Protein AF-A0A3D4MG27-F1 (afdb_monomer_lite)

Sequence (729 aa):
MKANNEGNMKQQSVHKQRGYTLIEMAIVISVLGMIMAAFVSAYALYNKNQVEITTLSNANRVISALGHFLVQNGRYPCPARMDVARDDAAYGMETNCADTSLAVGNCANGLCIEAGERQVNTNPNPGTAVNITPRVRRGAVPFRILGLPENAAEDGNKVRMYYAVTENLTSTATYRKDAGGISVINADNVSLVSPDSSAHFVVFSVGNDRRGAVTRYGQTNRPCGDPDVQADALNCSTTSTAPHNLARYRMADHSRSDNTRHYDDYMRYYASVETPLWRVTGATSTDIVDLIDVGAGGRVGVGVSSPGAPVHVVGDVRASENLLARQICNPTGGDCFMVDSIGGGDTNPPTAALQCNNPAHPSYDPARPYVIGYAYGQAVCGTGNEDIRCPAGRILRGVAADGTLTCDAVTGCAPITVNMCQVSGVWQQAFIPSGITGQVYQTDVFGASFRRTYRCTNGNWTLQSSTGSCNCAAVNNQIVNVACNSVFGGPAAGWSGTATRPFSRTCPDGAETYGPIDSSGCACVNLAGAPETRTCQQSPFNYPAGYACPAGQSPKRYRDWTCTGPQAGVYTAYSAVPGSDCCSCTAGVRSTQWVSCGSGYTGTKEQERFTSCPGYTAWADTGNNSCACNTSLIETGTQACPDGQVGVIQRRRDWNCAATPPAWGDWYTTSDNCGPVSYQWVPKTTGHGPYGIALSNTAGTTCSSAGSQAACSYPATGGYTHYDSCRCE

Radius of gyration: 49.5 Å; chains: 1; bounding box: 120×86×162 Å

pLDDT: mean 76.32, std 13.9, range [36.66, 96.81]

Structure (mmCIF, N/CA/C/O backbone):
data_AF-A0A3D4MG27-F1
#
_entry.id   AF-A0A3D4MG27-F1
#
loop_
_atom_site.group_PDB
_atom_site.id
_atom_site.type_symbol
_atom_site.label_atom_id
_atom_site.label_alt_id
_atom_site.label_comp_id
_atom_site.label_asym_id
_atom_site.label_entity_id
_atom_site.label_seq_id
_atom_site.pdbx_PDB_ins_code
_atom_site.Cartn_x
_atom_site.Cartn_y
_atom_site.Cartn_z
_atom_site.occupancy
_atom_site.B_iso_or_equiv
_atom_site.auth_seq_id
_atom_site.auth_comp_id
_atom_site.auth_asym_id
_atom_site.auth_atom_id
_atom_site.pdbx_PDB_model_num
ATOM 1 N N . MET A 1 1 ? 17.521 -15.687 101.872 1.00 36.66 1 MET A N 1
ATOM 2 C CA . MET A 1 1 ? 17.229 -14.626 100.882 1.00 36.66 1 MET A CA 1
ATOM 3 C C . MET A 1 1 ? 15.716 -14.513 100.725 1.00 36.66 1 MET A C 1
ATOM 5 O O . MET A 1 1 ? 15.116 -15.517 100.382 1.00 36.66 1 MET A O 1
ATOM 9 N N . LYS A 1 2 ? 15.177 -13.302 100.978 1.00 37.69 2 LYS A N 1
ATOM 10 C CA . LYS A 1 2 ? 13.788 -12.785 100.814 1.00 37.69 2 LYS A CA 1
ATOM 11 C C . LYS A 1 2 ? 12.695 -13.459 101.680 1.00 37.69 2 LYS A C 1
ATOM 13 O O . LYS A 1 2 ? 12.461 -14.640 101.500 1.00 37.69 2 LYS A O 1
ATOM 18 N N . ALA A 1 3 ? 12.065 -12.865 102.704 1.00 40.25 3 ALA A N 1
ATOM 19 C CA . ALA A 1 3 ? 11.534 -11.522 103.040 1.00 40.25 3 ALA A CA 1
ATOM 20 C C . ALA A 1 3 ? 9.990 -11.441 102.926 1.00 40.25 3 ALA A C 1
ATOM 22 O O . ALA A 1 3 ? 9.427 -11.733 101.878 1.00 40.25 3 ALA A O 1
ATOM 23 N N . ASN A 1 4 ? 9.389 -11.036 104.053 1.00 47.94 4 ASN A N 1
ATOM 24 C CA . ASN A 1 4 ? 8.017 -10.634 104.417 1.00 47.94 4 ASN A CA 1
ATOM 25 C C . ASN A 1 4 ? 7.064 -10.147 103.302 1.00 47.94 4 ASN A C 1
ATOM 27 O O . ASN A 1 4 ? 7.488 -9.392 102.432 1.00 47.94 4 ASN A O 1
ATOM 31 N N . ASN A 1 5 ? 5.752 -10.412 103.435 1.00 39.72 5 ASN A N 1
ATOM 32 C CA . ASN A 1 5 ? 4.789 -9.411 103.946 1.00 39.72 5 ASN A CA 1
ATOM 33 C C . ASN A 1 5 ? 3.332 -9.914 103.964 1.00 39.72 5 ASN A C 1
ATOM 35 O O . ASN A 1 5 ? 2.791 -10.352 102.951 1.00 39.72 5 ASN A O 1
ATOM 39 N N . GLU A 1 6 ? 2.687 -9.736 105.117 1.00 54.59 6 GLU A N 1
ATOM 40 C CA . GLU A 1 6 ? 1.242 -9.551 105.250 1.00 54.59 6 GLU A CA 1
ATOM 41 C C . GLU A 1 6 ? 0.822 -8.233 104.569 1.00 54.59 6 GLU A C 1
ATOM 43 O O . GLU A 1 6 ? 1.591 -7.268 104.563 1.00 54.59 6 GLU A O 1
ATOM 48 N N . GLY A 1 7 ? -0.400 -8.143 104.028 1.00 43.16 7 GLY A N 1
ATOM 49 C CA . GLY A 1 7 ? -0.935 -6.839 103.628 1.00 43.16 7 GLY A CA 1
ATOM 50 C C . GLY A 1 7 ? -2.137 -6.821 102.685 1.00 43.16 7 GLY A C 1
ATOM 51 O O . GLY A 1 7 ? -1.989 -6.920 101.473 1.00 43.16 7 GLY A O 1
ATOM 52 N N . ASN A 1 8 ? -3.281 -6.474 103.276 1.00 42.81 8 ASN A N 1
ATOM 53 C CA . ASN A 1 8 ? -4.366 -5.652 102.729 1.00 42.81 8 ASN A CA 1
ATOM 54 C C . ASN A 1 8 ? -5.396 -6.243 101.752 1.00 42.81 8 ASN A C 1
ATOM 56 O O . ASN A 1 8 ? -5.213 -6.319 100.538 1.00 42.81 8 ASN A O 1
ATOM 60 N N . MET A 1 9 ? -6.594 -6.423 102.325 1.00 49.28 9 MET A N 1
ATOM 61 C CA . MET A 1 9 ? -7.882 -6.153 101.689 1.00 49.28 9 MET A CA 1
ATOM 62 C C . MET A 1 9 ? -7.810 -4.910 100.788 1.00 49.28 9 MET A C 1
ATOM 64 O O . MET A 1 9 ? -7.637 -3.788 101.264 1.00 49.28 9 MET A O 1
ATOM 68 N N . LYS A 1 10 ? -8.048 -5.092 99.490 1.00 44.22 10 LYS A N 1
ATOM 69 C CA . LYS A 1 10 ? -8.639 -4.045 98.657 1.00 44.22 10 LYS A CA 1
ATOM 70 C C . LYS A 1 10 ? -10.060 -4.471 98.328 1.00 44.22 10 LYS A C 1
ATOM 72 O O . LYS A 1 10 ? -10.273 -5.362 97.513 1.00 44.22 10 LYS A O 1
ATOM 77 N N . GLN A 1 11 ? -11.022 -3.822 98.981 1.00 53.72 11 GLN A N 1
ATOM 78 C CA . GLN A 1 11 ? -12.391 -3.738 98.490 1.00 53.72 11 GLN A CA 1
ATOM 79 C C . GLN A 1 11 ? -12.337 -3.276 97.029 1.00 53.72 11 GLN A C 1
ATOM 81 O O . GLN A 1 11 ? -11.923 -2.152 96.744 1.00 53.72 11 GLN A O 1
ATOM 86 N N . GLN A 1 12 ? -12.734 -4.139 96.098 1.00 53.09 12 GLN A N 1
ATOM 87 C CA . GLN A 1 12 ? -13.091 -3.689 94.761 1.00 53.09 12 GLN A CA 1
ATOM 88 C C . GLN A 1 12 ? -14.387 -2.891 94.900 1.00 53.09 12 GLN A C 1
ATOM 90 O O . GLN A 1 12 ? -15.445 -3.446 95.194 1.00 53.09 12 GLN A O 1
ATOM 95 N N . SER A 1 13 ? -14.299 -1.571 94.741 1.00 55.84 13 SER A N 1
ATOM 96 C CA . SER A 1 13 ? -15.485 -0.744 94.584 1.00 55.84 13 SER A CA 1
ATOM 97 C C . SER A 1 13 ? -16.191 -1.184 93.304 1.00 55.84 13 SER A C 1
ATOM 99 O O . SER A 1 13 ? -15.659 -1.063 92.200 1.00 55.84 13 SER A O 1
ATOM 101 N N . VAL A 1 14 ? -17.401 -1.727 93.449 1.00 55.22 14 VAL A N 1
ATOM 102 C CA . VAL A 1 14 ? -18.310 -1.933 92.322 1.00 55.22 14 VAL A CA 1
ATOM 103 C C . VAL A 1 14 ? -18.526 -0.559 91.698 1.00 55.22 14 VAL A C 1
ATOM 105 O O . VAL A 1 14 ? -19.164 0.313 92.293 1.00 55.22 14 VAL A O 1
ATOM 108 N N . HIS A 1 15 ? -17.941 -0.333 90.521 1.00 59.12 15 HIS A N 1
ATOM 109 C CA . HIS A 1 15 ? -18.276 0.824 89.707 1.00 59.12 15 HIS A CA 1
ATOM 110 C C . HIS A 1 15 ? -19.787 0.792 89.502 1.00 59.12 15 HIS A C 1
ATOM 112 O O . HIS A 1 15 ? -20.316 -0.151 88.914 1.00 59.12 15 HIS A O 1
ATOM 118 N N . LYS A 1 16 ? -20.491 1.807 90.018 1.00 50.69 16 LYS A N 1
ATOM 119 C CA . LYS A 1 16 ? -21.888 2.047 89.664 1.00 50.69 16 LYS A CA 1
ATOM 120 C C . LYS A 1 16 ? -21.916 2.230 88.152 1.00 50.69 16 LYS A C 1
ATOM 122 O O . LYS A 1 16 ? -21.571 3.305 87.665 1.00 50.69 16 LYS A O 1
ATOM 127 N N . GLN A 1 17 ? -22.287 1.181 87.422 1.00 60.97 17 GLN A N 1
ATOM 128 C CA . GLN A 1 17 ? -22.638 1.291 86.017 1.00 60.97 17 GLN A CA 1
ATOM 129 C C . GLN A 1 17 ? -23.846 2.223 85.966 1.00 60.97 17 GLN A C 1
ATOM 131 O O . GLN A 1 17 ? -24.971 1.835 86.275 1.00 60.97 17 GLN A O 1
ATOM 136 N N . ARG A 1 18 ? -23.594 3.504 85.688 1.00 62.81 18 ARG A N 1
ATOM 137 C CA . ARG A 1 18 ? -24.649 4.442 85.330 1.00 62.81 18 ARG A CA 1
ATOM 138 C C . ARG A 1 18 ? -25.158 3.958 83.980 1.00 62.81 18 ARG A C 1
ATOM 140 O O . ARG A 1 18 ? -24.491 4.153 82.971 1.00 62.81 18 ARG A O 1
ATOM 147 N N . GLY A 1 19 ? -26.272 3.232 83.996 1.00 63.88 19 GLY A N 1
ATOM 148 C CA . GLY A 1 19 ? -26.984 2.884 82.776 1.00 63.88 19 GLY A CA 1
ATOM 149 C C . GLY A 1 19 ? -27.343 4.171 82.044 1.00 63.88 19 GLY A C 1
ATOM 150 O O . GLY A 1 19 ? -27.805 5.126 82.673 1.00 63.88 19 GLY A O 1
ATOM 151 N N . TYR A 1 20 ? -27.082 4.204 80.739 1.00 71.94 20 TYR A N 1
ATOM 152 C CA . TYR A 1 20 ? -27.519 5.295 79.878 1.00 71.94 20 TYR A CA 1
ATOM 153 C C . TYR A 1 20 ? -29.022 5.497 80.046 1.00 71.94 20 TYR A C 1
ATOM 155 O O . TYR A 1 20 ? -29.789 4.531 80.127 1.00 71.94 20 TYR A O 1
ATOM 163 N N . THR A 1 21 ? -29.448 6.752 80.152 1.00 83.62 21 THR A N 1
ATOM 164 C CA . THR A 1 21 ? -30.872 7.037 80.327 1.00 83.62 21 THR A CA 1
ATOM 165 C C . THR A 1 21 ? -31.630 6.657 79.054 1.00 83.62 21 THR A C 1
ATOM 167 O O . THR A 1 21 ? -31.115 6.774 77.941 1.00 83.62 21 THR A O 1
ATOM 170 N N . LEU A 1 22 ? -32.874 6.197 79.195 1.00 80.88 22 LEU A N 1
ATOM 171 C CA . LEU A 1 22 ? -33.695 5.770 78.053 1.00 80.88 22 LEU A CA 1
ATOM 172 C C . LEU A 1 22 ? -33.897 6.922 77.045 1.00 80.88 22 LEU A C 1
ATOM 174 O O . LEU A 1 22 ? -33.940 6.698 75.838 1.00 80.88 22 LEU A O 1
ATOM 178 N N . ILE A 1 23 ? -33.919 8.165 77.542 1.00 87.75 23 ILE A N 1
ATOM 179 C CA . ILE A 1 23 ? -33.976 9.382 76.726 1.00 87.75 23 ILE A CA 1
ATOM 180 C C . ILE A 1 23 ? -32.672 9.646 75.956 1.00 87.75 23 ILE A C 1
ATOM 182 O O . ILE A 1 23 ? -32.717 10.064 74.806 1.00 87.75 23 ILE A O 1
ATOM 186 N N . GLU A 1 24 ? -31.513 9.344 76.538 1.00 86.88 24 GLU A N 1
ATOM 187 C CA . GLU A 1 24 ? -30.205 9.512 75.899 1.00 86.88 24 GLU A CA 1
ATOM 188 C C . GLU A 1 24 ? -30.017 8.517 74.748 1.00 86.88 24 GLU A C 1
ATOM 190 O O . GLU A 1 24 ? -29.627 8.913 73.652 1.00 86.88 24 GLU A O 1
ATOM 195 N N . MET A 1 25 ? -30.424 7.257 74.934 1.00 90.19 25 MET A N 1
ATOM 196 C CA . MET A 1 25 ? -30.442 6.279 73.839 1.00 90.19 25 MET A CA 1
ATOM 197 C C . MET A 1 25 ? -31.463 6.649 72.751 1.00 90.19 25 MET A C 1
ATOM 199 O O . MET A 1 25 ? -31.173 6.483 71.567 1.00 90.19 25 MET A O 1
ATOM 203 N N . ALA A 1 26 ? -32.624 7.211 73.112 1.00 89.19 26 ALA A N 1
ATOM 204 C CA . ALA A 1 26 ? -33.615 7.676 72.138 1.00 89.19 26 ALA A CA 1
ATOM 205 C C . ALA A 1 26 ? -33.100 8.855 71.290 1.00 89.19 26 ALA A C 1
ATOM 207 O O . ALA A 1 26 ? -33.289 8.868 70.071 1.00 89.19 26 ALA A O 1
ATOM 208 N N . ILE A 1 27 ? -32.399 9.815 71.904 1.00 91.44 27 ILE A N 1
ATOM 209 C CA . ILE A 1 27 ? -31.770 10.936 71.190 1.00 91.44 27 ILE A CA 1
ATOM 210 C C . ILE A 1 27 ? -30.661 10.419 70.265 1.00 91.44 27 ILE A C 1
ATOM 212 O O . ILE A 1 27 ? -30.630 10.793 69.094 1.00 91.44 27 ILE A O 1
ATOM 216 N N . VAL A 1 28 ? -29.798 9.512 70.737 1.00 94.19 28 VAL A N 1
ATOM 217 C CA . VAL A 1 28 ? -28.706 8.936 69.930 1.00 94.19 28 VAL A CA 1
ATOM 218 C C . VAL A 1 28 ? -29.239 8.185 68.708 1.00 94.19 28 VAL A C 1
ATOM 220 O O . VAL A 1 28 ? -28.738 8.392 67.604 1.00 94.19 28 VAL A O 1
ATOM 223 N N . ILE A 1 29 ? -30.282 7.366 68.866 1.00 92.50 29 ILE A N 1
ATOM 224 C CA . ILE A 1 29 ? -30.891 6.628 67.748 1.00 92.50 29 ILE A CA 1
ATOM 225 C C . ILE A 1 29 ? -31.569 7.587 66.760 1.00 92.50 29 ILE A C 1
ATOM 227 O O . ILE A 1 29 ? -31.462 7.388 65.551 1.00 92.50 29 ILE A O 1
ATOM 231 N N . SER A 1 30 ? -32.204 8.657 67.246 1.00 92.75 30 SER A N 1
ATOM 232 C CA . SER A 1 30 ? -32.826 9.674 66.384 1.00 92.75 30 SER A CA 1
ATOM 233 C C . SER A 1 30 ? -31.782 10.434 65.557 1.00 92.75 30 SER A C 1
ATOM 235 O O . SER A 1 30 ? -31.946 10.608 64.349 1.00 92.75 30 SER A O 1
ATOM 237 N N . VAL A 1 31 ? -30.670 10.834 66.184 1.00 94.31 31 VAL A N 1
ATOM 238 C CA . VAL A 1 31 ? -29.544 11.499 65.509 1.00 94.31 31 VAL A CA 1
ATOM 239 C C . VAL A 1 31 ? -28.874 10.559 64.502 1.00 94.31 31 VAL A C 1
ATOM 241 O O . VAL A 1 31 ? -28.646 10.955 63.360 1.00 94.31 31 VAL A O 1
ATOM 244 N N . LEU A 1 32 ? -28.625 9.299 64.873 1.00 93.94 32 LEU A N 1
ATOM 245 C CA . LEU A 1 32 ? -28.087 8.283 63.961 1.00 93.94 32 LEU A CA 1
ATOM 246 C C . LEU A 1 32 ? -29.022 8.010 62.780 1.00 93.94 32 LEU A C 1
ATOM 248 O O . LEU A 1 32 ? -28.544 7.882 61.656 1.00 93.94 32 LEU A O 1
ATOM 252 N N . GLY A 1 33 ? -30.338 7.962 63.005 1.00 94.25 33 GLY A N 1
ATOM 253 C CA . GLY A 1 33 ? -31.332 7.784 61.947 1.00 94.25 33 GLY A CA 1
ATOM 254 C C . GLY A 1 33 ? -31.289 8.912 60.914 1.00 94.25 33 GLY A C 1
ATOM 255 O O . GLY A 1 33 ? -31.287 8.648 59.711 1.00 94.25 33 GLY A O 1
ATOM 256 N N . MET A 1 34 ? -31.160 10.162 61.371 1.00 92.38 34 MET A N 1
ATOM 257 C CA . MET A 1 34 ? -31.010 11.316 60.478 1.00 92.38 34 MET A CA 1
ATOM 258 C C . MET A 1 34 ? -29.693 11.276 59.687 1.00 92.38 34 MET A C 1
ATOM 260 O O . MET A 1 34 ? -29.695 11.526 58.481 1.00 92.38 34 MET A O 1
ATOM 264 N N . ILE A 1 35 ? -28.577 10.908 60.328 1.00 94.12 35 ILE A N 1
ATOM 265 C CA . ILE A 1 35 ? -27.270 10.792 59.657 1.00 94.12 35 ILE A CA 1
ATOM 266 C C . ILE A 1 35 ? -27.280 9.655 58.622 1.00 94.12 35 ILE A C 1
ATOM 268 O O . ILE A 1 35 ? -26.821 9.844 57.495 1.00 94.12 35 ILE A O 1
ATOM 272 N N . MET A 1 36 ? -27.841 8.492 58.969 1.00 92.62 36 MET A N 1
ATOM 273 C CA . MET A 1 36 ? -27.977 7.343 58.065 1.00 92.62 36 MET A CA 1
ATOM 274 C C . MET A 1 36 ? -28.796 7.699 56.819 1.00 92.62 36 MET A C 1
ATOM 276 O O . MET A 1 36 ? -28.397 7.344 55.712 1.00 92.62 36 MET A O 1
ATOM 280 N N . ALA A 1 37 ? -29.900 8.440 56.963 1.00 89.25 37 ALA A N 1
ATOM 281 C CA . ALA A 1 37 ? -30.730 8.849 55.826 1.00 89.25 37 ALA A CA 1
ATOM 282 C C . ALA A 1 37 ? -29.964 9.736 54.821 1.00 89.25 37 ALA A C 1
ATOM 284 O O . ALA A 1 37 ? -30.045 9.525 53.605 1.00 89.25 37 ALA A O 1
ATOM 285 N N . ALA A 1 38 ? -29.161 10.684 55.318 1.00 87.00 38 ALA A N 1
ATOM 286 C CA . ALA A 1 38 ? -28.283 11.498 54.477 1.00 87.00 38 ALA A CA 1
ATOM 287 C C . ALA A 1 38 ? -27.175 10.653 53.818 1.00 87.00 38 ALA A C 1
ATOM 289 O O . ALA A 1 38 ? -26.891 10.813 52.628 1.00 87.00 38 ALA A O 1
ATOM 290 N N . PHE A 1 39 ? -26.594 9.704 54.562 1.00 90.50 39 PHE A N 1
ATOM 291 C CA . PHE A 1 39 ? -25.540 8.822 54.062 1.00 90.50 39 PHE A CA 1
ATOM 292 C C . PHE A 1 39 ? -26.027 7.881 52.954 1.00 90.50 39 PHE A C 1
ATOM 294 O O . PHE A 1 39 ? -25.328 7.711 51.960 1.00 90.50 39 PHE A O 1
ATOM 301 N N . VAL A 1 40 ? -27.236 7.318 53.061 1.00 90.50 40 VAL A N 1
ATOM 302 C CA . VAL A 1 40 ? -27.818 6.449 52.018 1.00 90.50 40 VAL A CA 1
ATOM 303 C C . VAL A 1 40 ? -27.965 7.202 50.694 1.00 90.50 40 VAL A C 1
ATOM 305 O O . VAL A 1 40 ? -27.616 6.672 49.639 1.00 90.50 40 VAL A O 1
ATOM 308 N N . SER A 1 41 ? -28.415 8.457 50.744 1.00 85.19 41 SER A N 1
ATOM 309 C CA . SER A 1 41 ? -28.561 9.300 49.550 1.00 85.19 41 SER A CA 1
ATOM 310 C C . SER A 1 41 ? -27.204 9.622 48.909 1.00 85.19 41 SER A C 1
ATOM 312 O O . SER A 1 41 ? -27.046 9.513 47.691 1.00 85.19 41 SER A O 1
ATOM 314 N N . ALA A 1 42 ? -26.195 9.948 49.725 1.00 84.12 42 ALA A N 1
ATOM 315 C CA . ALA A 1 42 ? -24.827 10.179 49.262 1.00 84.12 42 ALA A CA 1
ATOM 316 C C . ALA A 1 42 ? -24.178 8.904 48.691 1.00 84.12 42 ALA A C 1
ATOM 318 O O . ALA A 1 42 ? -23.512 8.953 47.657 1.00 84.12 42 ALA A O 1
ATOM 319 N N . TYR A 1 43 ? -24.414 7.751 49.319 1.00 86.12 43 TYR A N 1
ATOM 320 C CA . TYR A 1 43 ? -23.915 6.455 48.865 1.00 86.12 43 TYR A CA 1
ATOM 321 C C . TYR A 1 43 ? -24.551 6.027 47.536 1.00 86.12 43 TYR A C 1
ATOM 323 O O . TYR A 1 43 ? -23.855 5.547 46.640 1.00 86.12 43 TYR A O 1
ATOM 331 N N . ALA A 1 44 ? -25.853 6.266 47.354 1.00 83.94 44 ALA A N 1
ATOM 332 C CA . ALA A 1 44 ? -26.529 6.025 46.081 1.00 83.94 44 ALA A CA 1
ATOM 333 C C . ALA A 1 44 ? -25.938 6.883 44.946 1.00 83.94 44 ALA A C 1
ATOM 335 O O . ALA A 1 44 ? -25.740 6.382 43.838 1.00 83.94 44 ALA A O 1
ATOM 336 N N . LEU A 1 45 ? -25.609 8.152 45.218 1.00 82.81 45 LEU A N 1
ATOM 337 C CA . LEU A 1 45 ? -24.923 9.025 44.260 1.00 82.81 45 LEU A CA 1
ATOM 338 C C . LEU A 1 45 ? -23.491 8.544 43.970 1.00 82.81 45 LEU A C 1
ATOM 340 O O . LEU A 1 45 ? -23.082 8.521 42.810 1.00 82.81 45 LEU A O 1
ATOM 344 N N . TYR A 1 46 ? -22.753 8.113 44.998 1.00 85.12 46 TYR A N 1
ATOM 345 C CA . TYR A 1 46 ? -21.409 7.553 44.848 1.00 85.12 46 TYR A CA 1
ATOM 346 C C . TYR A 1 46 ? -21.408 6.317 43.941 1.00 85.12 46 TYR A C 1
ATOM 348 O O . TYR A 1 46 ? -20.647 6.276 42.978 1.00 85.12 46 TYR A O 1
ATOM 356 N N . ASN A 1 47 ? -22.299 5.351 44.185 1.00 85.12 47 ASN A N 1
ATOM 357 C CA . ASN A 1 47 ? -22.404 4.147 43.359 1.00 85.12 47 ASN A CA 1
ATOM 358 C C . ASN A 1 47 ? -22.738 4.476 41.899 1.00 85.12 47 ASN A C 1
ATOM 360 O O . ASN A 1 47 ? -22.129 3.908 40.996 1.00 85.12 47 ASN A O 1
ATOM 364 N N . LYS A 1 48 ? -23.651 5.427 41.656 1.00 81.88 48 LYS A N 1
ATOM 365 C CA . LYS A 1 48 ? -23.973 5.883 40.294 1.00 81.88 48 LYS A CA 1
ATOM 366 C C . LYS A 1 48 ? -22.752 6.481 39.588 1.00 81.88 48 LYS A C 1
ATOM 368 O O . LYS A 1 48 ? -22.466 6.101 38.458 1.00 81.88 48 LYS A O 1
ATOM 373 N N . ASN A 1 49 ? -21.990 7.334 40.272 1.00 85.19 49 ASN A N 1
ATOM 374 C CA . ASN A 1 49 ? -20.759 7.899 39.713 1.00 85.19 49 ASN A CA 1
ATOM 375 C C . ASN A 1 49 ? -19.690 6.817 39.453 1.00 85.19 49 ASN A C 1
ATOM 377 O O . ASN A 1 49 ? -18.963 6.899 38.467 1.00 85.19 49 ASN A O 1
ATOM 381 N N . GLN A 1 50 ? -19.590 5.780 40.295 1.00 86.50 50 GLN A N 1
ATOM 382 C CA . GLN A 1 50 ? -18.657 4.664 40.067 1.00 86.50 50 GLN A CA 1
ATOM 383 C C . GLN A 1 50 ? -19.018 3.838 38.823 1.00 86.50 50 GLN A C 1
ATOM 385 O O . GLN A 1 50 ? -18.126 3.443 38.067 1.00 86.50 50 GLN A O 1
ATOM 390 N N . VAL A 1 51 ? -20.311 3.597 38.587 1.00 87.12 51 VAL A N 1
ATOM 391 C CA . VAL A 1 51 ? -20.809 2.912 37.382 1.00 87.12 51 VAL A CA 1
ATOM 392 C C . VAL A 1 51 ? -20.449 3.703 36.124 1.00 87.12 51 VAL A C 1
ATOM 394 O O . VAL A 1 51 ? -19.912 3.134 35.174 1.00 87.12 51 VAL A O 1
ATOM 397 N N . GLU A 1 52 ? -20.667 5.016 36.137 1.00 85.06 52 GLU A N 1
ATOM 398 C CA . GLU A 1 52 ? -20.334 5.919 35.030 1.00 85.06 52 GLU A CA 1
ATOM 399 C C . GLU A 1 52 ? -18.825 5.936 34.728 1.00 85.06 52 GLU A C 1
ATOM 401 O O . GLU A 1 52 ? -18.410 5.684 33.594 1.00 85.06 52 GLU A O 1
ATOM 406 N N . ILE A 1 53 ? -17.983 6.135 35.750 1.00 86.00 53 ILE A N 1
ATOM 407 C CA . ILE A 1 53 ? -16.517 6.140 35.599 1.00 86.00 53 ILE A CA 1
ATOM 408 C C . ILE A 1 53 ? -16.016 4.802 35.040 1.00 86.00 53 ILE A C 1
ATOM 410 O O . ILE A 1 53 ? -15.166 4.780 34.147 1.00 86.00 53 ILE A O 1
ATOM 414 N N . THR A 1 54 ? -16.552 3.683 35.536 1.00 87.19 54 THR A N 1
ATOM 415 C CA . THR A 1 54 ? -16.182 2.340 35.063 1.00 87.19 54 THR A CA 1
ATOM 416 C C . THR A 1 54 ? -16.573 2.144 33.600 1.00 87.19 54 THR A C 1
ATOM 418 O O . THR A 1 54 ? -15.758 1.670 32.810 1.00 87.19 54 THR A O 1
ATOM 421 N N . THR A 1 55 ? -17.785 2.558 33.225 1.00 89.12 55 THR A N 1
ATOM 422 C CA . THR A 1 55 ? -18.298 2.459 31.850 1.00 89.12 55 THR A CA 1
ATOM 423 C C . THR A 1 55 ? -17.425 3.247 30.879 1.00 89.12 55 THR A C 1
ATOM 425 O O . THR A 1 55 ? -16.963 2.699 29.881 1.00 89.12 55 THR A O 1
ATOM 428 N N . LEU A 1 56 ? -17.105 4.502 31.207 1.00 86.50 56 LEU A N 1
ATOM 429 C CA . LEU A 1 56 ? -16.235 5.342 30.380 1.00 86.50 56 LEU A CA 1
ATOM 430 C C . LEU A 1 56 ? -14.808 4.785 30.282 1.00 86.50 56 LEU A C 1
ATOM 432 O O . LEU A 1 56 ? -14.210 4.798 29.204 1.00 86.50 56 LEU A O 1
ATOM 436 N N . SER A 1 57 ? -14.256 4.279 31.389 1.00 87.75 57 SER A N 1
ATOM 437 C CA . SER A 1 57 ? -12.921 3.673 31.406 1.00 87.75 57 SER A CA 1
ATOM 438 C C . SER A 1 57 ? -12.850 2.436 30.506 1.00 87.75 57 SER A C 1
ATOM 440 O O . SER A 1 57 ? -11.931 2.315 29.693 1.00 87.75 57 SER A O 1
ATOM 442 N N . ASN A 1 58 ? -13.843 1.549 30.600 1.00 88.69 58 ASN A N 1
ATOM 443 C CA . ASN A 1 58 ? -13.922 0.340 29.788 1.00 88.69 58 ASN A CA 1
ATOM 444 C C . ASN A 1 58 ? -14.172 0.656 28.309 1.00 88.69 58 ASN A C 1
ATOM 446 O O . ASN A 1 58 ? -13.457 0.132 27.457 1.00 88.69 58 ASN A O 1
ATOM 450 N N . ALA A 1 59 ? -15.082 1.581 27.991 1.00 87.44 59 ALA A N 1
ATOM 451 C CA . ALA A 1 59 ? -15.312 2.023 26.616 1.00 87.44 59 ALA A CA 1
ATOM 452 C C . ALA A 1 59 ? -14.025 2.568 25.966 1.00 87.44 59 ALA A C 1
ATOM 454 O O . ALA A 1 59 ? -13.685 2.189 24.846 1.00 87.44 59 ALA A O 1
ATOM 455 N N . ASN A 1 60 ? -13.244 3.383 26.687 1.00 85.62 60 ASN A N 1
ATOM 456 C CA . ASN A 1 60 ? -11.959 3.888 26.191 1.00 85.62 60 ASN A CA 1
ATOM 457 C C . ASN A 1 60 ? -10.929 2.769 25.953 1.00 85.62 60 ASN A C 1
ATOM 459 O O . ASN A 1 60 ? -10.200 2.809 24.960 1.00 85.62 60 ASN A O 1
ATOM 463 N N . ARG A 1 61 ? -10.882 1.749 26.822 1.00 85.31 61 ARG A N 1
ATOM 464 C CA . ARG A 1 61 ? -10.022 0.567 26.624 1.00 85.31 61 ARG A CA 1
ATOM 465 C C . ARG A 1 61 ? -10.416 -0.214 25.374 1.00 85.31 61 ARG A C 1
ATOM 467 O O . ARG A 1 61 ? -9.537 -0.607 24.613 1.00 85.31 61 ARG A O 1
ATOM 474 N N . VAL A 1 62 ? -11.716 -0.391 25.136 1.00 90.81 62 VAL A N 1
ATOM 475 C CA . VAL A 1 62 ? -12.228 -1.056 23.930 1.00 90.81 62 VAL A CA 1
ATOM 476 C C . VAL A 1 62 ? -11.839 -0.288 22.670 1.00 90.81 62 VAL A C 1
ATOM 478 O O . VAL A 1 62 ? -11.314 -0.889 21.741 1.00 90.81 62 VAL A O 1
ATOM 481 N N . ILE A 1 63 ? -12.020 1.033 22.640 1.00 88.00 63 ILE A N 1
ATOM 482 C CA . ILE A 1 63 ? -11.651 1.864 21.479 1.00 88.00 63 ILE A CA 1
ATOM 483 C C . ILE A 1 63 ? -10.153 1.792 21.197 1.00 88.00 63 ILE A C 1
ATOM 485 O O . ILE A 1 63 ? -9.750 1.640 20.046 1.00 88.00 63 ILE A O 1
ATOM 489 N N . SER A 1 64 ? -9.324 1.878 22.240 1.00 83.00 64 SER A N 1
ATOM 490 C CA . SER A 1 64 ? -7.874 1.747 22.098 1.00 83.00 64 SER A CA 1
ATOM 491 C C . SER A 1 64 ? -7.495 0.374 21.536 1.00 83.00 64 SER A C 1
ATOM 493 O O . SER A 1 64 ? -6.697 0.306 20.603 1.00 83.00 64 SER A O 1
ATOM 495 N N . ALA A 1 65 ? -8.115 -0.706 22.019 1.00 84.25 65 ALA A N 1
ATOM 496 C CA . ALA A 1 65 ? -7.889 -2.050 21.493 1.00 84.25 65 ALA A CA 1
ATOM 497 C C . ALA A 1 65 ? -8.367 -2.207 20.040 1.00 84.25 65 ALA A C 1
ATOM 499 O O . ALA A 1 65 ? -7.664 -2.812 19.238 1.00 84.25 65 ALA A O 1
ATOM 500 N N . LEU A 1 66 ? -9.511 -1.620 19.671 1.00 88.62 66 LEU A N 1
ATOM 501 C CA . LEU A 1 66 ? -9.993 -1.577 18.285 1.00 88.62 66 LEU A CA 1
ATOM 502 C C . LEU A 1 66 ? -9.014 -0.829 17.371 1.00 88.62 66 LEU A C 1
ATOM 504 O O . LEU A 1 66 ? -8.763 -1.270 16.251 1.00 88.62 66 LEU A O 1
ATOM 508 N N . GLY A 1 67 ? -8.432 0.273 17.854 1.00 81.50 67 GLY A N 1
ATOM 509 C CA . GLY A 1 67 ? -7.377 1.006 17.155 1.00 81.50 67 GLY A CA 1
ATOM 510 C C . GLY A 1 67 ? -6.116 0.164 16.961 1.00 81.50 67 GLY A C 1
ATOM 511 O O . GLY A 1 67 ? -5.613 0.067 15.845 1.00 81.50 67 GLY A O 1
ATOM 512 N N . HIS A 1 68 ? -5.638 -0.510 18.011 1.00 73.44 68 HIS A N 1
ATOM 513 C CA . HIS A 1 68 ? -4.497 -1.425 17.911 1.00 73.44 68 HIS A CA 1
ATOM 514 C C . HIS A 1 68 ? -4.769 -2.604 16.971 1.00 73.44 68 HIS A C 1
ATOM 516 O O . HIS A 1 68 ? -3.904 -2.957 16.173 1.00 73.44 68 HIS A O 1
ATOM 522 N N . PHE A 1 69 ? -5.971 -3.179 17.016 1.00 81.62 69 PHE A N 1
ATOM 523 C CA . PHE A 1 69 ? -6.364 -4.269 16.131 1.00 81.62 69 PHE A CA 1
ATOM 524 C C . PHE A 1 69 ? -6.387 -3.828 14.667 1.00 81.62 69 PHE A C 1
ATOM 526 O O . PHE A 1 69 ? -5.867 -4.548 13.815 1.00 81.62 69 PHE A O 1
ATOM 533 N N . LEU A 1 70 ? -6.931 -2.636 14.385 1.00 82.38 70 LEU A N 1
ATOM 534 C CA . LEU A 1 70 ? -6.900 -2.044 13.051 1.00 82.38 70 LEU A CA 1
ATOM 535 C C . LEU A 1 70 ? -5.466 -1.904 12.543 1.00 82.38 70 LEU A C 1
ATOM 537 O O . LEU A 1 70 ? -5.186 -2.290 11.413 1.00 82.38 70 LEU A O 1
ATOM 541 N N . VAL A 1 71 ? -4.568 -1.380 13.380 1.00 71.12 71 VAL A N 1
ATOM 542 C CA . VAL A 1 71 ? -3.154 -1.229 13.024 1.00 71.12 71 VAL A CA 1
ATOM 543 C C . VAL A 1 71 ? -2.513 -2.587 12.755 1.00 71.12 71 VAL A C 1
ATOM 545 O O . VAL A 1 71 ? -1.773 -2.705 11.798 1.00 71.12 71 VAL A O 1
ATOM 548 N N . GLN A 1 72 ? -2.802 -3.625 13.537 1.00 70.81 72 GLN A N 1
ATOM 549 C CA . GLN A 1 72 ? -2.172 -4.940 13.361 1.00 70.81 72 GLN A CA 1
ATOM 550 C C . GLN A 1 72 ? -2.730 -5.747 12.181 1.00 70.81 72 GLN A C 1
ATOM 552 O O . GLN A 1 72 ? -1.998 -6.522 11.573 1.00 70.81 72 GLN A O 1
ATOM 557 N N . ASN A 1 73 ? -4.019 -5.597 11.866 1.00 76.31 73 ASN A N 1
ATOM 558 C CA . ASN A 1 73 ? -4.720 -6.474 10.923 1.00 76.31 73 ASN A CA 1
ATOM 559 C C . ASN A 1 73 ? -5.186 -5.755 9.648 1.00 76.31 73 ASN A C 1
ATOM 561 O O . ASN A 1 73 ? -5.712 -6.407 8.749 1.00 76.31 73 ASN A O 1
ATOM 565 N N . GLY A 1 74 ? -5.055 -4.426 9.569 1.00 74.50 74 GLY A N 1
ATOM 566 C CA . GLY A 1 74 ? -5.544 -3.618 8.445 1.00 74.50 74 GLY A CA 1
ATOM 567 C C . GLY A 1 74 ? -7.072 -3.600 8.297 1.00 74.50 74 GLY A C 1
ATOM 568 O O . GLY A 1 74 ? -7.584 -3.236 7.242 1.00 74.50 74 GLY A O 1
ATOM 569 N N . ARG A 1 75 ? -7.807 -4.034 9.328 1.00 86.88 75 ARG A N 1
ATOM 570 C CA . ARG A 1 75 ? -9.276 -4.096 9.388 1.00 86.88 75 ARG A CA 1
ATOM 571 C C . ARG A 1 75 ? -9.766 -3.992 10.830 1.00 86.88 75 ARG A C 1
ATOM 573 O O . ARG A 1 75 ? -9.021 -4.314 11.750 1.00 86.88 75 ARG A O 1
ATOM 580 N N . TYR A 1 76 ? -11.027 -3.631 11.039 1.00 93.00 76 TYR A N 1
ATOM 581 C CA . TYR A 1 76 ? -11.687 -3.796 12.338 1.00 93.00 76 TYR A CA 1
ATOM 582 C C . TYR A 1 76 ? -12.147 -5.249 12.559 1.00 93.00 76 TYR A C 1
ATOM 584 O O . TYR A 1 76 ? -12.377 -5.978 11.586 1.00 93.00 76 TYR A O 1
ATOM 592 N N . PRO A 1 77 ? -12.267 -5.706 13.819 1.00 95.69 77 PRO A N 1
ATOM 593 C CA . PRO A 1 77 ? -12.796 -7.031 14.100 1.00 95.69 77 PRO A CA 1
ATOM 594 C C . PRO A 1 77 ? -14.308 -7.058 13.880 1.00 95.69 77 PRO A C 1
ATOM 596 O O . PRO A 1 77 ? -14.993 -6.040 13.979 1.00 95.69 77 PRO A O 1
ATOM 599 N N . CYS A 1 78 ? -14.843 -8.243 13.629 1.00 96.06 78 CYS A N 1
ATOM 600 C CA . CYS A 1 78 ? -16.287 -8.426 13.574 1.00 96.06 78 CYS A CA 1
ATOM 601 C C . CYS A 1 78 ? -16.894 -8.494 14.981 1.00 96.06 78 CYS A C 1
ATOM 603 O O . CYS A 1 78 ? -16.287 -9.099 15.868 1.00 96.06 78 CYS A O 1
ATOM 605 N N . PRO A 1 79 ? -18.100 -7.942 15.216 1.00 96.75 79 PRO A N 1
ATOM 606 C CA . PRO A 1 79 ? -18.750 -8.036 16.517 1.00 96.75 79 PRO A CA 1
ATOM 607 C C . PRO A 1 79 ? -18.936 -9.485 16.958 1.00 96.75 79 PRO A C 1
ATOM 609 O O . PRO A 1 79 ? -19.208 -10.366 16.140 1.00 96.75 79 PRO A O 1
ATOM 612 N N . ALA A 1 80 ? -18.804 -9.727 18.256 1.00 95.62 80 ALA A N 1
ATOM 613 C CA . ALA A 1 80 ? -19.139 -11.005 18.862 1.00 95.62 80 ALA A CA 1
ATOM 614 C C . ALA A 1 80 ? -20.658 -11.137 19.029 1.00 95.62 80 ALA A C 1
ATOM 616 O O . ALA A 1 80 ? -21.401 -10.155 19.013 1.00 95.62 80 ALA A O 1
ATOM 617 N N . ARG A 1 81 ? -21.141 -12.362 19.216 1.00 93.75 81 ARG A N 1
ATOM 618 C CA . ARG A 1 81 ? -22.563 -12.609 19.481 1.00 93.75 81 ARG A CA 1
ATOM 619 C C . ARG A 1 81 ? -22.953 -12.183 20.900 1.00 93.75 81 ARG A C 1
ATOM 621 O O . ARG A 1 81 ? -22.258 -12.512 21.863 1.00 93.75 81 ARG A O 1
ATOM 628 N N . MET A 1 82 ? -24.089 -11.498 21.044 1.00 90.88 82 MET A N 1
ATOM 629 C CA . MET A 1 82 ? -24.611 -11.061 22.348 1.00 90.88 82 MET A CA 1
ATOM 630 C C . MET A 1 82 ? -25.295 -12.168 23.154 1.00 90.88 82 MET A C 1
ATOM 632 O O . MET A 1 82 ? -25.318 -12.075 24.374 1.00 90.88 82 MET A O 1
ATOM 636 N N . ASP A 1 83 ? -25.817 -13.211 22.518 1.00 90.12 83 ASP A N 1
ATOM 637 C CA . ASP A 1 83 ? -26.667 -14.245 23.132 1.00 90.12 83 ASP A CA 1
ATOM 638 C C . ASP A 1 83 ? -25.892 -15.460 23.674 1.00 90.12 83 ASP A C 1
ATOM 640 O O . ASP A 1 83 ? -26.449 -16.300 24.375 1.00 90.12 83 ASP A O 1
ATOM 644 N N . VAL A 1 84 ? -24.600 -15.559 23.360 1.00 90.94 84 VAL A N 1
ATOM 645 C CA . VAL A 1 84 ? -23.779 -16.734 23.679 1.00 90.94 84 VAL A CA 1
ATOM 646 C C . VAL A 1 84 ? -23.420 -16.774 25.166 1.00 90.94 84 VAL A C 1
ATOM 648 O O . VAL A 1 84 ? -22.965 -15.765 25.714 1.00 90.94 84 VAL A O 1
ATOM 651 N N . ALA A 1 85 ? -23.598 -17.930 25.810 1.00 87.00 85 ALA A N 1
ATOM 652 C CA . ALA A 1 85 ? -23.246 -18.167 27.211 1.00 87.00 85 ALA A CA 1
ATOM 653 C C . ALA A 1 85 ? -21.723 -18.277 27.421 1.00 87.00 85 ALA A C 1
ATOM 655 O O . ALA A 1 85 ? -20.960 -18.477 26.483 1.00 87.00 85 ALA A O 1
ATOM 656 N N . ARG A 1 86 ? -21.260 -18.118 28.666 1.00 84.69 86 ARG A N 1
ATOM 657 C CA . ARG A 1 86 ? -19.827 -17.983 29.001 1.00 84.69 86 ARG A CA 1
ATOM 658 C C . ARG A 1 86 ? -18.988 -19.241 28.732 1.00 84.69 86 ARG A C 1
ATOM 660 O O . ARG A 1 86 ? -17.773 -19.138 28.573 1.00 84.69 86 ARG A O 1
ATOM 667 N N . ASP A 1 87 ? -19.624 -20.403 28.744 1.00 84.88 87 ASP A N 1
ATOM 668 C CA . ASP A 1 87 ? -19.046 -21.733 28.546 1.00 84.88 87 ASP A CA 1
ATOM 669 C C . ASP A 1 87 ? -18.941 -22.151 27.071 1.00 84.88 87 ASP A C 1
ATOM 671 O O . ASP A 1 87 ? -18.253 -23.120 26.754 1.00 84.88 87 ASP A O 1
ATOM 675 N N . ASP A 1 88 ? -19.562 -21.402 26.164 1.00 88.00 88 ASP A N 1
ATOM 676 C CA . ASP A 1 88 ? -19.528 -21.668 24.730 1.00 88.00 88 ASP A CA 1
ATOM 677 C C . ASP A 1 88 ? -18.238 -21.125 24.080 1.00 88.00 88 ASP A C 1
ATOM 679 O O . ASP A 1 88 ? -17.721 -20.056 24.427 1.00 88.00 88 ASP A O 1
ATOM 683 N N . ALA A 1 89 ? -17.710 -21.856 23.097 1.00 85.75 89 ALA A N 1
ATOM 684 C CA . ALA A 1 89 ? -16.485 -21.499 22.382 1.00 85.75 89 ALA A CA 1
ATOM 685 C C . ALA A 1 89 ? -16.593 -20.176 21.596 1.00 85.75 89 ALA A C 1
ATOM 687 O O . ALA A 1 89 ? -15.586 -19.491 21.408 1.00 85.75 89 ALA A O 1
ATOM 688 N N . ALA A 1 90 ? -17.795 -19.791 21.163 1.00 85.31 90 ALA A N 1
ATOM 689 C CA . ALA A 1 90 ? -18.052 -18.537 20.463 1.00 85.31 90 ALA A CA 1
ATOM 690 C C . ALA A 1 90 ? -18.122 -17.320 21.407 1.00 85.31 90 ALA A C 1
ATOM 692 O O . ALA A 1 90 ? -18.209 -16.181 20.938 1.00 85.31 90 ALA A O 1
ATOM 693 N N . TYR A 1 91 ? -18.071 -17.519 22.731 1.00 89.38 91 TYR A N 1
ATOM 694 C CA . TYR A 1 91 ? -18.184 -16.431 23.697 1.00 89.38 91 TYR A CA 1
ATOM 695 C C . TYR A 1 91 ? -17.032 -15.431 23.574 1.00 89.38 91 TYR A C 1
ATOM 697 O O . TYR A 1 91 ? -15.880 -15.761 23.857 1.00 89.38 91 TYR A O 1
ATOM 705 N N . GLY A 1 92 ? -17.339 -14.189 23.193 1.00 87.69 92 GLY A N 1
ATOM 706 C CA . GLY A 1 92 ? -16.347 -13.116 23.076 1.00 87.69 92 GLY A CA 1
ATOM 707 C C . GLY A 1 92 ? -15.410 -13.222 21.870 1.00 87.69 92 GLY A C 1
ATOM 708 O O . GLY A 1 92 ? -14.436 -12.469 21.807 1.00 87.69 92 GLY A O 1
ATOM 709 N N . MET A 1 93 ? -15.674 -14.142 20.938 1.00 91.69 93 MET A N 1
ATOM 710 C CA . MET A 1 93 ? -14.942 -14.286 19.675 1.00 91.69 93 MET A CA 1
ATOM 711 C C . MET A 1 93 ? -15.574 -13.432 18.573 1.00 91.69 93 MET A C 1
ATOM 713 O O . MET A 1 93 ? -16.791 -13.245 18.559 1.00 91.69 93 MET A O 1
ATOM 717 N N . GLU A 1 94 ? -14.764 -12.937 17.633 1.00 93.88 94 GLU A N 1
ATOM 718 C CA . GLU A 1 94 ? -15.299 -12.253 16.450 1.00 93.88 94 GLU A CA 1
ATOM 719 C C . GLU A 1 94 ? -16.141 -13.199 15.580 1.00 93.88 94 GLU A C 1
ATOM 721 O O . GLU A 1 94 ? -15.863 -14.396 15.483 1.00 93.88 94 GLU A O 1
ATOM 726 N N . THR A 1 95 ? -17.191 -12.662 14.960 1.00 94.00 95 THR A N 1
ATOM 727 C CA . THR A 1 95 ? -18.037 -13.405 14.010 1.00 94.00 95 THR A CA 1
ATOM 728 C C . THR A 1 95 ? -17.523 -13.259 12.576 1.00 94.00 95 THR A C 1
ATOM 730 O O . THR A 1 95 ? -16.505 -12.621 12.330 1.00 94.00 95 THR A O 1
ATOM 733 N N . ASN A 1 96 ? -18.213 -13.854 11.601 1.00 91.44 96 ASN A N 1
ATOM 734 C CA . ASN A 1 96 ? -17.877 -13.684 10.191 1.00 91.44 96 ASN A CA 1
ATOM 735 C C . ASN A 1 96 ? -18.750 -12.591 9.547 1.00 91.44 96 ASN A C 1
ATOM 737 O O . ASN A 1 96 ? -19.899 -12.851 9.195 1.00 91.44 96 ASN A O 1
ATOM 741 N N . CYS A 1 97 ? -18.216 -11.382 9.347 1.00 91.50 97 CYS A N 1
ATOM 742 C CA . CYS A 1 97 ? -18.956 -10.304 8.672 1.00 91.50 97 CYS A CA 1
ATOM 743 C C . CYS A 1 97 ? -19.102 -10.502 7.158 1.00 91.50 97 CYS A C 1
ATOM 745 O O . CYS A 1 97 ? -19.860 -9.765 6.535 1.00 91.50 97 CYS A O 1
ATOM 747 N N . ALA A 1 98 ? -18.422 -11.484 6.555 1.00 86.75 98 ALA A N 1
ATOM 748 C CA . ALA A 1 98 ? -18.686 -11.860 5.167 1.00 86.75 98 ALA A CA 1
ATOM 749 C C . ALA A 1 98 ? -20.005 -12.646 5.022 1.00 86.75 98 ALA A C 1
ATOM 751 O O . ALA A 1 98 ? -20.505 -12.807 3.910 1.00 86.75 98 ALA A O 1
ATOM 752 N N . ASP A 1 99 ? -20.587 -13.123 6.131 1.00 87.69 99 ASP A N 1
ATOM 753 C CA . ASP A 1 99 ? -21.888 -13.783 6.123 1.00 87.69 99 ASP A CA 1
ATOM 754 C C . ASP A 1 99 ? -23.022 -12.768 5.894 1.00 87.69 99 ASP A C 1
ATOM 756 O O . ASP A 1 99 ? -23.361 -11.933 6.744 1.00 87.69 99 ASP A O 1
ATOM 760 N N . THR A 1 100 ? -23.626 -12.857 4.713 1.00 87.19 100 THR A N 1
ATOM 761 C CA . THR A 1 100 ? -24.728 -12.002 4.260 1.00 87.19 100 THR A CA 1
ATOM 762 C C . THR A 1 100 ? -26.112 -12.626 4.461 1.00 87.19 100 THR A C 1
ATOM 764 O O . THR A 1 100 ? -27.104 -12.009 4.083 1.00 87.19 100 THR A O 1
ATOM 767 N N . SER A 1 101 ? -26.209 -13.801 5.099 1.00 89.50 101 SER A N 1
ATOM 768 C CA . SER A 1 101 ? -27.473 -14.535 5.283 1.00 89.50 101 SER A CA 1
ATOM 769 C C . SER A 1 101 ? -28.519 -13.781 6.113 1.00 89.50 101 SER A C 1
ATOM 771 O O . SER A 1 101 ? -29.716 -13.890 5.848 1.00 89.50 101 SER A O 1
ATOM 773 N N . LEU A 1 102 ? -28.085 -12.987 7.097 1.00 90.75 102 LEU A N 1
ATOM 774 C CA . LEU A 1 102 ? -28.969 -12.143 7.898 1.00 90.75 102 LEU A CA 1
ATOM 775 C C . LEU A 1 102 ? -29.263 -10.828 7.158 1.00 90.75 102 LEU A C 1
ATOM 777 O O . LEU A 1 102 ? -28.388 -9.971 7.002 1.00 90.75 102 LEU A O 1
ATOM 781 N N . ALA A 1 103 ? -30.499 -10.667 6.689 1.00 90.81 103 ALA A N 1
ATOM 782 C CA . ALA A 1 103 ? -30.923 -9.473 5.963 1.00 90.81 103 ALA A CA 1
ATOM 783 C C . ALA A 1 103 ? -30.954 -8.224 6.863 1.00 90.81 103 ALA A C 1
ATOM 785 O O . ALA A 1 103 ? -31.201 -8.317 8.066 1.00 90.81 103 ALA A O 1
ATOM 786 N N . VAL A 1 104 ? -30.750 -7.050 6.258 1.00 91.56 104 VAL A N 1
ATOM 787 C CA . VAL A 1 104 ? -30.865 -5.742 6.927 1.00 91.56 104 VAL A CA 1
ATOM 788 C C . VAL A 1 104 ? -32.212 -5.610 7.646 1.00 91.56 104 VAL A C 1
ATOM 790 O O . VAL A 1 104 ? -33.246 -6.023 7.122 1.00 91.56 104 VAL A O 1
ATOM 793 N N . GLY A 1 105 ? -32.186 -5.023 8.840 1.00 91.31 105 GLY A N 1
ATOM 794 C CA . GLY A 1 105 ? -33.343 -4.826 9.703 1.00 91.31 105 GLY A CA 1
ATOM 795 C C . GLY A 1 105 ? -33.716 -6.044 10.549 1.00 91.31 105 GLY A C 1
ATOM 796 O O . GLY A 1 105 ? -34.746 -6.027 11.217 1.00 91.31 105 GLY A O 1
ATOM 797 N N . ASN A 1 106 ? -32.904 -7.106 10.536 1.00 92.50 106 ASN A N 1
ATOM 798 C CA . ASN A 1 106 ? -33.153 -8.309 11.326 1.00 92.50 106 ASN A CA 1
ATOM 799 C C . ASN A 1 106 ? -32.072 -8.526 12.384 1.00 92.50 106 ASN A C 1
ATOM 801 O O . ASN A 1 106 ? -30.885 -8.275 12.156 1.00 92.50 106 ASN A O 1
ATOM 805 N N . CYS A 1 107 ? -32.506 -9.070 13.520 1.00 90.94 107 CYS A N 1
ATOM 806 C CA . CYS A 1 107 ? -31.639 -9.548 14.585 1.00 90.94 107 CYS A CA 1
ATOM 807 C C . CYS A 1 107 ? -31.770 -11.066 14.721 1.00 90.94 107 CYS A C 1
ATOM 809 O O . CYS A 1 107 ? -32.870 -11.585 14.907 1.00 90.94 107 CYS A O 1
ATOM 811 N N . ALA A 1 108 ? -30.651 -11.780 14.663 1.00 91.12 108 ALA A N 1
ATOM 812 C CA . ALA A 1 108 ? -30.592 -13.214 14.911 1.00 91.12 108 ALA A CA 1
ATOM 813 C C . ALA A 1 108 ? -29.254 -13.572 15.560 1.00 91.12 108 ALA A C 1
ATOM 815 O O . ALA A 1 108 ? -28.234 -12.945 15.279 1.00 91.12 108 ALA A O 1
ATOM 816 N N . ASN A 1 109 ? -29.246 -14.599 16.414 1.00 87.94 109 ASN A N 1
ATOM 817 C CA . ASN A 1 109 ? -28.023 -15.106 17.046 1.00 87.94 109 ASN A CA 1
ATOM 818 C C . ASN A 1 109 ? -27.227 -14.024 17.809 1.00 87.94 109 ASN A C 1
ATOM 820 O O . ASN A 1 109 ? -25.998 -13.983 17.747 1.00 87.94 109 ASN A O 1
ATOM 824 N N . GLY A 1 110 ? -27.926 -13.092 18.468 1.00 87.56 110 GLY A N 1
ATOM 825 C CA . GLY A 1 110 ? -27.296 -11.993 19.202 1.00 87.56 110 GLY A CA 1
ATOM 826 C C . GLY A 1 110 ? -26.541 -10.987 18.323 1.00 87.56 110 GLY A C 1
ATOM 827 O O . GLY A 1 110 ? -25.662 -10.292 18.833 1.00 87.56 110 GLY A O 1
ATOM 828 N N . LEU A 1 111 ? -26.851 -10.935 17.025 1.00 93.56 111 LEU A N 1
ATOM 829 C CA . LEU A 1 111 ? -26.341 -9.969 16.054 1.00 93.56 111 LEU A CA 1
ATOM 830 C C . LEU A 1 111 ? -27.517 -9.264 15.380 1.00 93.56 111 LEU A C 1
ATOM 832 O O . LEU A 1 111 ? -28.513 -9.908 15.061 1.00 93.56 111 LEU A O 1
ATOM 836 N N . CYS A 1 112 ? -27.378 -7.970 15.118 1.00 93.69 112 CYS A N 1
ATOM 837 C CA . CYS A 1 112 ? -28.342 -7.174 14.361 1.00 93.69 112 CYS A CA 1
ATOM 838 C C . CYS A 1 112 ? -27.657 -6.562 13.139 1.00 93.69 112 CYS A C 1
ATOM 840 O O . CYS A 1 112 ? -26.510 -6.118 13.237 1.00 93.69 112 CYS A O 1
ATOM 842 N N . ILE A 1 113 ? -28.345 -6.557 11.995 1.00 95.31 113 ILE A N 1
ATOM 843 C CA . ILE A 1 113 ? -27.839 -5.972 10.745 1.00 95.31 113 ILE A CA 1
ATOM 844 C C . ILE A 1 113 ? -28.666 -4.752 10.382 1.00 95.31 113 ILE A C 1
ATOM 846 O O . ILE A 1 113 ? -29.889 -4.819 10.330 1.00 95.31 113 ILE A O 1
ATOM 850 N N . GLU A 1 114 ? -27.988 -3.664 10.057 1.00 94.88 114 GLU A N 1
ATOM 851 C CA . GLU A 1 114 ? -28.573 -2.369 9.725 1.00 94.88 114 GLU A CA 1
ATOM 852 C C . GLU A 1 114 ? -28.001 -1.857 8.402 1.00 94.88 114 GLU A C 1
ATOM 854 O O . GLU A 1 114 ? -26.916 -2.266 7.976 1.00 94.88 114 GLU A O 1
ATOM 859 N N . ALA A 1 115 ? -28.729 -0.970 7.728 1.00 94.50 115 ALA A N 1
ATOM 860 C CA . ALA A 1 115 ? -28.234 -0.283 6.541 1.00 94.50 115 ALA A CA 1
ATOM 861 C C . ALA A 1 115 ? -27.570 1.038 6.927 1.00 94.50 115 ALA A C 1
ATOM 863 O O . ALA A 1 115 ? -28.114 1.810 7.711 1.00 94.50 115 ALA A O 1
ATOM 864 N N . GLY A 1 116 ? -26.419 1.337 6.331 1.00 93.19 116 GLY A N 1
ATOM 865 C CA . GLY A 1 116 ? -25.851 2.676 6.396 1.00 93.19 116 GLY A CA 1
ATOM 866 C C . GLY A 1 116 ? -26.741 3.702 5.691 1.00 93.19 116 GLY A C 1
ATOM 867 O O . GLY A 1 116 ? -27.478 3.379 4.762 1.00 93.19 116 GLY A O 1
ATOM 868 N N . GLU A 1 117 ? -26.660 4.959 6.115 1.00 89.69 117 GLU A N 1
ATOM 869 C CA . GLU A 1 117 ? -27.497 6.040 5.567 1.00 89.69 117 GLU A CA 1
ATOM 870 C C . GLU A 1 117 ? -26.880 6.746 4.355 1.00 89.69 117 GLU A C 1
ATOM 872 O O . GLU A 1 117 ? -27.526 7.567 3.705 1.00 89.69 117 GLU A O 1
ATOM 877 N N . ARG A 1 118 ? -25.628 6.419 4.021 1.00 88.38 118 ARG A N 1
ATOM 878 C CA . ARG A 1 118 ? -24.911 7.003 2.886 1.00 88.38 118 ARG A CA 1
ATOM 879 C C . ARG A 1 118 ? -24.361 5.938 1.951 1.00 88.38 118 ARG A C 1
ATOM 881 O O . ARG A 1 118 ? -24.060 4.823 2.368 1.00 88.38 118 ARG A O 1
ATOM 888 N N . GLN A 1 119 ? -24.172 6.318 0.691 1.00 89.31 119 GLN A N 1
ATOM 889 C CA . GLN A 1 119 ? -23.378 5.529 -0.245 1.00 89.31 119 GLN A CA 1
ATOM 890 C C . GLN A 1 119 ? -21.891 5.709 0.065 1.00 89.31 119 GLN A C 1
ATOM 892 O O . GLN A 1 119 ? -21.429 6.836 0.249 1.00 89.31 119 GLN A O 1
ATOM 897 N N . VAL A 1 120 ? -21.140 4.612 0.088 1.00 85.44 120 VAL A N 1
ATOM 898 C CA . VAL A 1 120 ? -19.685 4.629 0.266 1.00 85.44 120 VAL A CA 1
ATOM 899 C C . VAL A 1 120 ? -18.999 3.926 -0.892 1.00 85.44 120 V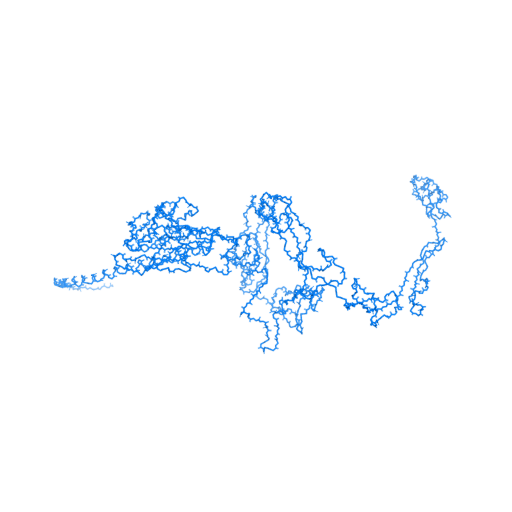AL A C 1
ATOM 901 O O . VAL A 1 120 ? -19.462 2.883 -1.355 1.00 85.44 120 VAL A O 1
ATOM 904 N N . ASN A 1 121 ? -17.880 4.487 -1.347 1.00 79.38 121 ASN A N 1
ATOM 905 C CA . ASN A 1 121 ? -17.030 3.822 -2.323 1.00 79.38 121 ASN A CA 1
ATOM 906 C C . ASN A 1 121 ? -16.237 2.715 -1.624 1.00 79.38 121 ASN A C 1
ATOM 908 O O . ASN A 1 121 ? -15.545 2.965 -0.641 1.00 79.38 121 ASN A O 1
ATOM 912 N N . THR A 1 122 ? -16.318 1.501 -2.152 1.00 71.75 122 THR A N 1
ATOM 913 C CA . THR A 1 122 ? -15.645 0.314 -1.605 1.00 71.75 122 THR A CA 1
ATOM 914 C C . THR A 1 122 ? -14.531 -0.214 -2.495 1.00 71.75 122 THR A C 1
ATOM 916 O O . THR A 1 122 ? -13.883 -1.189 -2.131 1.00 71.75 122 THR A O 1
ATOM 919 N N . ASN A 1 123 ? -14.263 0.427 -3.638 1.00 65.94 123 ASN A N 1
ATOM 920 C CA . ASN A 1 123 ? -13.165 0.029 -4.511 1.00 65.94 123 ASN A CA 1
ATOM 921 C C . ASN A 1 123 ? -11.825 0.428 -3.872 1.00 65.94 123 ASN A C 1
ATOM 923 O O . ASN A 1 123 ? -11.559 1.627 -3.766 1.00 65.94 123 ASN A O 1
ATOM 927 N N . PRO A 1 124 ? -10.964 -0.514 -3.453 1.00 52.66 124 PRO A N 1
ATOM 928 C CA . PRO A 1 124 ? -9.676 -0.172 -2.863 1.00 52.66 124 PRO A CA 1
ATOM 929 C C . PRO A 1 124 ? -8.712 0.446 -3.889 1.00 52.66 124 PRO A C 1
ATOM 931 O O . PRO A 1 124 ? -7.783 1.129 -3.493 1.00 52.66 124 PRO A O 1
ATOM 934 N N . ASN A 1 125 ? -8.904 0.287 -5.198 1.00 51.84 125 ASN A N 1
ATOM 935 C CA . ASN A 1 125 ? -7.959 0.745 -6.225 1.00 51.84 125 ASN A CA 1
ATOM 936 C C . ASN A 1 125 ? -8.431 2.042 -6.914 1.00 51.84 125 ASN A C 1
ATOM 938 O O . ASN A 1 125 ? -9.622 2.353 -6.858 1.00 51.84 125 ASN A O 1
ATOM 942 N N . PRO A 1 126 ? -7.554 2.794 -7.619 1.00 46.09 126 PRO A N 1
ATOM 943 C CA . PRO A 1 126 ? -7.938 3.978 -8.408 1.00 46.09 126 PRO A CA 1
ATOM 944 C C . PRO A 1 126 ? -8.785 3.648 -9.663 1.00 46.09 126 PRO A C 1
ATOM 946 O O . PRO A 1 126 ? -8.779 4.394 -10.638 1.00 46.09 126 PRO A O 1
ATOM 949 N N . GLY A 1 127 ? -9.506 2.523 -9.658 1.00 51.75 127 GLY A N 1
ATOM 950 C CA . GLY A 1 127 ? -10.491 2.174 -10.678 1.00 51.75 127 GLY A CA 1
ATOM 951 C C . GLY A 1 127 ? -11.842 2.857 -10.440 1.00 51.75 127 GLY A C 1
ATOM 952 O O . GLY A 1 127 ? -12.010 3.660 -9.523 1.00 51.75 127 GLY A O 1
ATOM 953 N N . THR A 1 128 ? -12.837 2.513 -11.259 1.00 60.34 128 THR A N 1
ATOM 954 C CA . THR A 1 128 ? -14.199 3.066 -11.169 1.00 60.34 128 THR A CA 1
ATOM 955 C C . THR A 1 128 ? -14.788 2.883 -9.767 1.00 60.34 128 THR A C 1
ATOM 957 O O . THR A 1 128 ? -14.742 1.784 -9.213 1.00 60.34 128 THR A O 1
ATOM 960 N N . ALA A 1 129 ? -15.340 3.950 -9.185 1.00 68.94 129 ALA A N 1
ATOM 961 C CA . ALA A 1 129 ? -15.943 3.910 -7.855 1.00 68.94 129 ALA A CA 1
ATOM 962 C C . ALA A 1 129 ? -17.073 2.868 -7.779 1.00 68.94 129 ALA A C 1
ATOM 964 O O . ALA A 1 129 ? -17.977 2.867 -8.615 1.00 68.94 129 ALA A O 1
ATOM 965 N N . VAL A 1 130 ? -17.035 2.011 -6.755 1.00 76.56 130 VAL A N 1
ATOM 966 C CA . VAL A 1 130 ? -18.107 1.053 -6.448 1.00 76.56 130 VAL A CA 1
ATOM 967 C C . VAL A 1 130 ? -18.849 1.582 -5.232 1.00 76.56 130 VAL A C 1
ATOM 969 O O . VAL A 1 130 ? -18.452 1.331 -4.093 1.00 76.56 130 VAL A O 1
ATOM 972 N N . ASN A 1 131 ? -19.888 2.372 -5.490 1.00 85.69 131 ASN A N 1
ATOM 973 C CA . ASN A 1 131 ? -20.723 2.957 -4.450 1.00 85.69 131 ASN A CA 1
ATOM 974 C C . ASN A 1 131 ? -21.780 1.947 -4.003 1.00 85.69 131 ASN A C 1
ATOM 976 O O . ASN A 1 131 ? -22.552 1.461 -4.830 1.00 85.69 131 ASN A O 1
ATOM 980 N N . ILE A 1 132 ? -21.799 1.636 -2.709 1.00 88.88 132 ILE A N 1
ATOM 981 C CA . ILE A 1 132 ? -22.811 0.771 -2.098 1.00 88.88 132 ILE A CA 1
ATOM 982 C C . ILE A 1 132 ? -23.395 1.430 -0.851 1.00 88.88 132 ILE A C 1
ATOM 984 O O . ILE A 1 132 ? -22.720 2.221 -0.190 1.00 88.88 132 ILE A O 1
ATOM 988 N N . 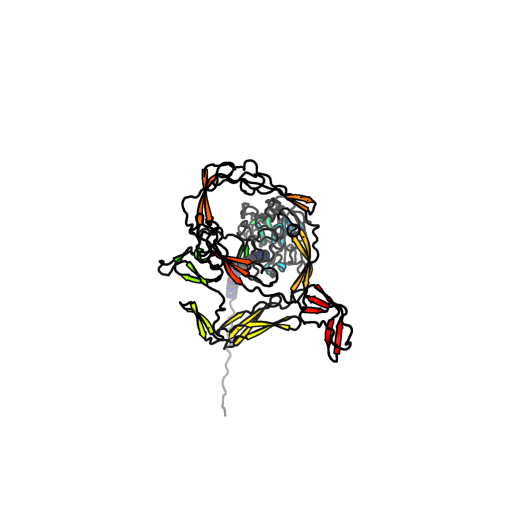THR A 1 133 ? -24.615 1.041 -0.477 1.00 91.50 133 THR A N 1
ATOM 989 C CA . THR A 1 133 ? -25.102 1.230 0.894 1.00 91.50 133 THR A CA 1
ATOM 990 C C . THR A 1 133 ? -24.395 0.204 1.777 1.00 91.50 133 THR A C 1
ATOM 992 O O . THR A 1 133 ? -24.643 -0.995 1.608 1.00 91.50 133 THR A O 1
ATOM 995 N N . PRO A 1 134 ? -23.497 0.609 2.687 1.00 92.00 134 PRO A N 1
ATOM 996 C CA . PRO A 1 134 ? -22.768 -0.358 3.482 1.00 92.00 134 PRO A CA 1
ATOM 997 C C . PRO A 1 134 ? -23.704 -1.005 4.505 1.00 92.00 134 PRO A C 1
ATOM 999 O O . PRO A 1 134 ? -24.626 -0.372 5.021 1.00 92.00 134 PRO A O 1
ATOM 1002 N N . ARG A 1 135 ? -23.454 -2.273 4.821 1.00 94.25 135 ARG A N 1
ATOM 1003 C CA . ARG A 1 135 ? -24.118 -2.963 5.931 1.00 94.25 135 ARG A CA 1
ATOM 1004 C C . ARG A 1 135 ? -23.377 -2.637 7.223 1.00 94.25 135 ARG A C 1
ATOM 1006 O O . ARG A 1 135 ? -22.148 -2.565 7.238 1.00 94.25 135 ARG A O 1
ATOM 1013 N N . VAL A 1 136 ? -24.116 -2.457 8.305 1.00 95.44 136 VAL A N 1
ATOM 1014 C CA . VAL A 1 136 ? -23.577 -2.263 9.650 1.00 95.44 136 VAL A CA 1
ATOM 1015 C C . VAL A 1 136 ? -24.017 -3.439 10.498 1.00 95.44 136 VAL A C 1
ATOM 1017 O O . VAL A 1 136 ? -25.186 -3.817 10.498 1.00 95.44 136 VAL A O 1
ATOM 1020 N N . ARG A 1 137 ? -23.069 -4.033 11.215 1.00 95.81 137 ARG A N 1
ATOM 1021 C CA . ARG A 1 137 ? -23.326 -5.152 12.115 1.00 95.81 137 ARG A CA 1
ATOM 1022 C C . ARG A 1 137 ? -23.169 -4.681 13.545 1.00 95.81 137 ARG A C 1
ATOM 1024 O O . ARG A 1 137 ? -22.106 -4.167 13.887 1.00 95.81 137 ARG A O 1
ATOM 1031 N N . ARG A 1 138 ? -24.190 -4.902 14.373 1.00 95.38 138 ARG A N 1
ATOM 1032 C CA . ARG A 1 138 ? -24.167 -4.657 15.819 1.00 95.38 138 ARG A CA 1
ATOM 1033 C C . ARG A 1 138 ? -24.168 -5.971 16.594 1.00 95.38 138 ARG A C 1
ATOM 1035 O O . ARG A 1 138 ? -24.942 -6.879 16.298 1.00 95.38 138 ARG A O 1
ATOM 1042 N N . GLY A 1 139 ? -23.313 -6.050 17.607 1.00 95.12 139 GLY A N 1
ATOM 1043 C CA . GLY A 1 139 ? -23.206 -7.181 18.524 1.00 95.12 139 GLY A CA 1
ATOM 1044 C C . GLY A 1 139 ? -22.442 -6.806 19.792 1.00 95.12 139 GLY A C 1
ATOM 1045 O O . GLY A 1 139 ? -22.412 -5.641 20.182 1.00 95.12 139 GLY A O 1
ATOM 1046 N N . ALA A 1 140 ? -21.820 -7.795 20.425 1.00 94.88 140 ALA A N 1
ATOM 1047 C CA . ALA A 1 140 ? -20.947 -7.623 21.579 1.00 94.88 140 ALA A CA 1
ATOM 1048 C C . ALA A 1 140 ? -19.534 -7.205 21.148 1.00 94.88 140 ALA A C 1
ATOM 1050 O O . ALA A 1 140 ? -19.073 -7.532 20.051 1.00 94.88 140 ALA A O 1
ATOM 1051 N N . VAL A 1 141 ? -18.795 -6.565 22.052 1.00 96.19 141 VAL A N 1
ATOM 1052 C CA . VAL A 1 141 ? -17.351 -6.356 21.879 1.00 96.19 141 VAL A CA 1
ATOM 1053 C C . VAL A 1 141 ? -16.618 -7.715 21.825 1.00 96.19 141 VAL A C 1
ATOM 1055 O O . VAL A 1 141 ? -16.733 -8.503 22.771 1.00 96.19 141 VAL A O 1
ATOM 1058 N N . PRO A 1 142 ? -15.828 -8.009 20.770 1.00 95.94 142 PRO A N 1
ATOM 1059 C CA . PRO A 1 142 ? -15.110 -9.278 20.623 1.00 95.94 142 PRO A CA 1
ATOM 1060 C C . PRO A 1 142 ? -13.820 -9.292 21.463 1.00 95.94 142 PRO A C 1
ATOM 1062 O O . PRO A 1 142 ? -12.703 -9.190 20.957 1.00 95.94 142 PRO A O 1
ATOM 1065 N N . PHE A 1 143 ? -13.963 -9.384 22.785 1.00 93.50 143 PHE A N 1
ATOM 1066 C CA . PHE A 1 143 ? -12.852 -9.188 23.721 1.00 93.50 143 PHE A CA 1
ATOM 1067 C C . PHE A 1 143 ? -11.706 -10.198 23.574 1.00 93.50 143 PHE A C 1
ATOM 1069 O O . PHE A 1 143 ? -10.566 -9.844 23.859 1.00 93.50 143 PHE A O 1
ATOM 1076 N N . ARG A 1 144 ? -11.960 -11.425 23.094 1.00 89.56 144 ARG A N 1
ATOM 1077 C CA . ARG A 1 144 ? -10.909 -12.447 22.951 1.00 89.56 144 ARG A CA 1
ATOM 1078 C C . ARG A 1 144 ? -9.913 -12.108 21.851 1.00 89.56 144 ARG A C 1
ATOM 1080 O O . ARG A 1 144 ? -8.712 -12.176 22.095 1.00 89.56 144 ARG A O 1
ATOM 1087 N N . ILE A 1 145 ? -10.400 -11.724 20.667 1.00 87.88 145 ILE A N 1
ATOM 1088 C CA . ILE A 1 145 ? -9.518 -11.351 19.550 1.00 87.88 145 ILE A CA 1
ATOM 1089 C C . ILE A 1 145 ? -8.827 -10.006 19.813 1.00 87.88 145 ILE A C 1
ATOM 1091 O O . ILE A 1 145 ? -7.703 -9.786 19.377 1.00 87.88 145 ILE A O 1
ATOM 1095 N N . LEU A 1 146 ? -9.473 -9.131 20.589 1.00 87.56 146 LEU A N 1
ATOM 1096 C CA . LEU A 1 146 ? -8.907 -7.857 21.030 1.00 87.56 146 LEU A CA 1
ATOM 1097 C C . LEU A 1 146 ? -7.886 -7.994 22.172 1.00 87.56 146 LEU A C 1
ATOM 1099 O O . LEU A 1 146 ? -7.305 -6.991 22.580 1.00 87.56 146 LEU A O 1
ATOM 1103 N N . GLY A 1 147 ? -7.682 -9.198 22.721 1.00 87.81 147 GLY A N 1
ATOM 1104 C CA . GLY A 1 147 ? -6.790 -9.412 23.865 1.00 87.81 147 GLY A CA 1
ATOM 1105 C C . GLY A 1 147 ? -7.244 -8.693 25.141 1.00 87.81 147 GLY A C 1
ATOM 1106 O O . GLY A 1 147 ? -6.428 -8.388 26.009 1.00 87.81 147 GLY A O 1
ATOM 1107 N N . LEU A 1 148 ? -8.540 -8.395 25.257 1.00 88.38 148 LEU A N 1
ATOM 1108 C CA . LEU A 1 148 ? -9.125 -7.710 26.401 1.00 88.38 148 LEU A CA 1
ATOM 1109 C C . LEU A 1 148 ? -9.636 -8.715 27.440 1.00 88.38 148 LEU A C 1
ATOM 1111 O O . LEU A 1 148 ? -10.194 -9.757 27.082 1.00 88.38 148 LEU A O 1
ATOM 1115 N N . PRO A 1 149 ? -9.517 -8.405 28.741 1.00 89.19 149 PRO A N 1
ATOM 1116 C CA . PRO A 1 149 ? -10.195 -9.190 29.758 1.00 89.19 149 PRO A CA 1
ATOM 1117 C C . PRO A 1 149 ? -11.717 -8.983 29.653 1.00 89.19 149 PRO A C 1
ATOM 1119 O O . PRO A 1 149 ? -12.187 -7.895 29.327 1.00 89.19 149 PRO A O 1
ATOM 1122 N N . GLU A 1 150 ? -12.495 -10.022 29.966 1.00 89.69 150 GLU A N 1
ATOM 1123 C CA . GLU A 1 150 ? -13.969 -10.027 29.873 1.00 89.69 150 GLU A CA 1
ATOM 1124 C C . GLU A 1 150 ? -14.612 -8.815 30.570 1.00 89.69 150 GLU A C 1
ATOM 1126 O O . GLU A 1 150 ? -15.487 -8.158 30.015 1.00 89.69 150 GLU A O 1
ATOM 1131 N N . ASN A 1 151 ? -14.118 -8.456 31.758 1.00 88.38 151 ASN A N 1
ATOM 1132 C CA . ASN A 1 151 ? -14.618 -7.323 32.540 1.00 88.38 151 ASN A CA 1
ATOM 1133 C C . ASN A 1 151 ? -14.408 -5.952 31.873 1.00 88.38 151 ASN A C 1
ATOM 1135 O O . ASN A 1 151 ? -15.029 -4.984 32.305 1.00 88.38 151 ASN A O 1
ATOM 1139 N N . ALA A 1 152 ? -13.525 -5.847 30.876 1.00 88.38 152 ALA A N 1
ATOM 1140 C CA . ALA A 1 152 ? -13.315 -4.632 30.095 1.00 88.38 152 ALA A CA 1
ATOM 1141 C C . ALA A 1 152 ? -14.288 -4.518 28.912 1.00 88.38 152 ALA A C 1
ATOM 1143 O O . ALA A 1 152 ? -14.403 -3.438 28.344 1.00 88.38 152 ALA A O 1
ATOM 1144 N N . ALA A 1 153 ? -14.988 -5.600 28.554 1.00 90.25 153 ALA A N 1
ATOM 1145 C CA . ALA A 1 153 ? -16.067 -5.613 27.563 1.00 90.25 153 ALA A CA 1
ATOM 1146 C C . ALA A 1 153 ? -17.471 -5.499 28.191 1.00 90.25 153 ALA A C 1
ATOM 1148 O O . ALA A 1 153 ? -18.476 -5.479 27.479 1.00 90.25 153 ALA A O 1
ATOM 1149 N N . GLU A 1 154 ? -17.534 -5.396 29.518 1.00 91.69 154 GLU A N 1
ATOM 1150 C CA . GLU A 1 154 ? -18.736 -5.086 30.288 1.00 91.69 154 GLU A CA 1
ATOM 1151 C C . GLU A 1 154 ? -18.744 -3.603 30.689 1.00 91.69 154 GLU A C 1
ATOM 1153 O O . GLU A 1 154 ? -17.692 -2.985 30.874 1.00 91.69 154 GLU A O 1
ATOM 1158 N N . ASP A 1 155 ? -19.929 -3.031 30.868 1.00 90.44 155 ASP A N 1
ATOM 1159 C CA . ASP A 1 155 ? -20.090 -1.698 31.441 1.00 90.44 155 ASP A CA 1
ATOM 1160 C C . ASP A 1 155 ? -20.079 -1.717 32.987 1.00 90.44 155 ASP A C 1
ATOM 1162 O O . ASP A 1 155 ? -19.909 -2.755 33.642 1.00 90.44 155 ASP A O 1
ATOM 1166 N N . GLY A 1 156 ? -20.261 -0.550 33.612 1.00 87.69 156 GLY A N 1
ATOM 1167 C CA . GLY A 1 156 ? -20.348 -0.433 35.069 1.00 87.69 156 GLY A CA 1
ATOM 1168 C C . GLY A 1 156 ? -21.545 -1.177 35.680 1.00 87.69 156 GLY A C 1
ATOM 1169 O O . GLY A 1 156 ? -21.486 -1.565 36.848 1.00 87.69 156 GLY A O 1
ATOM 1170 N N . ASN A 1 157 ? -22.590 -1.441 34.889 1.00 88.00 157 ASN A N 1
ATOM 1171 C CA . ASN A 1 157 ? -23.789 -2.185 35.274 1.00 88.00 157 ASN A CA 1
ATOM 1172 C C . ASN A 1 157 ? -23.661 -3.704 35.090 1.00 88.00 157 ASN A C 1
ATOM 1174 O O . ASN A 1 157 ? -24.620 -4.427 35.381 1.00 88.00 157 ASN A O 1
ATOM 1178 N N . LYS A 1 158 ? -22.482 -4.195 34.682 1.00 89.31 158 LYS A N 1
ATOM 1179 C CA . LYS A 1 158 ? -22.189 -5.619 34.438 1.00 89.31 158 LYS A CA 1
ATOM 1180 C C . LYS A 1 158 ? -23.017 -6.219 33.302 1.00 89.31 158 LYS A C 1
ATOM 1182 O O . LYS A 1 158 ? -23.328 -7.415 33.311 1.00 89.31 158 LYS A O 1
ATOM 1187 N N . VAL A 1 159 ? -23.372 -5.392 32.323 1.00 91.38 159 VAL A N 1
ATOM 1188 C CA . VAL A 1 159 ? -23.965 -5.831 31.059 1.00 91.38 159 VAL A CA 1
ATOM 1189 C C . VAL A 1 159 ? -22.946 -5.669 29.934 1.00 91.38 159 VAL A C 1
ATOM 1191 O O . VAL A 1 159 ? -21.974 -4.923 30.056 1.00 91.38 159 VAL A O 1
ATOM 1194 N N . ARG A 1 160 ? -23.113 -6.435 28.855 1.00 92.50 160 ARG A N 1
ATOM 1195 C CA . ARG A 1 160 ? -22.195 -6.405 27.711 1.00 92.50 160 ARG A CA 1
ATOM 1196 C C . ARG A 1 160 ? -22.308 -5.060 26.999 1.00 92.50 160 ARG A C 1
ATOM 1198 O O . ARG A 1 160 ? -23.417 -4.587 26.760 1.00 92.50 160 ARG A O 1
ATOM 1205 N N . MET A 1 161 ? -21.172 -4.479 26.627 1.00 93.06 161 MET A N 1
ATOM 1206 C CA . MET A 1 161 ? -21.163 -3.300 25.764 1.00 93.06 161 MET A CA 1
ATOM 1207 C C . MET A 1 161 ? -21.472 -3.691 24.321 1.00 93.06 161 MET A C 1
ATOM 1209 O O . MET A 1 161 ? -20.991 -4.711 23.813 1.00 93.06 161 MET A O 1
ATOM 1213 N N . TYR A 1 162 ? -22.246 -2.840 23.660 1.00 94.19 162 TYR A N 1
ATOM 1214 C CA . TYR A 1 162 ? -22.545 -2.965 22.248 1.00 94.19 162 TYR A CA 1
ATOM 1215 C C . TYR A 1 162 ? -21.394 -2.437 21.405 1.00 94.19 162 TYR A C 1
ATOM 1217 O O . TYR A 1 162 ? -20.772 -1.426 21.728 1.00 94.19 162 TYR A O 1
ATOM 1225 N N . TYR A 1 163 ? -21.146 -3.118 20.296 1.00 96.44 163 TYR A N 1
ATOM 1226 C CA . TYR A 1 163 ? -20.205 -2.726 19.263 1.00 96.44 163 TYR A CA 1
ATOM 1227 C C . TYR A 1 163 ? -20.888 -2.854 17.905 1.00 96.44 163 TYR A C 1
ATOM 1229 O O . TYR A 1 163 ? -21.297 -3.948 17.508 1.00 96.44 163 TYR A O 1
ATOM 1237 N N . ALA A 1 164 ? -21.024 -1.725 17.217 1.00 96.25 164 ALA A N 1
ATOM 1238 C CA . ALA A 1 164 ? -21.530 -1.635 15.860 1.00 96.25 164 ALA A CA 1
ATOM 1239 C C . ALA A 1 164 ? -20.403 -1.209 14.922 1.00 96.25 164 ALA A C 1
ATOM 1241 O O . ALA A 1 164 ? -19.699 -0.244 15.214 1.00 96.25 164 ALA A O 1
ATOM 1242 N N . VAL A 1 165 ? -20.225 -1.903 13.801 1.00 96.81 165 VAL A N 1
ATOM 1243 C CA . VAL A 1 165 ? -19.173 -1.608 12.817 1.00 96.81 165 VAL A CA 1
ATOM 1244 C C . VAL A 1 165 ? -19.697 -1.740 11.398 1.00 96.81 165 VAL A C 1
ATOM 1246 O O . VAL A 1 165 ? -20.520 -2.604 11.094 1.00 96.81 165 VAL A O 1
ATOM 1249 N N . THR A 1 166 ? -19.196 -0.880 10.518 1.00 95.56 166 THR A N 1
ATOM 1250 C CA . THR A 1 166 ? -19.458 -0.964 9.080 1.00 95.56 166 THR A CA 1
ATOM 1251 C C . THR A 1 166 ? -18.739 -2.186 8.499 1.00 95.56 166 THR A C 1
ATOM 1253 O O . THR A 1 166 ? -17.512 -2.260 8.561 1.00 95.56 166 THR A O 1
ATOM 1256 N N . GLU A 1 167 ? -19.466 -3.145 7.921 1.00 94.12 167 GLU A N 1
ATOM 1257 C CA . GLU A 1 167 ? -18.921 -4.452 7.513 1.00 94.12 167 GLU A CA 1
ATOM 1258 C C . GLU A 1 167 ? -17.776 -4.333 6.500 1.00 94.12 167 GLU A C 1
ATOM 1260 O O . GLU A 1 167 ? -16.791 -5.062 6.587 1.00 94.12 167 GLU A O 1
ATOM 1265 N N . ASN A 1 168 ? -17.832 -3.359 5.591 1.00 89.44 168 ASN A N 1
ATOM 1266 C CA . ASN A 1 168 ? -16.762 -3.112 4.620 1.00 89.44 168 ASN A CA 1
ATOM 1267 C C . ASN A 1 168 ? -15.414 -2.761 5.270 1.00 89.44 168 ASN A C 1
ATOM 1269 O O . ASN A 1 168 ? -14.369 -2.985 4.663 1.00 89.44 168 ASN A O 1
ATOM 1273 N N . LEU A 1 169 ? -15.420 -2.265 6.510 1.00 90.31 169 LEU A N 1
ATOM 1274 C CA . LEU A 1 169 ? -14.213 -1.964 7.280 1.00 90.31 169 LEU A CA 1
ATOM 1275 C C . LEU A 1 169 ? -13.689 -3.172 8.074 1.00 90.31 169 LEU A C 1
ATOM 1277 O O . LEU A 1 169 ? -12.682 -3.063 8.771 1.00 90.31 169 LEU A O 1
ATOM 1281 N N . THR A 1 170 ? -14.355 -4.322 7.978 1.00 91.56 170 THR A N 1
ATOM 1282 C CA . THR A 1 170 ? -13.964 -5.571 8.653 1.00 91.56 170 THR A CA 1
ATOM 1283 C C . THR A 1 170 ? -13.260 -6.562 7.725 1.00 91.56 170 THR A C 1
ATOM 1285 O O . THR A 1 170 ? -12.947 -7.677 8.126 1.00 91.56 170 THR A O 1
ATOM 1288 N N . SER A 1 171 ? -12.965 -6.164 6.485 1.00 84.62 171 SER A N 1
ATOM 1289 C CA . SER A 1 171 ? -12.208 -6.959 5.518 1.00 84.62 171 SER A CA 1
ATOM 1290 C C . SER A 1 171 ? -11.094 -6.118 4.919 1.00 84.62 171 SER A C 1
ATOM 1292 O O . SER A 1 171 ? -11.335 -5.003 4.465 1.00 84.62 171 SER A O 1
ATOM 1294 N N . THR A 1 172 ? -9.882 -6.664 4.863 1.00 78.44 172 THR A N 1
ATOM 1295 C CA . THR A 1 172 ? -8.716 -5.985 4.277 1.00 78.44 172 THR A CA 1
ATOM 1296 C C . THR A 1 172 ? -8.898 -5.687 2.788 1.00 78.44 172 THR A C 1
ATOM 1298 O O . THR A 1 172 ? -8.348 -4.713 2.288 1.00 78.44 172 THR A O 1
ATOM 1301 N N . ALA A 1 173 ? -9.706 -6.485 2.080 1.00 75.00 173 ALA A N 1
ATOM 1302 C CA . ALA A 1 173 ? -9.973 -6.303 0.654 1.00 75.00 173 ALA A CA 1
ATOM 1303 C C . ALA A 1 173 ? -10.896 -5.109 0.355 1.00 75.00 173 ALA A C 1
ATOM 1305 O O . ALA A 1 173 ? -10.824 -4.538 -0.728 1.00 75.00 173 ALA A O 1
ATOM 1306 N N . THR A 1 174 ? -11.769 -4.737 1.295 1.00 77.56 174 THR A N 1
ATOM 1307 C CA . THR A 1 174 ? -12.746 -3.645 1.127 1.00 77.56 174 THR A CA 1
ATOM 1308 C C . THR A 1 174 ? -12.490 -2.465 2.059 1.00 77.56 174 THR A C 1
ATOM 1310 O O . THR A 1 174 ? -13.208 -1.467 1.984 1.00 77.56 174 THR A O 1
ATOM 1313 N N . TYR A 1 175 ? -11.497 -2.575 2.949 1.00 82.94 175 TYR A N 1
ATOM 1314 C CA . TYR A 1 175 ? -11.201 -1.561 3.949 1.00 82.94 175 TYR A CA 1
ATOM 1315 C C . TYR A 1 175 ? -10.815 -0.247 3.279 1.00 82.94 175 TYR A C 1
ATOM 1317 O O . TYR A 1 175 ? -9.845 -0.154 2.523 1.00 82.94 175 TYR A O 1
ATOM 1325 N N . ARG A 1 176 ? -11.566 0.798 3.612 1.00 77.81 176 ARG A N 1
ATOM 1326 C CA . ARG A 1 176 ? -11.326 2.161 3.164 1.00 77.81 176 ARG A CA 1
ATOM 1327 C C . ARG A 1 176 ? -11.657 3.116 4.290 1.00 77.81 176 ARG A C 1
ATOM 1329 O O . ARG A 1 176 ? -12.760 3.089 4.821 1.00 77.81 176 ARG A O 1
ATOM 1336 N N . LYS A 1 177 ? -10.716 3.987 4.649 1.00 79.19 177 LYS A N 1
ATOM 1337 C CA . LYS A 1 177 ? -10.909 4.916 5.769 1.00 79.19 177 LYS A CA 1
ATOM 1338 C C . LYS A 1 177 ? -12.090 5.864 5.526 1.00 79.19 177 LYS A C 1
ATOM 1340 O O . LYS A 1 177 ? -12.778 6.235 6.457 1.00 79.19 177 LYS A O 1
ATOM 1345 N N . ASP A 1 178 ? -12.399 6.188 4.278 1.00 79.19 178 ASP A N 1
ATOM 1346 C CA . ASP A 1 178 ? -13.557 6.999 3.908 1.00 79.19 178 ASP A CA 1
ATOM 1347 C C . ASP A 1 178 ? -14.864 6.201 3.757 1.00 79.19 178 ASP A C 1
ATOM 1349 O O . ASP A 1 178 ? -15.860 6.786 3.343 1.00 79.19 178 ASP A O 1
ATOM 1353 N N . ALA A 1 179 ? -14.907 4.906 4.099 1.00 85.31 179 ALA A N 1
ATOM 1354 C CA . ALA A 1 179 ? -16.064 4.029 3.885 1.00 85.31 179 ALA A CA 1
ATOM 1355 C C . ALA A 1 179 ? -16.885 3.706 5.151 1.00 85.31 179 ALA A C 1
ATOM 1357 O O . ALA A 1 179 ? -17.598 2.707 5.182 1.00 85.31 179 ALA A O 1
ATOM 1358 N N . GLY A 1 180 ? -16.824 4.545 6.194 1.00 90.06 180 GLY A N 1
ATOM 1359 C CA . GLY A 1 180 ? -17.737 4.434 7.344 1.00 90.06 180 GLY A CA 1
ATOM 1360 C C . GLY A 1 180 ? -19.194 4.694 6.949 1.00 90.06 180 GLY A C 1
ATOM 1361 O O . GLY A 1 180 ? -19.441 5.533 6.088 1.00 90.06 180 GLY A O 1
ATOM 1362 N N . GLY A 1 181 ? -20.149 3.974 7.533 1.00 91.69 181 GLY A N 1
ATOM 1363 C CA . GLY A 1 181 ? -21.565 4.027 7.149 1.00 91.69 181 GLY A CA 1
ATOM 1364 C C . GLY A 1 181 ? -22.540 4.348 8.278 1.00 91.69 181 GLY A C 1
ATOM 1365 O O . GLY A 1 181 ? -23.745 4.258 8.061 1.00 91.69 181 GLY A O 1
ATOM 1366 N N . ILE A 1 182 ? -22.045 4.661 9.477 1.00 94.75 182 ILE A N 1
ATOM 1367 C CA . ILE A 1 182 ? -22.872 4.801 10.679 1.00 94.75 182 ILE A CA 1
ATOM 1368 C C . ILE A 1 182 ? -23.212 6.272 10.933 1.00 94.75 182 ILE A C 1
ATOM 1370 O O . ILE A 1 182 ? -22.327 7.133 10.922 1.00 94.75 182 ILE A O 1
ATOM 1374 N N . SER A 1 183 ? -24.490 6.542 11.200 1.00 93.94 183 SER A N 1
ATOM 1375 C CA . SER A 1 183 ? -25.007 7.853 11.591 1.00 93.94 183 SER A CA 1
ATOM 1376 C C . SER A 1 183 ? -24.979 8.006 13.107 1.00 93.94 183 SER A C 1
ATOM 1378 O O . SER A 1 183 ? -25.495 7.160 13.839 1.00 93.94 183 SER A O 1
ATOM 1380 N N . VAL A 1 184 ? -24.357 9.087 13.578 1.00 92.38 184 VAL A N 1
ATOM 1381 C CA . VAL A 1 184 ? -24.357 9.474 14.991 1.00 92.38 184 VAL A CA 1
ATOM 1382 C C . VAL A 1 184 ? -24.985 10.853 15.080 1.00 92.38 184 VAL A C 1
ATOM 1384 O O . VAL A 1 184 ? -24.447 11.800 14.511 1.00 92.38 184 VAL A O 1
ATOM 1387 N N . ILE A 1 185 ? -26.117 10.963 15.768 1.00 90.44 185 ILE A N 1
ATOM 1388 C CA . ILE A 1 185 ? -26.920 12.187 15.849 1.00 90.44 185 ILE A CA 1
ATOM 1389 C C . ILE A 1 185 ? -27.077 12.667 17.288 1.00 90.44 185 ILE A C 1
ATOM 1391 O O . ILE A 1 185 ? -26.997 11.875 18.223 1.00 90.44 185 ILE A O 1
ATOM 1395 N N . ASN A 1 186 ? -27.338 13.958 17.469 1.00 87.00 186 ASN A N 1
ATOM 1396 C CA . ASN A 1 186 ? -27.696 14.516 18.767 1.00 87.00 186 ASN A CA 1
ATOM 1397 C C . ASN A 1 186 ? -29.207 14.398 19.074 1.00 87.00 186 ASN A C 1
ATOM 1399 O O . ASN A 1 186 ? -29.979 13.831 18.293 1.00 87.00 186 ASN A O 1
ATOM 1403 N N . ALA A 1 187 ? -29.645 14.955 20.209 1.00 82.62 187 ALA A N 1
ATOM 1404 C CA . ALA A 1 187 ? -31.058 14.997 20.605 1.00 82.62 187 ALA A CA 1
ATOM 1405 C C . ALA A 1 187 ? -31.971 15.723 19.591 1.00 82.62 187 ALA A C 1
ATOM 1407 O O . ALA A 1 187 ? -33.146 15.377 19.474 1.00 82.62 187 ALA A O 1
ATOM 1408 N N . ASP A 1 188 ? -31.424 16.675 18.830 1.00 84.00 188 ASP A N 1
ATOM 1409 C CA . ASP A 1 188 ? -32.128 17.453 17.804 1.00 84.00 188 ASP A CA 1
ATOM 1410 C C . ASP A 1 188 ? -32.056 16.803 16.406 1.00 84.00 188 ASP A C 1
ATOM 1412 O O . ASP A 1 188 ? -32.470 17.401 15.414 1.00 84.00 188 ASP A O 1
ATOM 1416 N N . ASN A 1 189 ? -31.553 15.565 16.313 1.00 85.12 189 ASN A N 1
ATOM 1417 C CA . ASN A 1 189 ? -31.294 14.827 15.068 1.00 85.12 189 ASN A CA 1
ATOM 1418 C C . ASN A 1 189 ? -30.253 15.476 14.138 1.00 85.12 189 ASN A C 1
ATOM 1420 O O . ASN A 1 189 ? -30.260 15.235 12.932 1.00 85.12 189 ASN A O 1
ATOM 1424 N N . VAL A 1 190 ? -29.339 16.271 14.689 1.00 88.19 190 VAL A N 1
ATOM 1425 C CA . VAL A 1 190 ? -28.196 16.830 13.959 1.00 88.19 190 VAL A CA 1
ATOM 1426 C C . VAL A 1 190 ? -27.037 15.838 14.000 1.00 88.19 190 VAL A C 1
ATOM 1428 O O . VAL A 1 190 ? -26.711 15.317 15.066 1.00 88.19 190 VAL A O 1
ATOM 1431 N N . SER A 1 191 ? -26.404 15.584 12.852 1.00 90.06 191 SER A N 1
ATOM 1432 C CA . SER A 1 191 ? -25.220 14.722 12.755 1.00 90.06 191 SER A CA 1
ATOM 1433 C C . SER A 1 191 ? -24.057 15.273 13.589 1.00 90.06 191 SER A C 1
ATOM 1435 O O . SER A 1 191 ? -23.736 16.459 13.533 1.00 90.06 191 SER A O 1
ATOM 1437 N N . LEU A 1 192 ? -23.410 14.395 14.353 1.00 88.25 192 LEU A N 1
ATOM 1438 C CA . LEU A 1 192 ? -22.207 14.680 15.141 1.00 88.25 192 LEU A CA 1
ATOM 1439 C C . LEU A 1 192 ? -20.913 14.294 14.411 1.00 88.25 192 LEU A C 1
ATOM 1441 O O . LEU A 1 192 ? -19.820 14.506 14.932 1.00 88.25 192 LEU A O 1
ATOM 1445 N N . VAL A 1 193 ? -21.024 13.717 13.214 1.00 88.38 193 VAL A N 1
ATOM 1446 C CA . VAL A 1 193 ? -19.891 13.280 12.392 1.00 88.38 193 VAL A CA 1
ATOM 1447 C C . VAL A 1 193 ? -19.879 14.034 11.070 1.00 88.38 193 VAL A C 1
ATOM 1449 O O . VAL A 1 193 ? -20.929 14.306 10.498 1.00 88.38 193 VAL A O 1
ATOM 1452 N N . SER A 1 194 ? -18.683 14.355 10.576 1.00 82.94 194 SER A N 1
ATOM 1453 C CA . SER A 1 194 ? -18.490 15.019 9.286 1.00 82.94 194 SER A CA 1
ATOM 1454 C C . SER A 1 194 ? -17.556 14.186 8.408 1.00 82.94 194 SER A C 1
ATOM 1456 O O . SER A 1 194 ? -16.437 13.885 8.839 1.00 82.94 194 SER A O 1
ATOM 1458 N N . PRO A 1 195 ? -17.974 13.800 7.188 1.00 86.94 195 PRO A N 1
ATOM 1459 C CA . PRO A 1 195 ? -19.303 13.948 6.586 1.00 86.94 195 PRO A CA 1
ATOM 1460 C C . PRO A 1 195 ? -20.388 13.179 7.349 1.00 86.94 195 PRO A C 1
ATOM 1462 O O . PRO A 1 195 ? -20.082 12.241 8.088 1.00 86.94 195 PRO A O 1
ATOM 1465 N N . ASP A 1 196 ? -21.650 13.537 7.133 1.00 89.56 196 ASP A N 1
ATOM 1466 C CA . ASP A 1 196 ? -22.780 12.857 7.768 1.00 89.56 196 ASP A CA 1
ATOM 1467 C C . ASP A 1 196 ? -22.748 11.350 7.502 1.00 89.56 196 ASP A C 1
ATOM 1469 O O . ASP A 1 196 ? -22.448 10.898 6.395 1.00 89.56 196 ASP A O 1
ATOM 1473 N N . SER A 1 197 ? -23.064 10.561 8.529 1.00 90.94 197 SER A N 1
ATOM 1474 C CA . SER A 1 197 ? -23.074 9.091 8.471 1.00 90.94 197 SER A CA 1
ATOM 1475 C C . SER A 1 197 ? -21.731 8.432 8.116 1.00 90.94 197 SER A C 1
ATOM 1477 O O . SER A 1 197 ? -21.693 7.367 7.497 1.00 90.94 197 SER A O 1
ATOM 1479 N N . SER A 1 198 ? -20.610 9.062 8.484 1.00 90.88 198 SER A N 1
ATOM 1480 C CA . SER A 1 198 ? -19.253 8.565 8.199 1.00 90.88 198 SER A CA 1
ATOM 1481 C C . SER A 1 198 ? -18.581 7.804 9.346 1.00 90.88 198 SER A C 1
ATOM 1483 O O . SER A 1 198 ? -17.407 7.443 9.220 1.00 90.88 198 SER A O 1
ATOM 1485 N N . ALA A 1 199 ? -19.274 7.527 10.458 1.00 92.25 199 ALA A N 1
ATOM 1486 C CA . ALA A 1 199 ? -18.661 6.773 11.549 1.00 92.25 199 ALA A CA 1
ATOM 1487 C C . ALA A 1 199 ? -18.315 5.343 11.107 1.00 92.25 199 ALA A C 1
ATOM 1489 O O . ALA A 1 199 ? -19.074 4.668 10.408 1.00 92.25 199 ALA A O 1
ATOM 1490 N N . HIS A 1 200 ? -17.127 4.892 11.504 1.00 93.19 200 HIS A N 1
ATOM 1491 C CA . HIS A 1 200 ? -16.610 3.558 11.199 1.00 93.19 200 HIS A CA 1
ATOM 1492 C C . HIS A 1 200 ? -17.256 2.527 12.104 1.00 93.19 200 HIS A C 1
ATOM 1494 O O . HIS A 1 200 ? -17.769 1.505 11.638 1.00 93.19 200 HIS A O 1
ATOM 1500 N N . PHE A 1 201 ? -17.219 2.836 13.399 1.00 95.12 201 PHE A N 1
ATOM 1501 C CA . PHE A 1 201 ? -17.788 2.036 14.460 1.00 95.12 201 PHE A CA 1
ATOM 1502 C C . PHE A 1 201 ? -18.315 2.909 15.602 1.00 95.12 201 PHE A C 1
ATOM 1504 O O . PHE A 1 201 ? -17.860 4.039 15.811 1.00 95.12 201 PHE A O 1
ATOM 1511 N N . VAL A 1 202 ? -19.232 2.331 16.372 1.00 94.75 202 VAL A N 1
ATOM 1512 C CA . VAL A 1 202 ? -19.793 2.880 17.607 1.00 94.75 202 VAL A CA 1
ATOM 1513 C C . VAL A 1 202 ? -19.697 1.809 18.690 1.00 94.75 202 VAL A C 1
ATOM 1515 O O . VAL A 1 202 ? -20.011 0.643 18.455 1.00 94.75 202 VAL A O 1
ATOM 1518 N N . VAL A 1 203 ? -19.254 2.204 19.879 1.00 94.38 203 VAL A N 1
ATOM 1519 C CA . VAL A 1 203 ? -19.295 1.394 21.098 1.00 94.38 203 VAL A CA 1
ATOM 1520 C C . VAL A 1 203 ? -20.197 2.109 22.088 1.00 94.38 203 VAL A C 1
ATOM 1522 O O . VAL A 1 203 ? -19.968 3.286 22.365 1.00 94.38 203 VAL A O 1
ATOM 1525 N N . PHE A 1 204 ? -21.203 1.426 22.629 1.00 92.25 204 PHE A N 1
ATOM 1526 C CA . PHE A 1 204 ? -22.100 2.035 23.608 1.00 92.25 204 PHE A CA 1
ATOM 1527 C C . PHE A 1 204 ? -22.550 1.073 24.712 1.00 92.25 204 PHE A C 1
ATOM 1529 O O . PHE A 1 204 ? -22.549 -0.149 24.554 1.00 92.25 204 PHE A O 1
ATOM 1536 N N . SER A 1 205 ? -22.909 1.653 25.851 1.00 91.25 205 SER A N 1
ATOM 1537 C CA . SER A 1 205 ? -23.589 1.017 26.979 1.00 91.25 205 SER A CA 1
ATOM 1538 C C . SER A 1 205 ? -25.013 1.554 27.034 1.00 91.25 205 SER A C 1
ATOM 1540 O O . SER A 1 205 ? -25.207 2.748 26.824 1.00 91.25 205 SER A O 1
ATOM 1542 N N . VAL A 1 206 ? -25.966 0.675 27.346 1.00 86.25 206 VAL A N 1
ATOM 1543 C CA . VAL A 1 206 ? -27.408 0.977 27.425 1.00 86.25 206 VAL A CA 1
ATOM 1544 C C . VAL A 1 206 ? -27.840 1.598 28.768 1.00 86.25 206 VAL A C 1
ATOM 1546 O O . VAL A 1 206 ? -28.937 1.356 29.268 1.00 86.25 206 VAL A O 1
ATOM 1549 N N . GLY A 1 207 ? -26.906 2.252 29.459 1.00 84.69 207 GLY A N 1
ATOM 1550 C CA . GLY A 1 207 ? -27.200 2.987 30.683 1.00 84.69 207 GLY A CA 1
ATOM 1551 C C . GLY A 1 207 ? -27.677 2.156 31.885 1.00 84.69 207 GLY A C 1
ATOM 1552 O O . GLY A 1 207 ? -27.464 0.944 32.008 1.00 84.69 207 GLY A O 1
ATOM 1553 N N . ASN A 1 208 ? -28.268 2.854 32.855 1.00 82.50 208 ASN A N 1
ATOM 1554 C CA . ASN A 1 208 ? -28.772 2.326 34.124 1.00 82.50 208 ASN A CA 1
ATOM 1555 C C . ASN A 1 208 ? -30.190 1.752 34.019 1.00 82.50 208 ASN A C 1
ATOM 1557 O O . ASN A 1 208 ? -30.572 0.942 34.869 1.00 82.50 208 ASN A O 1
ATOM 1561 N N . ASP A 1 209 ? -30.971 2.167 33.025 1.00 81.06 209 ASP A N 1
ATOM 1562 C CA . ASP A 1 209 ? -32.341 1.699 32.815 1.00 81.06 209 ASP A CA 1
ATOM 1563 C C . ASP A 1 209 ? -32.412 0.262 32.247 1.00 81.06 209 ASP A C 1
ATOM 1565 O O . ASP A 1 209 ? -33.449 -0.417 32.357 1.00 81.06 209 ASP A O 1
ATOM 1569 N N . ARG A 1 210 ? -31.269 -0.203 31.713 1.00 85.00 210 ARG A N 1
ATOM 1570 C CA . ARG A 1 210 ? -30.982 -1.533 31.166 1.00 85.00 210 ARG A CA 1
ATOM 1571 C C . ARG A 1 210 ? -31.896 -1.948 30.011 1.00 85.00 210 ARG A C 1
ATOM 1573 O O . ARG A 1 210 ? -32.031 -3.153 29.759 1.00 85.00 210 ARG A O 1
ATOM 1580 N N . ARG A 1 211 ? -32.536 -1.011 29.308 1.00 85.31 211 ARG A N 1
ATOM 1581 C CA . ARG A 1 211 ? -33.364 -1.323 28.131 1.00 85.31 211 ARG A CA 1
ATOM 1582 C C . ARG A 1 211 ? -32.479 -1.836 27.002 1.00 85.31 211 ARG A C 1
ATOM 1584 O O . ARG A 1 211 ? -31.450 -1.272 26.672 1.00 85.31 211 ARG A O 1
ATOM 1591 N N . GLY A 1 212 ? -32.835 -2.991 26.451 1.00 86.81 212 GLY A N 1
ATOM 1592 C CA . GLY A 1 212 ? -31.991 -3.691 25.486 1.00 86.81 212 GLY A CA 1
ATOM 1593 C C . GLY A 1 212 ? -30.700 -4.267 26.082 1.00 86.81 212 GLY A C 1
ATOM 1594 O O . GLY A 1 212 ? -29.876 -4.777 25.330 1.00 86.81 212 GLY A O 1
ATOM 1595 N N . ALA A 1 213 ? -30.484 -4.240 27.401 1.00 88.88 213 ALA A N 1
ATOM 1596 C CA . ALA A 1 213 ? -29.252 -4.763 27.985 1.00 88.88 213 ALA A CA 1
ATOM 1597 C C . ALA A 1 213 ? -29.173 -6.284 27.882 1.00 88.88 213 ALA A C 1
ATOM 1599 O O . ALA A 1 213 ? -30.132 -6.991 28.206 1.00 88.88 213 ALA A O 1
ATOM 1600 N N . VAL A 1 214 ? -27.991 -6.794 27.541 1.00 91.00 214 VAL A N 1
ATOM 1601 C CA . VAL A 1 214 ? -27.697 -8.226 27.596 1.00 91.00 214 VAL A CA 1
ATOM 1602 C C . VAL A 1 214 ? -26.690 -8.482 28.704 1.00 91.00 214 VAL A C 1
ATOM 1604 O O . VAL A 1 214 ? -25.595 -7.922 28.736 1.00 91.00 214 VAL A O 1
ATOM 1607 N N . THR A 1 215 ? -27.089 -9.313 29.659 1.00 89.38 215 THR A N 1
ATOM 1608 C CA . THR A 1 215 ? -26.245 -9.691 30.791 1.00 89.38 215 THR A CA 1
ATOM 1609 C C . THR A 1 215 ? -25.023 -10.475 30.322 1.00 89.38 215 THR A C 1
ATOM 1611 O O . THR A 1 215 ? -24.988 -11.048 29.231 1.00 89.38 215 THR A O 1
ATOM 1614 N N . ARG A 1 216 ? -24.026 -10.594 31.198 1.00 84.25 216 ARG A N 1
ATOM 1615 C CA . ARG A 1 216 ? -22.843 -11.425 30.948 1.00 84.25 216 ARG A CA 1
ATOM 1616 C C . ARG A 1 216 ? -23.136 -12.893 30.609 1.00 84.25 216 ARG A C 1
ATOM 1618 O O . ARG A 1 216 ? -22.277 -13.558 30.042 1.00 84.25 216 ARG A O 1
ATOM 1625 N N . TYR A 1 217 ? -24.332 -13.393 30.922 1.00 84.25 217 TYR A N 1
ATOM 1626 C CA . TYR A 1 217 ? -24.761 -14.764 30.631 1.00 84.25 217 TYR A CA 1
ATOM 1627 C C . TYR A 1 217 ? -25.498 -14.907 29.291 1.00 84.25 217 TYR A C 1
ATOM 1629 O O . TYR A 1 217 ? -25.999 -15.985 28.998 1.00 84.25 217 TYR A O 1
ATOM 1637 N N . GLY A 1 218 ? -25.589 -13.840 28.489 1.00 83.75 218 GLY A N 1
ATOM 1638 C CA . GLY A 1 218 ? -26.295 -13.859 27.203 1.00 83.75 218 GLY A CA 1
ATOM 1639 C C . GLY A 1 218 ? -27.813 -13.687 27.322 1.00 83.75 218 GLY A C 1
ATOM 1640 O O . GLY A 1 218 ? -28.524 -13.813 26.332 1.00 83.75 218 GLY A O 1
ATOM 1641 N N . GLN A 1 219 ? -28.326 -13.376 28.518 1.00 85.88 219 GLN A N 1
ATOM 1642 C CA . GLN A 1 219 ? -29.755 -13.147 28.743 1.00 85.88 219 GLN A CA 1
ATOM 1643 C C . GLN A 1 219 ? -30.101 -11.664 28.639 1.00 85.88 219 GLN A C 1
ATOM 1645 O O . GLN A 1 219 ? -29.465 -10.834 29.299 1.00 85.88 219 GLN A O 1
ATOM 1650 N N . THR A 1 220 ? -31.131 -11.338 27.860 1.00 84.69 220 THR A N 1
ATOM 1651 C CA . THR A 1 220 ? -31.713 -9.993 27.802 1.00 84.69 220 THR A CA 1
ATOM 1652 C C . THR A 1 220 ? -32.357 -9.647 29.143 1.00 84.69 220 THR A C 1
ATOM 1654 O O . THR A 1 220 ? -33.189 -10.398 29.644 1.00 84.69 220 THR A O 1
ATOM 1657 N N . ASN A 1 221 ? -31.967 -8.520 29.738 1.00 80.75 221 ASN A N 1
ATOM 1658 C CA . ASN A 1 221 ? -32.476 -8.073 31.036 1.00 80.75 221 ASN A CA 1
ATOM 1659 C C . ASN A 1 221 ? -33.860 -7.427 30.891 1.00 80.75 221 ASN A C 1
ATOM 1661 O O . ASN A 1 221 ? -34.827 -7.827 31.535 1.00 80.75 221 ASN A O 1
ATOM 1665 N N . ARG A 1 222 ? -33.954 -6.456 29.981 1.00 85.06 222 ARG A N 1
ATOM 1666 C CA . ARG A 1 222 ? -35.181 -5.747 29.628 1.00 85.06 222 ARG A CA 1
ATOM 1667 C C . ARG A 1 222 ? -35.199 -5.558 28.111 1.00 85.06 222 ARG A C 1
ATOM 1669 O O . ARG A 1 222 ? -34.152 -5.226 27.553 1.00 85.06 222 ARG A O 1
ATOM 1676 N N . PRO A 1 223 ? -36.330 -5.789 27.422 1.00 86.25 223 PRO A N 1
ATOM 1677 C CA . PRO A 1 223 ? -36.404 -5.586 25.979 1.00 86.25 223 PRO A CA 1
ATOM 1678 C C . PRO A 1 223 ? -36.123 -4.124 25.622 1.00 86.25 223 PRO A C 1
ATOM 1680 O O . PRO A 1 223 ? -36.321 -3.224 26.443 1.00 86.25 223 PRO A O 1
ATOM 1683 N N . CYS A 1 224 ? -35.644 -3.903 24.399 1.00 87.31 224 CYS A N 1
ATOM 1684 C CA . CYS A 1 224 ? -35.521 -2.555 23.861 1.00 87.31 224 CYS A CA 1
ATOM 1685 C C . CYS A 1 224 ? -36.916 -1.910 23.772 1.00 87.31 224 CYS A C 1
ATOM 1687 O O . CYS A 1 224 ? -37.904 -2.602 23.514 1.00 87.31 224 CYS A O 1
ATOM 1689 N N . GLY A 1 225 ? -37.002 -0.611 24.060 1.00 83.44 225 GLY A N 1
ATOM 1690 C CA . GLY A 1 225 ? -38.253 0.142 23.977 1.00 83.44 225 GLY A CA 1
ATOM 1691 C C . GLY A 1 225 ? -38.683 0.426 22.536 1.00 83.44 225 GLY A C 1
ATOM 1692 O O . GLY A 1 225 ? -37.989 0.075 21.586 1.00 83.44 225 GLY A O 1
ATOM 1693 N N . ASP A 1 226 ? -39.826 1.094 22.383 1.00 83.81 226 ASP A N 1
ATOM 1694 C CA . ASP A 1 226 ? -40.250 1.628 21.088 1.00 83.81 226 ASP A CA 1
ATOM 1695 C C . ASP A 1 226 ? -39.529 2.968 20.827 1.00 83.81 226 ASP A C 1
ATOM 1697 O O . ASP A 1 226 ? -39.751 3.915 21.596 1.00 83.81 226 ASP A O 1
ATOM 1701 N N . PRO A 1 227 ? -38.674 3.071 19.791 1.00 83.12 227 PRO A N 1
ATOM 1702 C CA . PRO A 1 227 ? -37.941 4.297 19.462 1.00 83.12 227 PRO A CA 1
ATOM 1703 C C . PRO A 1 227 ? -38.841 5.484 19.079 1.00 83.12 227 PRO A C 1
ATOM 1705 O O . PRO A 1 227 ? -38.390 6.628 19.176 1.00 83.12 227 PRO A O 1
ATOM 1708 N N . ASP A 1 228 ? -40.103 5.250 18.703 1.00 81.38 228 ASP A N 1
ATOM 1709 C CA . ASP A 1 228 ? -41.070 6.313 18.392 1.00 81.38 228 ASP A CA 1
ATOM 1710 C C . ASP A 1 228 ? -41.718 6.905 19.658 1.00 81.38 228 ASP A C 1
ATOM 1712 O O . ASP A 1 228 ? -42.257 8.014 19.641 1.00 81.38 228 ASP A O 1
ATOM 1716 N N . VAL A 1 229 ? -41.632 6.193 20.787 1.00 79.62 229 VAL A N 1
ATOM 1717 C CA . VAL A 1 229 ? -42.161 6.622 22.094 1.00 79.62 229 VAL A CA 1
ATOM 1718 C C . VAL A 1 229 ? -41.041 7.059 23.039 1.00 79.62 229 VAL A C 1
ATOM 1720 O O . VAL A 1 229 ? -41.227 7.951 23.871 1.00 79.62 229 VAL A O 1
ATOM 1723 N N . GLN A 1 230 ? -39.882 6.410 22.942 1.00 80.06 230 GLN A N 1
ATOM 1724 C CA . GLN A 1 230 ? -38.760 6.545 23.862 1.00 80.06 230 GLN A CA 1
ATOM 1725 C C . GLN A 1 230 ? -37.508 6.887 23.071 1.00 80.06 230 GLN A C 1
ATOM 1727 O O . GLN A 1 230 ? -36.991 6.067 22.317 1.00 80.06 230 GLN A O 1
ATOM 1732 N N . ALA A 1 231 ? -36.998 8.097 23.273 1.00 76.81 231 ALA A N 1
ATOM 1733 C CA . ALA A 1 231 ? -35.930 8.616 22.433 1.00 76.81 231 ALA A CA 1
ATOM 1734 C C . ALA A 1 231 ? -34.601 7.831 22.532 1.00 76.81 231 ALA A C 1
ATOM 1736 O O . ALA A 1 231 ? -33.838 7.851 21.565 1.00 76.81 231 ALA A O 1
ATOM 1737 N N . ASP A 1 232 ? -34.342 7.143 23.650 1.00 79.81 232 ASP A N 1
ATOM 1738 C CA . ASP A 1 232 ? -33.136 6.325 23.883 1.00 79.81 232 ASP A CA 1
ATOM 1739 C C . ASP A 1 232 ? -33.185 4.952 23.196 1.00 79.81 232 ASP A C 1
ATOM 1741 O O . ASP A 1 232 ? -32.170 4.377 22.808 1.00 79.81 232 ASP A O 1
ATOM 1745 N N . ALA A 1 233 ? -34.392 4.425 22.961 1.00 85.25 233 ALA A N 1
ATOM 1746 C CA . ALA A 1 233 ? -34.560 3.085 22.401 1.00 85.25 233 ALA A CA 1
ATOM 1747 C C . ALA A 1 233 ? -34.032 2.960 20.961 1.00 85.25 233 ALA A C 1
ATOM 1749 O O . ALA A 1 233 ? -33.838 1.849 20.468 1.00 85.25 233 ALA A O 1
ATOM 1750 N N . LEU A 1 234 ? -33.740 4.084 20.299 1.00 87.56 234 LEU A N 1
ATOM 1751 C CA . LEU A 1 234 ? -33.112 4.106 18.982 1.00 87.56 234 LEU A CA 1
ATOM 1752 C C . LEU A 1 234 ? -31.776 3.342 18.959 1.00 87.56 234 LEU A C 1
ATOM 1754 O O . LEU A 1 234 ? -31.498 2.656 17.986 1.00 87.56 234 LEU A O 1
ATOM 1758 N N . ASN A 1 235 ? -30.980 3.393 20.032 1.00 89.31 235 ASN A N 1
ATOM 1759 C CA . ASN A 1 235 ? -29.646 2.783 20.053 1.00 89.31 235 ASN A CA 1
ATOM 1760 C C . ASN A 1 235 ? -29.676 1.247 20.084 1.00 89.31 235 ASN A C 1
ATOM 1762 O O . ASN A 1 235 ? -28.759 0.590 19.585 1.00 89.31 235 ASN A O 1
ATOM 1766 N N . CYS A 1 236 ? -30.721 0.654 20.667 1.00 88.19 236 CYS A N 1
ATOM 1767 C CA . CYS A 1 236 ? -30.864 -0.798 20.780 1.00 88.19 236 CYS A CA 1
ATOM 1768 C C . CYS A 1 236 ? -31.848 -1.411 19.775 1.00 88.19 236 CYS A C 1
ATOM 1770 O O . CYS A 1 236 ? -31.820 -2.633 19.587 1.00 88.19 236 CYS A O 1
ATOM 1772 N N . SER A 1 237 ? -32.702 -0.602 19.141 1.00 88.12 237 SER A N 1
ATOM 1773 C CA . SER A 1 237 ? -33.773 -1.070 18.262 1.00 88.12 237 SER A CA 1
ATOM 1774 C C . SER A 1 237 ? -33.262 -1.318 16.847 1.00 88.12 237 SER A C 1
ATOM 1776 O O . SER A 1 237 ? -32.578 -0.488 16.264 1.00 88.12 237 SER A O 1
ATOM 1778 N N . THR A 1 238 ? -33.615 -2.467 16.278 1.00 87.94 238 THR A N 1
ATOM 1779 C CA . THR A 1 238 ? -33.447 -2.738 14.848 1.00 87.94 238 THR A CA 1
ATOM 1780 C C . THR A 1 238 ? -34.692 -3.449 14.358 1.00 87.94 238 THR A C 1
ATOM 1782 O O . THR A 1 238 ? -35.087 -4.474 14.919 1.00 87.94 238 THR A O 1
ATOM 1785 N N . THR A 1 239 ? -35.305 -2.916 13.306 1.00 85.94 239 THR A N 1
ATOM 1786 C CA . THR A 1 239 ? -36.482 -3.512 12.670 1.00 85.94 239 THR A CA 1
ATOM 1787 C C . THR A 1 239 ? -36.339 -3.492 11.154 1.00 85.94 239 THR A C 1
ATOM 1789 O O . THR A 1 239 ? -35.446 -2.856 10.599 1.00 85.94 239 THR A O 1
ATOM 1792 N N . SER A 1 240 ? -37.222 -4.198 10.450 1.00 85.56 240 SER A N 1
ATOM 1793 C CA . SER A 1 240 ? -37.238 -4.234 8.983 1.00 85.56 240 SER A CA 1
ATOM 1794 C C . SER A 1 240 ? -37.830 -2.969 8.347 1.00 85.56 240 SER A C 1
ATOM 1796 O O . SER A 1 240 ? -37.758 -2.805 7.129 1.00 85.56 240 SER A O 1
ATOM 1798 N N . THR A 1 241 ? -38.389 -2.057 9.149 1.00 83.56 241 THR A N 1
ATOM 1799 C CA . THR A 1 241 ? -39.065 -0.837 8.693 1.00 83.56 241 THR A CA 1
ATOM 1800 C C . THR A 1 241 ? -38.184 0.394 8.877 1.00 83.56 241 THR A C 1
ATOM 1802 O O . THR A 1 241 ? -37.672 0.635 9.968 1.00 83.56 241 THR A O 1
ATOM 1805 N N . ALA A 1 242 ? -38.059 1.220 7.837 1.00 79.06 242 ALA A N 1
ATOM 1806 C CA . ALA A 1 242 ? -37.401 2.522 7.945 1.00 79.06 242 ALA A CA 1
ATOM 1807 C C . ALA A 1 242 ? -38.177 3.477 8.879 1.00 79.06 242 ALA A C 1
ATOM 1809 O O . ALA A 1 242 ? -39.407 3.434 8.880 1.00 79.06 242 ALA A O 1
ATOM 1810 N N . PRO A 1 243 ? -37.494 4.352 9.645 1.00 80.94 243 PRO A N 1
ATOM 1811 C CA . PRO A 1 243 ? -36.042 4.566 9.669 1.00 80.94 243 PRO A CA 1
ATOM 1812 C C . PRO A 1 243 ? -35.274 3.599 10.590 1.00 80.94 243 PRO A C 1
ATOM 1814 O O . PRO A 1 243 ? -34.051 3.645 10.620 1.00 80.94 243 PRO A O 1
ATOM 1817 N N . HIS A 1 244 ? -35.958 2.710 11.314 1.00 83.50 244 HIS A N 1
ATOM 1818 C CA . HIS A 1 244 ? -35.373 1.822 12.336 1.00 83.50 244 HIS A CA 1
ATOM 1819 C C . HIS A 1 244 ? -34.622 0.601 11.765 1.00 83.50 244 HIS A C 1
ATOM 1821 O O . HIS A 1 244 ? -34.140 -0.250 12.512 1.00 83.50 244 HIS A O 1
ATOM 1827 N N . ASN A 1 245 ? -34.505 0.511 10.436 1.00 89.06 245 ASN A N 1
ATOM 1828 C CA . ASN A 1 245 ? -33.596 -0.399 9.735 1.00 89.06 245 ASN A CA 1
ATOM 1829 C C . ASN A 1 245 ? -32.227 0.244 9.424 1.00 89.06 245 ASN A C 1
ATOM 1831 O O . ASN A 1 245 ? -31.339 -0.434 8.894 1.00 89.06 245 A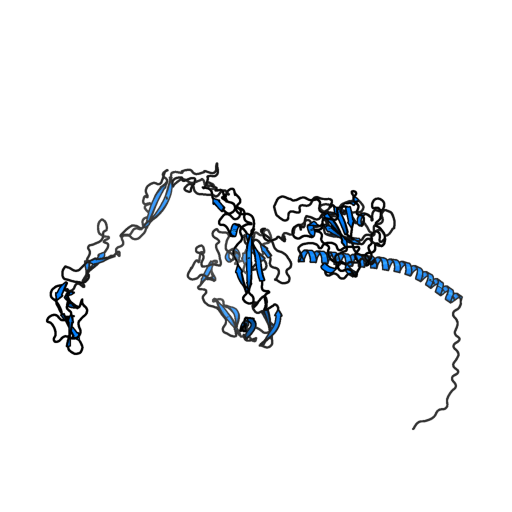SN A O 1
ATOM 1835 N N . LEU A 1 246 ? -32.074 1.546 9.699 1.00 92.00 246 LEU A N 1
ATOM 1836 C CA . LEU A 1 246 ? -30.864 2.325 9.456 1.00 92.00 246 LEU A CA 1
ATOM 1837 C C . LEU A 1 246 ? -29.928 2.270 10.667 1.00 92.00 246 LEU A C 1
ATOM 1839 O O . LEU A 1 246 ? -30.372 2.240 11.810 1.00 92.00 246 LEU A O 1
ATOM 1843 N N . ALA A 1 247 ? -28.624 2.318 10.408 1.00 93.50 247 ALA A N 1
ATOM 1844 C CA . ALA A 1 247 ? -27.571 2.346 11.416 1.00 93.50 247 ALA A CA 1
ATOM 1845 C C . ALA A 1 247 ? -27.439 3.742 12.038 1.00 93.50 247 ALA A C 1
ATOM 1847 O O . ALA A 1 247 ? -26.455 4.456 11.807 1.00 93.50 247 ALA A O 1
ATOM 1848 N N . ARG A 1 248 ? -28.464 4.137 12.795 1.00 91.81 248 ARG A N 1
ATOM 1849 C CA . ARG A 1 248 ? -28.597 5.456 13.406 1.00 91.81 248 ARG A CA 1
ATOM 1850 C C . ARG A 1 248 ? -28.529 5.350 14.920 1.00 91.81 248 ARG A C 1
ATOM 1852 O O . ARG A 1 248 ? -29.382 4.726 15.535 1.00 91.81 248 ARG A O 1
ATOM 1859 N N . TYR A 1 249 ? -27.553 6.027 15.510 1.00 91.88 249 TYR A N 1
ATOM 1860 C CA . TYR A 1 249 ? -27.336 6.045 16.952 1.00 91.88 249 TYR A CA 1
ATOM 1861 C C . TYR A 1 249 ? -27.418 7.476 17.479 1.00 91.88 249 TYR A C 1
ATOM 1863 O O . TYR A 1 249 ? -26.896 8.407 16.862 1.00 91.88 249 TYR A O 1
ATOM 1871 N N . ARG A 1 250 ? -28.077 7.664 18.619 1.00 88.56 250 ARG A N 1
ATOM 1872 C CA . ARG A 1 250 ? -28.298 8.963 19.245 1.00 88.56 250 ARG A CA 1
ATOM 1873 C C . ARG A 1 250 ? -27.423 9.135 20.480 1.00 88.56 250 ARG A C 1
ATOM 1875 O O . ARG A 1 250 ? -27.460 8.325 21.401 1.00 88.56 250 ARG A O 1
ATOM 1882 N N . MET A 1 251 ? -26.692 10.245 20.492 1.00 85.94 251 MET A N 1
ATOM 1883 C CA . MET A 1 251 ? -25.905 10.742 21.613 1.00 85.94 251 MET A CA 1
ATOM 1884 C C . MET A 1 251 ? -26.557 12.010 22.153 1.00 85.94 251 MET A C 1
ATOM 1886 O O . MET A 1 251 ? -26.670 12.997 21.434 1.00 85.94 251 MET A O 1
ATOM 1890 N N . ALA A 1 252 ? -26.960 12.037 23.412 1.00 80.31 252 ALA A N 1
ATOM 1891 C CA . ALA A 1 252 ? -27.538 13.234 24.015 1.00 80.31 252 ALA A CA 1
ATOM 1892 C C . ALA A 1 252 ? -26.968 13.472 25.413 1.00 80.31 252 ALA A C 1
ATOM 1894 O O . ALA A 1 252 ? -26.269 12.619 25.963 1.00 80.31 252 ALA A O 1
ATOM 1895 N N . ASP A 1 253 ? -27.251 14.649 25.972 1.00 71.19 253 ASP A N 1
ATOM 1896 C CA . ASP A 1 253 ? -26.858 14.968 27.339 1.00 71.19 253 ASP A CA 1
ATOM 1897 C C . ASP A 1 253 ? -27.490 13.975 28.314 1.00 71.19 253 ASP A C 1
ATOM 1899 O O . ASP A 1 253 ? -28.704 13.752 28.309 1.00 71.19 253 ASP A O 1
ATOM 1903 N N . HIS A 1 254 ? -26.640 13.395 29.161 1.00 70.00 254 HIS A N 1
ATOM 1904 C CA . HIS A 1 254 ? -27.032 12.370 30.115 1.00 70.00 254 HIS A CA 1
ATOM 1905 C C . HIS A 1 254 ? -28.120 12.896 31.062 1.00 70.00 254 HIS A C 1
ATOM 1907 O O . HIS A 1 254 ? -27.883 13.771 31.903 1.00 70.00 254 HIS A O 1
ATOM 1913 N N . SER A 1 255 ? -29.318 12.335 30.947 1.00 67.12 255 SER A N 1
ATOM 1914 C CA . SER A 1 255 ? -30.457 12.618 31.809 1.00 67.12 255 SER A CA 1
ATOM 1915 C C . SER A 1 255 ? -30.614 11.485 32.811 1.00 67.12 255 SER A C 1
ATOM 1917 O O . SER A 1 255 ? -30.476 10.316 32.488 1.00 67.12 255 SER A O 1
ATOM 1919 N N . ARG A 1 256 ? -30.912 11.827 34.066 1.00 63.50 256 ARG A N 1
ATOM 1920 C CA . ARG A 1 256 ? -31.154 10.848 35.143 1.00 63.50 256 ARG A CA 1
ATOM 1921 C C . ARG A 1 256 ? -32.647 10.654 35.431 1.00 63.50 256 ARG A C 1
ATOM 1923 O O . ARG A 1 256 ? -32.994 10.042 36.440 1.00 63.50 256 ARG A O 1
ATOM 1930 N N . SER A 1 257 ? -33.514 11.245 34.608 1.00 65.50 257 SER A N 1
ATOM 1931 C CA . SER A 1 257 ? -34.966 11.270 34.806 1.00 65.50 257 SER A CA 1
ATOM 1932 C C . SER A 1 257 ? -35.658 10.314 33.839 1.00 65.50 257 SER A C 1
ATOM 1934 O O . SER A 1 257 ? -35.605 10.548 32.642 1.00 65.50 257 SER A O 1
ATOM 1936 N N . ASP A 1 258 ? -36.338 9.283 34.356 1.00 66.00 258 ASP A N 1
ATOM 1937 C CA . ASP A 1 258 ? -37.043 8.245 33.574 1.00 66.00 258 ASP A CA 1
ATOM 1938 C C . ASP A 1 258 ? -38.327 8.799 32.920 1.00 66.00 258 ASP A C 1
ATOM 1940 O O . ASP A 1 258 ? -39.449 8.548 33.360 1.00 66.00 258 ASP A O 1
ATOM 1944 N N . ASN A 1 259 ? -38.156 9.647 31.906 1.00 67.12 259 ASN A N 1
ATOM 1945 C CA . ASN A 1 259 ? -39.216 10.209 31.071 1.00 67.12 259 ASN A CA 1
ATOM 1946 C C . ASN A 1 259 ? -39.032 9.791 29.595 1.00 67.12 259 ASN A C 1
ATOM 1948 O O . ASN A 1 259 ? -38.104 9.070 29.244 1.00 67.12 259 ASN A O 1
ATOM 1952 N N . THR A 1 260 ? -39.922 10.224 28.699 1.00 65.56 260 THR A N 1
ATOM 1953 C CA . THR A 1 260 ? -39.870 9.860 27.265 1.00 65.56 260 THR A CA 1
ATOM 1954 C C . THR A 1 260 ? -38.673 10.456 26.501 1.00 65.56 260 THR A C 1
ATOM 1956 O O . THR A 1 260 ? -38.378 10.017 25.391 1.00 65.56 260 THR A O 1
ATOM 1959 N N . ARG A 1 261 ? -37.966 11.427 27.098 1.00 66.88 261 ARG A N 1
ATOM 1960 C CA . ARG A 1 261 ? -36.727 12.065 26.611 1.00 66.88 261 ARG A CA 1
ATOM 1961 C C . ARG A 1 261 ? -35.534 11.774 27.535 1.00 66.88 261 ARG A C 1
ATOM 1963 O O . ARG A 1 261 ? -34.635 12.602 27.680 1.00 66.88 261 ARG A O 1
ATOM 1970 N N . HIS A 1 262 ? -35.576 10.635 28.216 1.00 72.69 262 HIS A N 1
ATOM 1971 C CA . HIS A 1 262 ? -34.464 10.115 29.000 1.00 72.69 262 HIS A CA 1
ATOM 1972 C C . HIS A 1 262 ? -33.350 9.634 28.069 1.00 72.69 262 HIS A C 1
ATOM 1974 O O . HIS A 1 262 ? -33.649 9.114 26.997 1.00 72.69 262 HIS A O 1
ATOM 1980 N N . TYR A 1 263 ? -32.104 9.846 28.487 1.00 77.69 263 TYR A N 1
ATOM 1981 C CA . TYR A 1 263 ? -30.897 9.415 27.787 1.00 77.69 263 TYR A CA 1
ATOM 1982 C C . TYR A 1 263 ? -29.865 9.033 28.842 1.00 77.69 263 TYR A C 1
ATOM 1984 O O . TYR A 1 263 ? -29.281 9.921 29.470 1.00 77.69 263 TYR A O 1
ATOM 1992 N N . ASP A 1 264 ? -29.656 7.744 29.081 1.00 76.50 264 ASP A N 1
ATOM 1993 C CA . ASP A 1 264 ? -28.575 7.273 29.954 1.00 76.50 264 ASP A CA 1
ATOM 1994 C C . ASP A 1 264 ? -27.528 6.414 29.255 1.00 76.50 264 ASP A C 1
ATOM 1996 O O . ASP A 1 264 ? -26.556 5.997 29.896 1.00 76.50 264 ASP A O 1
ATOM 2000 N N . ASP A 1 265 ? -27.668 6.252 27.944 1.00 83.69 265 ASP A N 1
ATOM 2001 C CA . ASP A 1 265 ? -26.692 5.600 27.095 1.00 83.69 265 ASP A CA 1
ATOM 2002 C C . ASP A 1 265 ? -25.362 6.361 27.050 1.00 83.69 265 ASP A C 1
ATOM 2004 O O . ASP A 1 265 ? -25.281 7.557 26.754 1.00 83.69 265 ASP A O 1
ATOM 2008 N N . TYR A 1 266 ? -24.274 5.634 27.295 1.00 83.44 266 TYR A N 1
ATOM 2009 C CA . TYR A 1 266 ? -22.921 6.148 27.108 1.00 83.44 266 TYR A CA 1
ATOM 2010 C C . TYR A 1 266 ? -22.354 5.578 25.831 1.00 83.44 266 TYR A C 1
ATOM 2012 O O . TYR A 1 266 ? -22.130 4.372 25.739 1.00 83.44 266 TYR A O 1
ATOM 2020 N N . MET A 1 267 ? -22.038 6.443 24.875 1.00 87.69 267 MET A N 1
ATOM 2021 C CA . MET A 1 267 ? -21.462 6.015 23.610 1.00 87.69 267 MET A CA 1
ATOM 2022 C C . MET A 1 267 ? -20.137 6.696 23.305 1.00 87.69 267 MET A C 1
ATOM 2024 O O . MET A 1 267 ? -19.812 7.787 23.776 1.00 87.69 267 MET A O 1
ATOM 2028 N N . ARG A 1 268 ? -19.355 6.022 22.479 1.00 88.69 268 ARG A N 1
ATOM 2029 C CA . ARG A 1 268 ? -18.129 6.514 21.878 1.00 88.69 268 ARG A CA 1
ATOM 2030 C C . ARG A 1 268 ? -18.070 5.998 20.454 1.00 88.69 268 ARG A C 1
ATOM 2032 O O . ARG A 1 268 ? -18.504 4.888 20.166 1.00 88.69 268 ARG A O 1
ATOM 2039 N N . TYR A 1 269 ? -17.503 6.787 19.564 1.00 90.19 269 TYR A N 1
ATOM 2040 C CA . TYR A 1 269 ? -17.420 6.437 18.157 1.00 90.19 269 TYR A CA 1
ATOM 2041 C C . TYR A 1 269 ? -16.097 6.911 17.577 1.00 90.19 269 TYR A C 1
ATOM 2043 O O . TYR A 1 269 ? -15.409 7.756 18.154 1.00 90.19 269 TYR A O 1
ATOM 2051 N N . TYR A 1 270 ? -15.754 6.354 16.424 1.00 88.19 270 TYR A N 1
ATOM 2052 C CA . TYR A 1 270 ? -14.654 6.833 15.606 1.00 88.19 270 TYR A CA 1
ATOM 2053 C C . TYR A 1 270 ? -15.178 7.133 14.206 1.00 88.19 270 TYR A C 1
ATOM 2055 O O . TYR A 1 270 ? -15.777 6.272 13.561 1.00 88.19 270 TYR A O 1
ATOM 2063 N N . ALA A 1 271 ? -14.949 8.358 13.747 1.00 83.19 271 ALA A N 1
ATOM 2064 C CA . ALA A 1 271 ? -15.210 8.795 12.386 1.00 83.19 271 ALA A CA 1
ATOM 2065 C C . ALA A 1 271 ? -13.949 9.489 11.877 1.00 83.19 271 ALA A C 1
ATOM 2067 O O . ALA A 1 271 ? -13.354 10.306 12.578 1.00 83.19 271 ALA A O 1
ATOM 2068 N N . SER A 1 272 ? -13.508 9.142 10.675 1.00 71.62 272 SER A N 1
ATOM 2069 C CA . SER A 1 272 ? -12.393 9.830 10.037 1.00 71.62 272 SER A CA 1
ATOM 2070 C C . SER A 1 272 ? -12.513 9.683 8.532 1.00 71.62 272 SER A C 1
ATOM 2072 O O . SER A 1 272 ? -12.676 8.572 8.037 1.00 71.62 272 SER A O 1
ATOM 2074 N N . VAL A 1 273 ? -12.415 10.804 7.821 1.00 62.09 273 VAL A N 1
ATOM 2075 C CA . VAL A 1 273 ? -12.307 10.850 6.353 1.00 62.09 273 VAL A CA 1
ATOM 2076 C C . VAL A 1 273 ? -10.941 11.317 5.870 1.00 62.09 273 VAL A C 1
ATOM 2078 O O . VAL A 1 273 ? -10.655 11.251 4.679 1.00 62.09 273 VAL A O 1
ATOM 2081 N N . GLU A 1 274 ? -10.077 11.756 6.785 1.00 49.12 274 GLU A N 1
ATOM 2082 C CA . GLU A 1 274 ? -8.693 12.082 6.467 1.00 49.12 274 GLU A CA 1
ATOM 2083 C C . GLU A 1 274 ? -7.928 10.795 6.190 1.00 49.12 274 GLU A C 1
ATOM 2085 O O . GLU A 1 274 ? -7.602 10.032 7.104 1.00 49.12 274 GLU A O 1
ATOM 2090 N N . THR A 1 275 ? -7.613 10.549 4.926 1.00 49.16 275 THR A N 1
ATOM 2091 C CA . THR A 1 275 ? -6.550 9.616 4.571 1.00 49.16 275 THR A CA 1
ATOM 2092 C C . THR A 1 275 ? -5.231 10.240 5.036 1.00 49.16 275 THR A C 1
ATOM 2094 O O . THR A 1 275 ? -4.883 11.303 4.518 1.00 49.16 275 THR A O 1
ATOM 2097 N N . PRO A 1 276 ? -4.493 9.663 6.006 1.00 44.19 276 PRO A N 1
ATOM 2098 C CA . PRO A 1 276 ? -3.135 10.129 6.260 1.00 44.19 276 PRO A CA 1
ATOM 2099 C C . PRO A 1 276 ? -2.350 10.093 4.944 1.00 44.19 276 PRO A C 1
ATOM 2101 O O . PRO A 1 276 ? -2.612 9.238 4.094 1.00 44.19 276 PRO A O 1
ATOM 2104 N N . LEU A 1 277 ? -1.385 11.009 4.786 1.00 41.78 277 LEU A N 1
ATOM 2105 C CA . LEU A 1 277 ? -0.450 11.027 3.647 1.00 41.78 277 LEU A CA 1
ATOM 2106 C C . LEU A 1 277 ? 0.162 9.644 3.383 1.00 41.78 277 LEU A C 1
ATOM 2108 O O . LEU A 1 277 ? 0.535 9.343 2.253 1.00 41.78 277 LEU A O 1
ATOM 2112 N N . TRP A 1 278 ? 0.212 8.803 4.419 1.00 49.56 278 TRP A N 1
ATOM 2113 C CA . TRP A 1 278 ? 0.682 7.435 4.364 1.00 49.56 278 TRP A CA 1
ATOM 2114 C C . TRP A 1 278 ? -0.487 6.446 4.341 1.00 49.56 278 TRP A C 1
ATOM 2116 O O . TRP A 1 278 ? -1.207 6.272 5.322 1.00 49.56 278 TRP A O 1
ATOM 2126 N N . ARG A 1 279 ? -0.696 5.809 3.190 1.00 42.31 279 ARG A N 1
ATOM 2127 C CA . ARG A 1 279 ? -1.717 4.780 2.961 1.00 42.31 279 ARG A CA 1
ATOM 2128 C C . ARG A 1 279 ? -1.103 3.391 3.166 1.00 42.31 279 ARG A C 1
ATOM 2130 O O . ARG A 1 279 ? 0.043 3.212 2.800 1.00 42.31 279 ARG A O 1
ATOM 2137 N N . VAL A 1 280 ? -1.861 2.415 3.678 1.00 48.91 280 VAL A N 1
ATOM 2138 C CA . VAL A 1 280 ? -1.541 0.979 3.533 1.00 48.91 280 VAL A CA 1
ATOM 2139 C C . VAL A 1 280 ? -2.136 0.515 2.215 1.00 48.91 280 VAL A C 1
ATOM 2141 O O . VAL A 1 280 ? -3.353 0.627 2.023 1.00 48.91 280 VAL A O 1
ATOM 2144 N N . THR A 1 281 ? -1.325 0.005 1.296 1.00 38.22 281 THR A N 1
ATOM 2145 C CA . THR A 1 281 ? -1.867 -0.545 0.059 1.00 38.22 281 THR A CA 1
ATOM 2146 C C . THR A 1 281 ? -1.043 -1.737 -0.439 1.00 38.22 281 THR A C 1
ATOM 2148 O O . THR A 1 281 ? 0.149 -1.864 -0.168 1.00 38.22 281 THR A O 1
ATOM 2151 N N . GLY A 1 282 ? -1.775 -2.733 -0.947 1.00 45.47 282 GLY A N 1
ATOM 2152 C CA . GLY A 1 282 ? -1.285 -4.082 -1.219 1.00 45.47 282 GLY A CA 1
ATOM 2153 C C . GLY A 1 282 ? -0.671 -4.259 -2.610 1.00 45.47 282 GLY A C 1
ATOM 2154 O O . GLY A 1 282 ? -0.641 -3.361 -3.432 1.00 45.47 282 GLY A O 1
ATOM 2155 N N . ALA A 1 283 ? -0.240 -5.489 -2.884 1.00 40.97 283 ALA A N 1
ATOM 2156 C CA . ALA A 1 283 ? 0.822 -5.913 -3.806 1.00 40.97 283 ALA A CA 1
ATOM 2157 C C . ALA A 1 283 ? 0.876 -5.442 -5.287 1.00 40.97 283 ALA A C 1
ATOM 2159 O O . ALA A 1 283 ? 1.720 -5.964 -6.009 1.00 40.97 283 ALA A O 1
ATOM 2160 N N . THR A 1 284 ? 0.054 -4.517 -5.795 1.00 48.12 284 THR A N 1
ATOM 2161 C CA . THR A 1 284 ? 0.140 -4.097 -7.221 1.00 48.12 284 THR A CA 1
ATOM 2162 C C . THR A 1 284 ? -0.104 -2.614 -7.520 1.00 48.12 284 THR A C 1
ATOM 2164 O O . THR A 1 284 ? -0.053 -2.233 -8.688 1.00 48.12 284 THR A O 1
ATOM 2167 N N . SER A 1 285 ? -0.353 -1.769 -6.517 1.00 46.47 285 SER A N 1
ATOM 2168 C CA . SER A 1 285 ? -0.298 -0.304 -6.624 1.00 46.47 285 SER A CA 1
ATOM 2169 C C . SER A 1 285 ? 1.126 0.248 -6.634 1.00 46.47 285 SER A C 1
ATOM 2171 O O . SER A 1 285 ? 2.065 -0.450 -6.948 1.00 46.47 285 SER A O 1
ATOM 2173 N N . THR A 1 286 ? 1.351 1.474 -6.201 1.00 47.28 286 THR A N 1
ATOM 2174 C CA . THR A 1 286 ? 2.659 2.152 -6.154 1.00 47.28 286 THR A CA 1
ATOM 2175 C C . THR A 1 286 ? 2.910 2.591 -4.717 1.00 47.28 286 THR A C 1
ATOM 2177 O O . THR A 1 286 ? 2.937 3.780 -4.407 1.00 47.28 286 THR A O 1
ATOM 2180 N N . ASP A 1 287 ? 2.937 1.623 -3.809 1.00 46.84 287 ASP A N 1
ATOM 2181 C CA . ASP A 1 287 ? 2.283 1.815 -2.520 1.00 46.84 287 ASP A CA 1
ATOM 2182 C C . ASP A 1 287 ? 3.209 2.202 -1.369 1.00 46.84 287 ASP A C 1
ATOM 2184 O O . ASP A 1 287 ? 4.288 1.643 -1.179 1.00 46.84 287 ASP A O 1
ATOM 2188 N N . ILE A 1 288 ? 2.724 3.174 -0.596 1.00 49.47 288 ILE A N 1
ATOM 2189 C CA . ILE A 1 288 ? 3.245 3.554 0.710 1.00 49.47 288 ILE A CA 1
ATOM 2190 C C . ILE A 1 288 ? 3.012 2.396 1.694 1.00 49.47 288 ILE A C 1
ATOM 2192 O O . ILE A 1 288 ? 1.983 1.721 1.650 1.00 49.47 288 ILE A O 1
ATOM 2196 N N . VAL A 1 289 ? 3.969 2.170 2.596 1.00 47.31 289 VAL A N 1
ATOM 2197 C CA . VAL A 1 289 ? 3.860 1.183 3.676 1.00 47.31 289 VAL A CA 1
ATOM 2198 C C . VAL A 1 289 ? 4.082 1.890 5.010 1.00 47.31 289 VAL A C 1
ATOM 2200 O O . VAL A 1 289 ? 5.183 2.361 5.283 1.00 47.31 289 VAL A O 1
ATOM 2203 N N . ASP A 1 290 ? 3.041 1.948 5.838 1.00 41.00 290 ASP A N 1
ATOM 2204 C CA . ASP A 1 290 ? 3.173 2.107 7.286 1.00 41.00 290 ASP A CA 1
ATOM 2205 C C . ASP A 1 290 ? 2.291 1.060 7.958 1.00 41.00 290 ASP A C 1
ATOM 2207 O O . ASP A 1 290 ? 1.064 1.129 7.923 1.00 41.00 290 ASP A O 1
ATOM 2211 N N . LEU A 1 291 ? 2.937 0.068 8.549 1.00 41.78 291 LEU A N 1
ATOM 2212 C CA . LEU A 1 291 ? 2.372 -0.669 9.654 1.00 41.78 291 LEU A CA 1
ATOM 2213 C C . LEU A 1 291 ? 3.517 -0.796 10.638 1.00 41.78 291 LEU A C 1
ATOM 2215 O O . LEU A 1 291 ? 4.592 -1.276 10.283 1.00 41.78 291 LEU A O 1
ATOM 2219 N N . ILE A 1 292 ? 3.280 -0.330 11.854 1.00 38.97 292 ILE A N 1
ATOM 2220 C CA . ILE A 1 292 ? 4.096 -0.545 13.039 1.00 38.97 292 ILE A CA 1
ATOM 2221 C C . ILE A 1 292 ? 4.447 -2.042 13.133 1.00 38.97 292 ILE A C 1
ATOM 2223 O O . ILE A 1 292 ? 3.757 -2.833 13.768 1.00 38.97 292 ILE A O 1
ATOM 2227 N N . ASP A 1 293 ? 5.534 -2.433 12.472 1.00 40.44 293 ASP A N 1
ATOM 2228 C CA . ASP A 1 293 ? 6.194 -3.715 12.626 1.00 40.44 293 ASP A CA 1
ATOM 2229 C C . ASP A 1 293 ? 7.347 -3.486 13.598 1.00 40.44 293 ASP A C 1
ATOM 2231 O O . ASP A 1 293 ? 8.507 -3.233 13.245 1.00 40.44 293 ASP A O 1
ATOM 2235 N N . VAL A 1 294 ? 6.978 -3.518 14.878 1.00 39.25 294 VAL A N 1
ATOM 2236 C CA . VAL A 1 294 ? 7.899 -3.441 16.018 1.00 39.25 294 VAL A CA 1
ATOM 2237 C C . VAL A 1 294 ? 8.886 -4.624 16.026 1.00 39.25 294 VAL A C 1
ATOM 2239 O O . VAL A 1 294 ? 9.811 -4.631 16.834 1.00 39.25 294 VAL A O 1
ATOM 2242 N N . GLY A 1 295 ? 8.736 -5.609 15.126 1.00 40.78 295 GLY A N 1
ATOM 2243 C CA . GLY A 1 295 ? 9.653 -6.736 14.956 1.00 40.78 295 GLY A CA 1
ATOM 2244 C C . GLY A 1 295 ? 10.726 -6.559 13.874 1.00 40.78 295 GLY A C 1
ATOM 2245 O O . GLY A 1 295 ? 11.749 -7.241 13.942 1.00 40.78 295 GLY A O 1
ATOM 2246 N N . ALA A 1 296 ? 10.548 -5.641 12.913 1.00 41.25 296 ALA A N 1
ATOM 2247 C CA . ALA A 1 296 ? 11.447 -5.481 11.757 1.00 41.25 296 ALA A CA 1
ATOM 2248 C C . ALA A 1 296 ? 11.965 -4.043 11.528 1.00 41.25 296 ALA A C 1
ATOM 2250 O O . ALA A 1 296 ? 12.587 -3.748 10.506 1.00 41.25 296 ALA A O 1
ATOM 2251 N N . GLY A 1 297 ? 11.785 -3.143 12.499 1.00 43.72 297 GLY A N 1
ATOM 2252 C CA . GLY A 1 297 ? 12.471 -1.846 12.516 1.00 43.72 297 GLY A CA 1
ATOM 2253 C C . GLY A 1 297 ? 11.849 -0.748 11.648 1.00 43.72 297 GLY A C 1
ATOM 2254 O O . GLY A 1 297 ? 12.590 0.127 11.208 1.00 43.72 297 GLY A O 1
ATOM 2255 N N . GLY A 1 298 ? 10.528 -0.785 11.422 1.00 50.28 298 GLY A N 1
ATOM 2256 C CA . GLY A 1 298 ? 9.722 0.376 11.004 1.00 50.28 298 GLY A CA 1
ATOM 2257 C C . GLY A 1 298 ? 10.261 1.166 9.807 1.00 50.28 298 GLY A C 1
ATOM 2258 O O . GLY A 1 298 ? 10.606 2.336 9.952 1.00 50.28 298 GLY A O 1
ATOM 2259 N N . ARG A 1 299 ? 10.369 0.525 8.636 1.00 57.31 299 ARG A N 1
ATOM 2260 C CA . ARG A 1 299 ? 10.928 1.134 7.417 1.00 57.31 299 ARG A CA 1
ATOM 2261 C C . ARG A 1 299 ? 9.836 1.459 6.394 1.00 57.31 299 ARG A C 1
ATOM 2263 O O . ARG A 1 299 ? 8.992 0.612 6.127 1.00 57.31 299 ARG A O 1
ATOM 2270 N N . VAL A 1 300 ? 9.894 2.644 5.787 1.00 62.44 300 VAL A N 1
ATOM 2271 C CA . VAL A 1 300 ? 8.918 3.167 4.814 1.00 62.44 300 VAL A CA 1
ATOM 2272 C C . VAL A 1 300 ? 9.505 3.127 3.401 1.00 62.44 300 VAL A C 1
ATOM 2274 O O . VAL A 1 300 ? 10.598 3.641 3.172 1.00 62.44 300 VAL A O 1
ATOM 2277 N N . GLY A 1 301 ? 8.790 2.537 2.440 1.00 60.28 301 GLY A N 1
ATOM 2278 C CA . GLY A 1 301 ? 9.158 2.526 1.018 1.00 60.28 301 GLY A CA 1
ATOM 2279 C C . GLY A 1 301 ? 8.215 3.390 0.175 1.00 60.28 301 GLY A C 1
ATOM 2280 O O . GLY A 1 301 ? 7.002 3.297 0.336 1.00 60.28 301 GLY A O 1
ATOM 2281 N N . VAL A 1 302 ? 8.752 4.216 -0.726 1.00 63.81 302 VAL A N 1
ATOM 2282 C CA . VAL A 1 302 ? 7.993 4.967 -1.744 1.00 63.81 302 VAL A CA 1
ATOM 2283 C C . VAL A 1 302 ? 8.559 4.599 -3.111 1.00 63.81 302 VAL A C 1
ATOM 2285 O O . VAL A 1 302 ? 9.722 4.871 -3.391 1.00 63.81 302 VAL A O 1
ATOM 2288 N N . GLY A 1 303 ? 7.766 3.928 -3.950 1.00 59.53 303 GLY A N 1
ATOM 2289 C CA . GLY A 1 303 ? 8.244 3.399 -5.237 1.00 59.53 303 GLY A CA 1
ATOM 2290 C C . GLY A 1 303 ? 9.172 2.178 -5.119 1.00 59.53 303 GLY A C 1
ATOM 2291 O O . GLY A 1 303 ? 9.797 1.788 -6.102 1.00 59.53 303 GLY A O 1
ATOM 2292 N N . VAL A 1 304 ? 9.269 1.564 -3.932 1.00 58.84 304 VAL A N 1
ATOM 2293 C CA . VAL A 1 304 ? 10.117 0.395 -3.653 1.00 58.84 304 VAL A CA 1
ATOM 2294 C C . VAL A 1 304 ? 9.476 -0.521 -2.613 1.00 58.84 304 VAL A C 1
ATOM 2296 O O . VAL A 1 304 ? 9.050 -0.071 -1.554 1.00 58.84 304 VAL A O 1
ATOM 2299 N N . SER A 1 305 ? 9.433 -1.821 -2.904 1.00 54.28 305 SER A N 1
ATOM 2300 C CA . SER A 1 305 ? 8.786 -2.843 -2.065 1.00 54.28 305 SER A CA 1
ATOM 2301 C C . SER A 1 305 ? 9.697 -3.450 -0.991 1.00 54.28 305 SER A C 1
ATOM 2303 O O . SER A 1 305 ? 9.230 -4.191 -0.131 1.00 54.28 305 SER A O 1
ATOM 2305 N N . SER A 1 306 ? 10.995 -3.139 -1.018 1.00 57.69 306 SER A N 1
ATOM 2306 C CA . SER A 1 306 ? 11.976 -3.571 -0.017 1.00 57.69 306 SER A CA 1
ATOM 2307 C C . SER A 1 306 ? 12.857 -2.382 0.395 1.00 57.69 306 SER A C 1
ATOM 2309 O O . SER A 1 306 ? 13.865 -2.083 -0.255 1.00 57.69 306 SER A O 1
ATOM 2311 N N . PRO A 1 307 ? 12.459 -1.612 1.421 1.00 59.50 307 PRO A N 1
ATOM 2312 C CA . PRO A 1 307 ? 13.206 -0.434 1.838 1.00 59.50 307 PRO A CA 1
ATOM 2313 C C . PRO A 1 307 ? 14.530 -0.828 2.518 1.00 59.50 307 PRO A C 1
ATOM 2315 O O . PRO A 1 307 ? 14.550 -1.380 3.617 1.00 59.50 307 PRO A O 1
ATOM 2318 N N . GLY A 1 308 ? 15.664 -0.504 1.883 1.00 56.38 308 GLY A N 1
ATOM 2319 C CA . GLY A 1 308 ? 17.006 -0.727 2.446 1.00 56.38 308 GLY A CA 1
ATOM 2320 C C . GLY A 1 308 ? 17.355 0.222 3.602 1.00 56.38 308 GLY A C 1
ATOM 2321 O O . GLY A 1 308 ? 18.289 -0.027 4.364 1.00 56.38 308 GLY A O 1
ATOM 2322 N N . ALA A 1 309 ? 16.567 1.282 3.788 1.00 56.16 309 ALA A N 1
ATOM 2323 C CA . ALA A 1 309 ? 16.721 2.315 4.810 1.00 56.16 309 ALA A CA 1
ATOM 2324 C C . ALA A 1 309 ? 15.389 2.548 5.554 1.00 56.16 309 ALA A C 1
ATOM 2326 O O . ALA A 1 309 ? 14.350 2.138 5.044 1.00 56.16 309 ALA A O 1
ATOM 2327 N N . PRO A 1 310 ? 15.389 3.191 6.741 1.00 59.44 310 PRO A N 1
ATOM 2328 C CA . PRO A 1 310 ? 14.161 3.553 7.459 1.00 59.44 310 PRO A CA 1
ATOM 2329 C C . PRO A 1 310 ? 13.150 4.356 6.631 1.00 59.44 310 PRO A C 1
ATOM 2331 O O . PRO A 1 310 ? 11.953 4.217 6.842 1.00 59.44 310 PRO A O 1
ATOM 2334 N N . VAL A 1 311 ? 13.612 5.136 5.652 1.00 63.47 311 VAL A N 1
ATOM 2335 C CA . VAL A 1 311 ? 12.786 5.688 4.571 1.00 63.47 311 VAL A CA 1
ATOM 2336 C C . VAL A 1 311 ? 13.555 5.490 3.263 1.00 63.47 311 VAL A C 1
ATOM 2338 O O . VAL A 1 311 ? 14.705 5.914 3.166 1.00 63.47 311 VAL A O 1
ATOM 2341 N N . HIS A 1 312 ? 12.961 4.823 2.273 1.00 63.06 312 HIS A N 1
ATOM 2342 C CA . HIS A 1 312 ? 13.553 4.562 0.959 1.00 63.06 312 HIS A CA 1
ATOM 2343 C C . HIS A 1 312 ? 12.598 5.063 -0.127 1.00 63.06 312 HIS A C 1
ATOM 2345 O O . HIS A 1 312 ? 11.529 4.493 -0.324 1.00 63.06 312 HIS A O 1
ATOM 2351 N N . VAL A 1 313 ? 12.981 6.135 -0.820 1.00 71.12 313 VAL A N 1
ATOM 2352 C CA . VAL A 1 313 ? 12.209 6.724 -1.922 1.00 71.12 313 VAL A CA 1
ATOM 2353 C C . VAL A 1 313 ? 12.928 6.446 -3.236 1.00 71.12 313 VAL A C 1
ATOM 2355 O O . VAL A 1 313 ? 14.108 6.756 -3.368 1.00 71.12 313 VAL A O 1
ATOM 2358 N N . VAL A 1 314 ? 12.219 5.877 -4.207 1.00 61.25 314 VAL A N 1
ATOM 2359 C CA . VAL A 1 314 ? 12.671 5.744 -5.594 1.00 61.25 314 VAL A CA 1
ATOM 2360 C C . VAL A 1 314 ? 11.996 6.841 -6.415 1.00 61.25 314 VAL A C 1
ATOM 2362 O O . VAL A 1 314 ? 10.810 6.751 -6.726 1.00 61.25 314 VAL A O 1
ATOM 2365 N N . GLY A 1 315 ? 12.754 7.894 -6.733 1.00 65.88 315 GLY A N 1
ATOM 2366 C CA . GLY A 1 315 ? 12.293 9.079 -7.468 1.00 65.88 315 GLY A CA 1
ATOM 2367 C C . GLY A 1 315 ? 12.776 10.396 -6.845 1.00 65.88 315 GLY A C 1
ATOM 2368 O O . GLY A 1 315 ? 13.532 10.386 -5.874 1.00 65.88 315 GLY A O 1
ATOM 2369 N N . ASP A 1 316 ? 12.329 11.526 -7.400 1.00 56.44 316 ASP A N 1
ATOM 2370 C CA . ASP A 1 316 ? 12.685 12.864 -6.908 1.00 56.44 316 ASP A CA 1
ATOM 2371 C C . ASP A 1 316 ? 11.935 13.206 -5.612 1.00 56.44 316 ASP A C 1
ATOM 2373 O O . ASP A 1 316 ? 10.704 13.150 -5.554 1.00 56.44 316 ASP A O 1
ATOM 2377 N N . VAL A 1 317 ? 12.665 13.655 -4.589 1.00 60.81 317 VAL A N 1
ATOM 2378 C CA . VAL A 1 317 ? 12.077 14.203 -3.359 1.00 60.81 317 VAL A CA 1
ATOM 2379 C C . VAL A 1 317 ? 11.992 15.722 -3.490 1.00 60.81 317 VAL A C 1
ATOM 2381 O O . VAL A 1 317 ? 13.011 16.408 -3.512 1.00 60.81 317 VAL A O 1
ATOM 2384 N N . ARG A 1 318 ? 10.774 16.266 -3.569 1.00 54.44 318 ARG A N 1
ATOM 2385 C CA . ARG A 1 318 ? 10.534 17.718 -3.597 1.00 54.44 318 ARG A CA 1
ATOM 2386 C C . ARG A 1 318 ? 10.016 18.177 -2.241 1.00 54.44 318 ARG A C 1
ATOM 2388 O O . ARG A 1 318 ? 8.993 17.683 -1.779 1.00 54.44 318 ARG A O 1
ATOM 2395 N N . ALA A 1 319 ? 10.706 19.128 -1.621 1.00 53.78 319 ALA A N 1
ATOM 2396 C CA . ALA A 1 319 ? 10.279 19.756 -0.376 1.00 53.78 319 ALA A CA 1
ATOM 2397 C C . ALA A 1 319 ? 9.926 21.222 -0.632 1.00 53.78 319 ALA A C 1
ATOM 2399 O O . ALA A 1 319 ? 10.673 21.935 -1.303 1.00 53.78 319 ALA A O 1
ATOM 2400 N N . SER A 1 320 ? 8.809 21.681 -0.077 1.00 41.41 320 SER A N 1
ATOM 2401 C CA . SER A 1 320 ? 8.476 23.099 -0.010 1.00 41.41 320 SER A CA 1
ATOM 2402 C C . SER A 1 320 ? 8.570 23.572 1.442 1.00 41.41 320 SER A C 1
ATOM 2404 O O . SER A 1 320 ? 8.165 22.873 2.367 1.00 41.41 320 SER A O 1
ATOM 2406 N N . GLU A 1 321 ? 9.123 24.771 1.626 1.00 40.00 321 GLU A N 1
ATOM 2407 C CA . GLU A 1 321 ? 8.966 25.624 2.818 1.00 40.00 321 GLU A CA 1
ATOM 2408 C C . GLU A 1 321 ? 9.807 25.325 4.080 1.00 40.00 321 GLU A C 1
ATOM 2410 O O . GLU A 1 321 ? 9.992 26.253 4.859 1.00 40.00 321 GLU A O 1
ATOM 2415 N N . ASN A 1 322 ? 10.416 24.142 4.271 1.00 43.81 322 ASN A N 1
ATOM 2416 C CA . ASN A 1 322 ? 11.256 23.849 5.461 1.00 43.81 322 ASN A CA 1
ATOM 2417 C C . ASN A 1 322 ? 12.577 23.110 5.151 1.00 43.81 322 ASN A C 1
ATOM 2419 O O . ASN A 1 322 ? 12.840 22.017 5.655 1.00 43.81 322 ASN A O 1
ATOM 2423 N N . LEU A 1 323 ? 13.443 23.704 4.324 1.00 54.78 323 LEU A N 1
ATOM 2424 C CA . LEU A 1 323 ? 14.817 23.214 4.152 1.00 54.78 323 LEU A CA 1
ATOM 2425 C C . LEU A 1 323 ? 15.694 23.708 5.319 1.00 54.78 323 LEU A C 1
ATOM 2427 O O . LEU A 1 323 ? 15.866 24.914 5.479 1.00 54.78 323 LEU A O 1
ATOM 2431 N N . LEU A 1 324 ? 16.273 22.797 6.112 1.00 51.78 324 LEU A N 1
ATOM 2432 C CA . LEU A 1 324 ? 17.096 23.162 7.281 1.00 51.78 324 LEU A CA 1
ATOM 2433 C C . LEU A 1 324 ? 18.382 23.921 6.915 1.00 51.78 324 LEU A C 1
ATOM 2435 O O . LEU A 1 324 ? 18.819 24.779 7.676 1.00 51.78 324 LEU A O 1
ATOM 2439 N N . ALA A 1 325 ? 18.988 23.629 5.763 1.00 56.78 325 ALA A N 1
ATOM 2440 C CA . ALA A 1 325 ? 20.120 24.389 5.245 1.00 56.78 325 ALA A CA 1
ATOM 2441 C C . ALA A 1 325 ? 20.240 24.199 3.730 1.00 56.78 325 ALA A C 1
ATOM 2443 O O . ALA A 1 325 ? 20.357 23.078 3.245 1.00 56.78 325 ALA A O 1
ATOM 2444 N N . ARG A 1 326 ? 20.238 25.306 2.985 1.00 58.72 326 ARG A N 1
ATOM 2445 C CA . ARG A 1 326 ? 20.590 25.342 1.555 1.00 58.72 326 ARG A CA 1
ATOM 2446 C C . ARG A 1 326 ? 22.104 25.513 1.347 1.00 58.72 326 ARG A C 1
ATOM 2448 O O . ARG A 1 326 ? 22.646 25.130 0.316 1.00 58.72 326 ARG A O 1
ATOM 2455 N N . GLN A 1 327 ? 22.787 26.058 2.353 1.00 64.44 327 GLN A N 1
ATOM 2456 C CA . GLN A 1 327 ? 24.216 26.342 2.355 1.00 64.44 327 GLN A CA 1
ATOM 2457 C C . GLN A 1 327 ? 24.770 26.093 3.762 1.00 64.44 327 GLN A C 1
ATOM 2459 O O . GLN A 1 327 ? 24.108 26.425 4.746 1.00 64.44 327 GLN A O 1
ATOM 2464 N N . ILE A 1 328 ? 25.958 25.499 3.862 1.00 70.62 328 ILE A N 1
ATOM 2465 C CA . ILE A 1 328 ? 26.649 25.259 5.133 1.00 70.62 328 ILE A CA 1
ATOM 2466 C C . ILE A 1 328 ? 27.855 26.185 5.189 1.00 70.62 328 ILE A C 1
ATOM 2468 O O . ILE A 1 328 ? 28.708 26.152 4.306 1.00 70.62 328 ILE A O 1
ATOM 2472 N N . CYS A 1 329 ? 27.904 27.005 6.234 1.00 68.81 329 CYS A N 1
ATOM 2473 C CA . CYS A 1 329 ? 28.920 28.025 6.442 1.00 68.81 329 CYS A CA 1
ATOM 2474 C C . CYS A 1 329 ? 29.856 27.681 7.596 1.00 68.81 329 CYS A C 1
ATOM 2476 O O . CYS A 1 329 ? 29.477 26.987 8.541 1.00 68.81 329 CYS A O 1
ATOM 2478 N N . ASN A 1 330 ? 31.054 28.257 7.570 1.00 72.00 330 ASN A N 1
ATOM 2479 C CA . ASN A 1 330 ? 31.882 28.385 8.757 1.00 72.00 330 ASN A CA 1
ATOM 2480 C C . ASN A 1 330 ? 31.170 29.234 9.846 1.00 72.00 330 ASN A C 1
ATOM 2482 O O . ASN A 1 330 ? 30.208 29.949 9.555 1.00 72.00 330 ASN A O 1
ATOM 2486 N N . PRO A 1 331 ? 31.631 29.200 11.111 1.00 59.72 331 PRO A N 1
ATOM 2487 C CA . PRO A 1 331 ? 30.966 29.893 12.222 1.00 59.72 331 PRO A CA 1
ATOM 2488 C C . PRO A 1 331 ? 30.882 31.420 12.079 1.00 59.72 331 PRO A C 1
ATOM 2490 O O . PRO A 1 331 ? 30.102 32.056 12.780 1.00 59.72 331 PRO A O 1
ATOM 2493 N N . THR A 1 332 ? 31.691 32.014 11.197 1.00 66.69 332 THR A N 1
ATOM 2494 C CA . THR A 1 332 ? 31.674 33.452 10.894 1.00 66.69 332 THR A CA 1
ATOM 2495 C C . THR A 1 332 ? 30.746 33.806 9.728 1.00 66.69 332 THR A C 1
ATOM 2497 O O . THR A 1 332 ? 30.589 34.986 9.426 1.00 66.69 332 THR A O 1
ATOM 2500 N N . GLY A 1 333 ? 30.119 32.814 9.082 1.00 66.81 333 GLY A N 1
ATOM 2501 C CA . GLY A 1 333 ? 29.173 32.995 7.978 1.00 66.81 333 GLY A CA 1
ATOM 2502 C C . GLY A 1 333 ? 29.805 33.423 6.649 1.00 66.81 333 GLY A C 1
ATOM 2503 O O . GLY A 1 333 ? 29.077 33.767 5.725 1.00 66.81 333 GLY A O 1
ATOM 2504 N N . GLY A 1 334 ? 31.138 33.455 6.560 1.00 63.59 334 GLY A N 1
ATOM 2505 C CA . GLY A 1 334 ? 31.866 34.024 5.421 1.00 63.59 334 GLY A CA 1
ATOM 2506 C C . GLY A 1 334 ? 32.378 33.000 4.410 1.00 63.59 334 GLY A C 1
ATOM 2507 O O . GLY A 1 334 ? 32.655 33.373 3.275 1.00 63.59 334 GLY A O 1
ATOM 2508 N N . ASP A 1 335 ? 32.499 31.731 4.806 1.00 65.56 335 ASP A N 1
ATOM 2509 C CA . ASP A 1 335 ? 32.985 30.658 3.933 1.00 65.56 335 ASP A CA 1
ATOM 2510 C C . ASP A 1 335 ? 31.978 29.515 3.924 1.00 65.56 335 ASP A C 1
ATOM 2512 O O . ASP A 1 335 ? 31.797 28.818 4.926 1.00 65.56 335 ASP A O 1
ATOM 2516 N N . CYS A 1 336 ? 31.241 29.406 2.826 1.00 63.72 336 CYS A N 1
ATOM 2517 C CA . CYS A 1 336 ? 29.992 28.674 2.778 1.00 63.72 336 CYS A CA 1
ATOM 2518 C C . CYS A 1 336 ? 29.881 27.873 1.485 1.00 63.72 336 CYS A C 1
ATOM 2520 O O . CYS A 1 336 ? 29.938 28.454 0.401 1.00 63.72 336 CYS A O 1
ATOM 2522 N N . PHE A 1 337 ? 29.614 26.573 1.573 1.00 64.25 337 PHE A N 1
ATOM 2523 C CA . PHE A 1 337 ? 29.382 25.735 0.396 1.00 64.25 337 PHE A CA 1
ATOM 2524 C C . PHE A 1 337 ? 27.906 25.333 0.282 1.00 64.25 337 PHE A C 1
ATOM 2526 O O . PHE A 1 337 ? 27.205 25.170 1.284 1.00 64.25 337 PHE A O 1
ATOM 2533 N N . MET A 1 338 ? 27.415 25.211 -0.953 1.00 63.72 338 MET A N 1
ATOM 2534 C CA . MET A 1 338 ? 26.050 24.754 -1.229 1.00 63.72 338 MET A CA 1
ATOM 2535 C C . MET A 1 338 ? 25.957 23.252 -0.979 1.00 63.72 338 MET A C 1
ATOM 2537 O O . MET A 1 338 ? 26.859 22.504 -1.348 1.00 63.72 338 MET A O 1
ATOM 2541 N N . VAL A 1 339 ? 24.857 22.788 -0.388 1.00 64.25 339 VAL A N 1
ATOM 2542 C CA . VAL A 1 339 ? 24.656 21.348 -0.135 1.00 64.25 339 VAL A CA 1
ATOM 2543 C C . VAL A 1 339 ? 24.645 20.544 -1.449 1.00 64.25 339 VAL A C 1
ATOM 2545 O O . VAL A 1 339 ? 25.120 19.408 -1.488 1.00 64.25 339 VAL A O 1
ATOM 2548 N N . ASP A 1 340 ? 24.233 21.176 -2.549 1.00 58.25 340 ASP A N 1
ATOM 2549 C CA . ASP A 1 340 ? 24.257 20.625 -3.911 1.00 58.25 340 ASP A CA 1
ATOM 2550 C C . ASP A 1 340 ? 25.681 20.285 -4.392 1.00 58.25 340 ASP A C 1
ATOM 2552 O O . ASP A 1 340 ? 25.867 19.398 -5.222 1.00 58.25 340 ASP A O 1
ATOM 2556 N N . SER A 1 341 ? 26.715 20.922 -3.826 1.00 56.03 341 SER A N 1
ATOM 2557 C CA . SER A 1 341 ? 28.123 20.590 -4.088 1.00 56.03 341 SER A CA 1
ATOM 2558 C C . SER A 1 341 ? 28.558 19.251 -3.474 1.00 56.03 341 SER A C 1
ATOM 2560 O O . SER A 1 341 ? 29.625 18.759 -3.819 1.00 56.03 341 SER A O 1
ATOM 2562 N N . ILE A 1 342 ? 27.757 18.662 -2.577 1.00 57.44 342 ILE A N 1
ATOM 2563 C CA . ILE A 1 342 ? 27.959 17.313 -2.020 1.00 57.44 342 ILE A CA 1
ATOM 2564 C C . ILE A 1 342 ? 26.992 16.318 -2.672 1.00 57.44 342 ILE A C 1
ATOM 2566 O O . ILE A 1 342 ? 27.393 15.220 -3.048 1.00 57.44 342 ILE A O 1
ATOM 2570 N N . GLY A 1 343 ? 25.712 16.681 -2.794 1.00 56.53 343 GLY A N 1
ATOM 2571 C CA . GLY A 1 343 ? 24.674 15.789 -3.327 1.00 56.53 343 GLY A CA 1
ATOM 2572 C C . GLY A 1 343 ? 24.713 15.608 -4.847 1.00 56.53 343 GLY A C 1
ATOM 2573 O O . GLY A 1 343 ? 24.228 14.598 -5.355 1.00 56.53 343 GLY A O 1
ATOM 2574 N N . GLY A 1 344 ? 25.330 16.551 -5.560 1.00 59.12 344 GLY A N 1
ATOM 2575 C CA . GLY A 1 344 ? 25.209 16.682 -7.004 1.00 59.12 344 GLY A CA 1
ATOM 2576 C C . GLY A 1 344 ? 24.079 17.626 -7.404 1.00 59.12 344 GLY A C 1
ATOM 2577 O O . GLY A 1 344 ? 23.063 17.717 -6.718 1.00 59.12 344 GLY A O 1
ATOM 2578 N N . GLY A 1 345 ? 24.282 18.353 -8.503 1.00 54.84 345 GLY A N 1
ATOM 2579 C CA . GLY A 1 345 ? 23.308 19.305 -9.034 1.00 54.84 345 GLY A CA 1
ATOM 2580 C C . GLY A 1 345 ? 22.275 18.658 -9.959 1.00 54.84 345 GLY A C 1
ATOM 2581 O O . GLY A 1 345 ? 22.473 17.567 -10.497 1.00 54.84 345 GLY A O 1
ATOM 2582 N N . ASP A 1 346 ? 21.194 19.392 -10.205 1.00 48.56 346 ASP A N 1
ATOM 2583 C CA . ASP A 1 346 ? 20.051 19.085 -11.073 1.00 48.56 346 ASP A CA 1
ATOM 2584 C C . ASP A 1 346 ? 20.347 19.211 -12.582 1.00 48.56 346 ASP A C 1
ATOM 2586 O O . ASP A 1 346 ? 19.455 19.454 -13.398 1.00 48.56 346 ASP A O 1
ATOM 2590 N N . THR A 1 347 ? 21.598 19.022 -12.999 1.00 48.72 347 THR A N 1
ATOM 2591 C CA . THR A 1 347 ? 21.928 18.987 -14.424 1.00 48.72 347 THR A CA 1
ATOM 2592 C C . THR A 1 347 ? 21.604 17.616 -15.004 1.00 48.72 347 THR A C 1
ATOM 2594 O O . THR A 1 347 ? 21.752 16.599 -14.337 1.00 48.72 347 THR A O 1
ATOM 2597 N N . ASN A 1 348 ? 21.180 17.567 -16.266 1.00 43.09 348 ASN A N 1
ATOM 2598 C CA . ASN A 1 348 ? 21.063 16.321 -17.018 1.00 43.09 348 ASN A CA 1
ATOM 2599 C C . ASN A 1 348 ? 22.261 16.228 -17.986 1.00 43.09 348 ASN A C 1
ATOM 2601 O O . ASN A 1 348 ? 22.327 17.048 -18.907 1.00 43.09 348 ASN A O 1
ATOM 2605 N N . PRO A 1 349 ? 23.216 15.293 -17.794 1.00 45.19 349 PRO A N 1
ATOM 2606 C CA . PRO A 1 349 ? 23.209 14.184 -16.835 1.00 45.19 349 PRO A CA 1
ATOM 2607 C C . PRO A 1 349 ? 23.569 14.622 -15.401 1.00 45.19 349 PRO A C 1
ATOM 2609 O O . PRO A 1 349 ? 24.252 15.641 -15.234 1.00 45.19 349 PRO A O 1
ATOM 2612 N N . PRO A 1 350 ? 23.127 13.863 -14.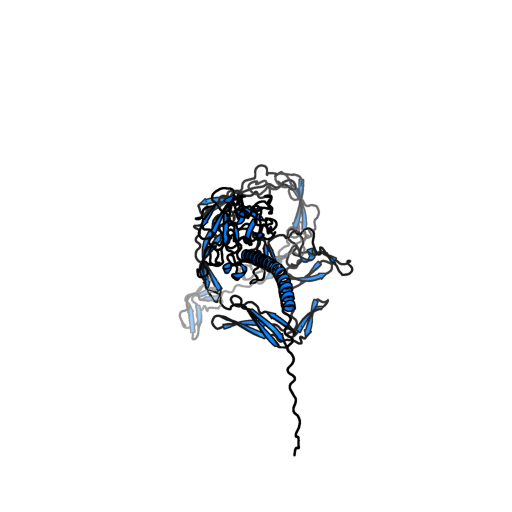373 1.00 47.72 350 PRO A N 1
ATOM 2613 C CA . PRO A 1 350 ? 23.353 14.204 -12.971 1.00 47.72 350 PRO A CA 1
ATOM 2614 C C . PRO A 1 350 ? 24.849 14.353 -12.704 1.00 47.72 350 PRO A C 1
ATOM 2616 O O . PRO A 1 350 ? 25.641 13.434 -12.944 1.00 47.72 350 PRO A O 1
ATOM 2619 N N . THR A 1 351 ? 25.254 15.521 -12.211 1.00 52.66 351 THR A N 1
ATOM 2620 C CA . THR A 1 351 ? 26.627 15.747 -11.761 1.00 52.66 351 THR A CA 1
ATOM 2621 C C . THR A 1 351 ? 26.773 15.091 -10.398 1.00 52.66 351 THR A C 1
ATOM 2623 O O . THR A 1 351 ? 26.542 15.711 -9.373 1.00 52.66 351 THR A O 1
ATOM 2626 N N . ALA A 1 352 ? 27.099 13.800 -10.368 1.00 52.53 352 ALA A N 1
ATOM 2627 C CA . ALA A 1 352 ? 27.375 13.080 -9.129 1.00 52.53 352 ALA A CA 1
ATOM 2628 C C . ALA A 1 352 ? 28.608 13.693 -8.436 1.00 52.53 352 ALA A C 1
ATOM 2630 O O . ALA A 1 352 ? 29.741 13.321 -8.733 1.00 52.53 352 ALA A O 1
ATOM 2631 N N . ALA A 1 353 ? 28.400 14.654 -7.532 1.00 54.53 353 ALA A N 1
ATOM 2632 C CA . ALA A 1 353 ? 29.478 15.450 -6.938 1.00 54.53 353 ALA A CA 1
ATOM 2633 C C . ALA A 1 353 ? 30.435 14.638 -6.039 1.00 54.53 353 ALA A C 1
ATOM 2635 O O . ALA A 1 353 ? 31.536 15.087 -5.738 1.00 54.53 353 ALA A O 1
ATOM 2636 N N . LEU A 1 354 ? 30.057 13.411 -5.665 1.00 54.62 354 LEU A N 1
ATOM 2637 C CA . LEU A 1 354 ? 30.906 12.470 -4.922 1.00 54.62 354 LEU A CA 1
ATOM 2638 C C . LEU A 1 354 ? 31.567 11.393 -5.801 1.00 54.62 354 LEU A C 1
ATOM 2640 O O . LEU A 1 354 ? 32.264 10.527 -5.274 1.00 54.62 354 LEU A O 1
ATOM 2644 N N . GLN A 1 355 ? 31.363 11.411 -7.122 1.00 57.31 355 GLN A N 1
ATOM 2645 C CA . GLN A 1 355 ? 31.918 10.409 -8.036 1.00 57.31 355 GLN A CA 1
ATOM 2646 C C . GLN A 1 355 ? 32.974 11.028 -8.958 1.00 57.31 355 GLN A C 1
ATOM 2648 O O . GLN A 1 355 ? 32.657 11.598 -10.000 1.00 57.31 355 GLN A O 1
ATOM 2653 N N . CYS A 1 356 ? 34.253 10.827 -8.626 1.00 63.66 356 CYS A N 1
ATOM 2654 C CA . CYS A 1 356 ? 35.378 11.239 -9.479 1.00 63.66 356 CYS A CA 1
ATOM 2655 C C . CYS A 1 356 ? 35.508 10.408 -10.770 1.00 63.66 356 CYS A C 1
ATOM 2657 O O . CYS A 1 356 ? 36.294 10.758 -11.647 1.00 63.66 356 CYS A O 1
ATOM 2659 N N . ASN A 1 357 ? 34.733 9.322 -10.907 1.00 62.31 357 ASN A N 1
ATOM 2660 C CA . ASN A 1 357 ? 34.691 8.493 -12.116 1.00 62.31 357 ASN A CA 1
ATOM 2661 C C . ASN A 1 357 ? 33.674 8.977 -13.171 1.00 62.31 357 ASN A C 1
ATOM 2663 O O . ASN A 1 357 ? 33.597 8.386 -14.247 1.00 62.31 357 ASN A O 1
ATOM 2667 N N . ASN A 1 358 ? 32.905 10.034 -12.890 1.00 65.50 358 ASN A N 1
ATOM 2668 C CA . ASN A 1 358 ? 31.926 10.562 -13.834 1.00 65.50 358 ASN A CA 1
ATOM 2669 C C . ASN A 1 358 ? 32.610 11.499 -14.856 1.00 65.50 358 ASN A C 1
ATOM 2671 O O . ASN A 1 358 ? 33.156 12.522 -14.439 1.00 65.50 358 ASN A O 1
ATOM 2675 N N . PRO A 1 359 ? 32.538 11.229 -16.177 1.00 60.38 359 PRO A N 1
ATOM 2676 C CA . PRO A 1 359 ? 33.143 12.071 -17.219 1.00 60.38 359 PRO A CA 1
ATOM 2677 C C . PRO A 1 359 ? 32.623 13.514 -17.260 1.00 60.38 359 PRO A C 1
ATOM 2679 O O . PRO A 1 359 ? 33.260 14.378 -17.856 1.00 60.38 359 PRO A O 1
ATOM 2682 N N . ALA A 1 360 ? 31.458 13.774 -16.657 1.00 55.22 360 ALA A N 1
ATOM 2683 C CA . ALA A 1 360 ? 30.859 15.102 -16.555 1.00 55.22 360 ALA A CA 1
ATOM 2684 C C . ALA A 1 360 ? 31.368 15.919 -15.346 1.00 55.22 360 ALA A C 1
ATOM 2686 O O . ALA A 1 360 ? 30.956 17.065 -15.172 1.00 55.22 360 ALA A O 1
ATOM 2687 N N . HIS A 1 361 ? 32.235 15.353 -14.495 1.00 60.88 361 HIS A N 1
ATOM 2688 C CA . HIS A 1 361 ? 32.790 16.028 -13.321 1.00 60.88 361 HIS A CA 1
ATOM 2689 C C . HIS A 1 361 ? 34.046 16.860 -13.683 1.00 60.88 361 HIS A C 1
ATOM 2691 O O . HIS A 1 361 ? 34.920 16.347 -14.383 1.00 60.88 361 HIS A O 1
ATOM 2697 N N . PRO A 1 362 ? 34.213 18.104 -13.181 1.00 58.75 362 PRO A N 1
ATOM 2698 C CA . PRO A 1 362 ? 35.375 18.957 -13.491 1.00 58.75 362 PRO A CA 1
ATOM 2699 C C . PRO A 1 362 ? 36.729 18.347 -13.102 1.00 58.75 362 PRO A C 1
ATOM 2701 O O . PRO A 1 362 ? 37.739 18.617 -13.744 1.00 58.75 362 PRO A O 1
ATOM 2704 N N . SER A 1 363 ? 36.734 17.509 -12.064 1.00 59.09 363 SER A N 1
ATOM 2705 C CA . SER A 1 363 ? 37.906 16.768 -11.576 1.00 59.09 363 SER A CA 1
ATOM 2706 C C . SER A 1 363 ? 37.900 15.294 -12.017 1.00 59.09 363 SER A C 1
ATOM 2708 O O . SER A 1 363 ? 38.406 14.450 -11.283 1.00 59.09 363 SER A O 1
ATOM 2710 N N . TYR A 1 364 ? 37.249 14.952 -13.140 1.00 66.25 364 TYR A N 1
ATOM 2711 C CA . TYR A 1 364 ? 37.183 13.575 -13.647 1.00 66.25 364 TYR A CA 1
ATOM 2712 C C . TYR A 1 364 ? 38.583 12.969 -13.792 1.00 66.25 364 TYR A C 1
ATOM 2714 O O . TYR A 1 364 ? 39.405 13.449 -14.574 1.00 66.25 364 TYR A O 1
ATOM 2722 N N . ASP A 1 365 ? 38.826 11.886 -13.057 1.00 67.56 365 ASP A N 1
ATOM 2723 C CA . ASP A 1 365 ? 40.036 11.084 -13.176 1.00 67.56 365 ASP A CA 1
ATOM 2724 C C . ASP A 1 365 ? 39.666 9.599 -13.003 1.00 67.56 365 ASP A C 1
ATOM 2726 O O . ASP A 1 365 ? 39.445 9.129 -11.881 1.00 67.56 365 ASP A O 1
ATOM 2730 N N . PRO A 1 366 ? 39.593 8.823 -14.099 1.00 68.00 366 PRO A N 1
ATOM 2731 C CA . PRO A 1 366 ? 39.230 7.410 -14.040 1.00 68.00 366 PRO A CA 1
ATOM 2732 C C . PRO A 1 366 ? 40.281 6.554 -13.318 1.00 68.00 366 PRO A C 1
ATOM 2734 O O . PRO A 1 366 ? 39.960 5.447 -12.888 1.00 68.00 366 PRO A O 1
ATOM 2737 N N . ALA A 1 367 ? 41.515 7.045 -13.147 1.00 67.25 367 ALA A N 1
ATOM 2738 C CA . ALA A 1 367 ? 42.532 6.379 -12.338 1.00 67.25 367 ALA A CA 1
ATOM 2739 C C . ALA A 1 367 ? 42.348 6.650 -10.836 1.00 67.25 367 ALA A C 1
ATOM 2741 O O . ALA A 1 367 ? 42.892 5.912 -10.018 1.00 67.25 367 ALA A O 1
ATOM 2742 N N . ARG A 1 368 ? 41.578 7.677 -10.457 1.00 68.00 368 ARG A N 1
ATOM 2743 C CA . ARG A 1 368 ? 41.385 8.148 -9.078 1.00 68.00 368 ARG A CA 1
ATOM 2744 C C . ARG A 1 368 ? 39.894 8.331 -8.767 1.00 68.00 368 ARG A C 1
ATOM 2746 O O . ARG A 1 368 ? 39.426 9.457 -8.616 1.00 68.00 368 ARG A O 1
ATOM 2753 N N . PRO A 1 369 ? 39.118 7.238 -8.654 1.00 64.69 369 PRO A N 1
ATOM 2754 C CA . PRO A 1 369 ? 37.660 7.324 -8.669 1.00 64.69 369 PRO A CA 1
ATOM 2755 C C . PRO A 1 369 ? 37.032 7.831 -7.358 1.00 64.69 369 PRO A C 1
ATOM 2757 O O . PRO A 1 369 ? 35.808 7.950 -7.296 1.00 64.69 369 PRO A O 1
ATOM 2760 N N . TYR A 1 370 ? 37.827 8.170 -6.337 1.00 62.41 370 TYR A N 1
ATOM 2761 C CA . TYR A 1 370 ? 37.335 8.544 -5.009 1.00 62.41 370 TYR A CA 1
ATOM 2762 C C . TYR A 1 370 ? 37.725 9.973 -4.632 1.00 62.41 370 TYR A C 1
ATOM 2764 O O . TYR A 1 370 ? 38.862 10.384 -4.844 1.00 62.41 370 TYR A O 1
ATOM 2772 N N . VAL A 1 371 ? 36.804 10.715 -4.017 1.00 66.31 371 VAL A N 1
ATOM 2773 C CA . VAL A 1 371 ? 37.092 12.037 -3.444 1.00 66.31 371 VAL A CA 1
ATOM 2774 C C . VAL A 1 371 ? 37.892 11.859 -2.150 1.00 66.31 371 VAL A C 1
ATOM 2776 O O . VAL A 1 371 ? 37.432 11.190 -1.229 1.00 66.31 371 VAL A O 1
ATOM 2779 N N . ILE A 1 372 ? 39.079 12.462 -2.072 1.00 65.06 372 ILE A N 1
ATOM 2780 C CA . ILE A 1 372 ? 39.962 12.438 -0.890 1.00 65.06 372 ILE A CA 1
ATOM 2781 C C . ILE A 1 372 ? 39.970 13.766 -0.119 1.00 65.06 372 ILE A C 1
ATOM 2783 O O . ILE A 1 372 ? 40.523 13.842 0.974 1.00 65.06 372 ILE A O 1
ATOM 2787 N N . GLY A 1 373 ? 39.352 14.817 -0.662 1.00 61.31 373 GLY A N 1
ATOM 2788 C CA . GLY A 1 373 ? 39.246 16.117 -0.004 1.00 61.31 373 GLY A CA 1
ATOM 2789 C C . GLY A 1 373 ? 38.574 17.174 -0.876 1.00 61.31 373 GLY A C 1
ATOM 2790 O O . GLY A 1 373 ? 38.127 16.883 -1.984 1.00 61.31 373 GLY A O 1
ATOM 2791 N N . TYR A 1 374 ? 38.532 18.410 -0.379 1.00 58.75 374 TYR A N 1
ATOM 2792 C CA . TYR A 1 374 ? 38.052 19.585 -1.110 1.00 58.75 374 TYR A CA 1
ATOM 2793 C C . TYR A 1 374 ? 39.083 20.707 -1.001 1.00 58.75 374 TYR A C 1
ATOM 2795 O O . TYR A 1 374 ? 39.559 21.010 0.092 1.00 58.75 374 TYR A O 1
ATOM 2803 N N . ALA A 1 375 ? 39.420 21.331 -2.127 1.00 56.97 375 ALA A N 1
ATOM 2804 C CA . ALA A 1 375 ? 40.321 22.475 -2.183 1.00 56.97 375 ALA A CA 1
ATOM 2805 C C . ALA A 1 375 ? 39.783 23.491 -3.194 1.00 56.97 375 ALA A C 1
ATOM 2807 O O . ALA A 1 375 ? 39.333 23.115 -4.274 1.00 56.97 375 ALA A O 1
ATOM 2808 N N . TYR A 1 376 ? 39.805 24.778 -2.837 1.00 55.84 376 TYR A N 1
ATOM 2809 C CA . TYR A 1 376 ? 39.366 25.879 -3.709 1.00 55.84 376 TYR A CA 1
ATOM 2810 C C . TYR A 1 376 ? 37.948 25.708 -4.294 1.00 55.84 376 TYR A C 1
ATOM 2812 O O . TYR A 1 376 ? 37.686 26.086 -5.432 1.00 55.84 376 TYR A O 1
ATOM 2820 N N . GLY A 1 377 ? 37.028 25.116 -3.525 1.00 50.75 377 GLY A N 1
ATOM 2821 C CA . GLY A 1 377 ? 35.645 24.885 -3.960 1.00 50.75 377 GLY A CA 1
ATOM 2822 C C . GLY A 1 377 ? 35.463 23.732 -4.957 1.00 50.75 377 GLY A C 1
ATOM 2823 O O . GLY A 1 377 ? 34.382 23.595 -5.521 1.00 50.75 377 GLY A O 1
ATOM 2824 N N . GLN A 1 378 ? 36.487 22.899 -5.173 1.00 56.94 378 GLN A N 1
ATOM 2825 C CA . GLN A 1 378 ? 36.429 21.718 -6.037 1.00 56.94 378 GLN A CA 1
ATOM 2826 C C . GLN A 1 378 ? 36.806 20.447 -5.265 1.00 56.94 378 GLN A C 1
ATOM 2828 O O . GLN A 1 378 ? 37.638 20.476 -4.354 1.00 56.94 378 GLN A O 1
ATOM 2833 N N . ALA A 1 379 ? 36.190 19.321 -5.632 1.00 60.16 379 ALA A N 1
ATOM 2834 C CA . ALA A 1 379 ? 36.542 18.014 -5.087 1.00 60.16 379 ALA A CA 1
ATOM 2835 C C . ALA A 1 379 ? 37.921 17.567 -5.611 1.00 60.16 379 ALA A C 1
ATOM 2837 O O . ALA A 1 379 ? 38.202 17.657 -6.811 1.00 60.16 379 ALA A O 1
ATOM 2838 N N . VAL A 1 380 ? 38.774 17.080 -4.708 1.00 69.25 380 VAL A N 1
ATOM 2839 C CA . VAL A 1 380 ? 40.103 16.521 -4.994 1.00 69.25 380 VAL A CA 1
ATOM 2840 C C . VAL A 1 380 ? 39.993 15.000 -5.051 1.00 69.25 380 VAL A C 1
ATOM 2842 O O . VAL A 1 380 ? 39.529 14.377 -4.097 1.00 69.25 380 VAL A O 1
ATOM 2845 N N . CYS A 1 381 ? 40.438 14.402 -6.155 1.00 68.94 381 CYS A N 1
ATOM 2846 C CA . CYS A 1 381 ? 40.284 12.976 -6.442 1.00 68.94 381 CYS A CA 1
ATOM 2847 C C . CYS A 1 381 ? 41.579 12.177 -6.191 1.00 68.94 381 CYS A C 1
ATOM 2849 O O . CYS A 1 381 ? 42.679 12.643 -6.500 1.00 68.94 381 CYS A O 1
ATOM 2851 N N . GLY A 1 382 ? 41.454 10.965 -5.639 1.00 72.06 382 GLY A N 1
ATOM 2852 C CA . GLY A 1 382 ? 42.548 10.067 -5.253 1.00 72.06 382 GLY A CA 1
ATOM 2853 C C . GLY A 1 382 ? 42.286 8.581 -5.546 1.00 72.06 382 GLY A C 1
ATOM 2854 O O . GLY A 1 382 ? 41.168 8.155 -5.846 1.00 72.06 382 GLY A O 1
ATOM 2855 N N . THR A 1 383 ? 43.343 7.766 -5.471 1.00 67.31 383 THR A N 1
ATOM 2856 C CA . THR A 1 383 ? 43.261 6.299 -5.559 1.00 67.31 383 THR A CA 1
ATOM 2857 C C . THR A 1 383 ? 42.847 5.733 -4.201 1.00 67.31 383 THR A C 1
ATOM 2859 O O . THR A 1 383 ? 43.649 5.685 -3.273 1.00 67.31 383 THR A O 1
ATOM 2862 N N . GLY A 1 384 ? 41.599 5.301 -4.064 1.00 57.81 384 GLY A N 1
ATOM 2863 C CA . GLY A 1 384 ? 41.058 4.702 -2.840 1.00 57.81 384 GLY A CA 1
ATOM 2864 C C . GLY A 1 384 ? 41.460 3.241 -2.716 1.00 57.81 384 GLY A C 1
ATOM 2865 O O . GLY A 1 384 ? 40.612 2.360 -2.789 1.00 57.81 384 GLY A O 1
ATOM 2866 N N . ASN A 1 385 ? 42.761 2.993 -2.580 1.00 49.59 385 ASN A N 1
ATOM 2867 C CA . ASN A 1 385 ? 43.296 1.657 -2.341 1.00 49.59 385 ASN A CA 1
ATOM 2868 C C . ASN A 1 385 ? 44.218 1.609 -1.124 1.00 49.59 385 ASN A C 1
ATOM 2870 O O . ASN A 1 385 ? 45.183 0.852 -1.090 1.00 49.59 385 ASN A O 1
ATOM 2874 N N . GLU A 1 386 ? 43.890 2.394 -0.106 1.00 52.12 386 GLU A N 1
ATOM 2875 C CA . GLU A 1 386 ? 44.395 2.145 1.230 1.00 52.12 386 GLU A CA 1
ATOM 2876 C C . GLU A 1 386 ? 43.192 1.851 2.110 1.00 52.12 386 GLU A C 1
ATOM 2878 O O . GLU A 1 386 ? 42.314 2.683 2.321 1.00 52.12 386 GLU A O 1
ATOM 2883 N N . ASP A 1 387 ? 43.126 0.611 2.573 1.00 45.56 387 ASP A N 1
ATOM 2884 C CA . ASP A 1 387 ? 42.301 0.206 3.695 1.00 45.56 387 ASP A CA 1
ATOM 2885 C C . ASP A 1 387 ? 42.871 0.968 4.908 1.00 45.56 387 ASP A C 1
ATOM 2887 O O . ASP A 1 387 ? 43.756 0.472 5.608 1.00 45.56 387 ASP A O 1
ATOM 2891 N N . ILE A 1 388 ? 42.500 2.247 5.066 1.00 55.22 388 ILE A N 1
ATOM 2892 C CA . ILE A 1 388 ? 43.121 3.125 6.059 1.00 55.22 388 ILE A CA 1
ATOM 2893 C C . ILE A 1 388 ? 42.603 2.689 7.429 1.00 55.22 388 ILE A C 1
ATOM 2895 O O . ILE A 1 388 ? 41.529 3.082 7.886 1.00 55.22 388 ILE A O 1
ATOM 2899 N N . ARG A 1 389 ? 43.350 1.790 8.064 1.00 58.06 389 ARG A N 1
ATOM 2900 C CA . ARG A 1 389 ? 43.043 1.223 9.374 1.00 58.06 389 ARG A CA 1
ATOM 2901 C C . ARG A 1 389 ? 44.088 1.691 10.369 1.00 58.06 389 ARG A C 1
ATOM 2903 O O . ARG A 1 389 ? 45.280 1.734 10.073 1.00 58.06 389 ARG A O 1
ATOM 2910 N N . CYS A 1 390 ? 43.649 1.988 11.585 1.00 58.66 390 CYS A N 1
ATOM 2911 C CA . CYS A 1 390 ? 44.583 2.127 12.691 1.00 58.66 390 CYS A CA 1
ATOM 2912 C C . CYS A 1 390 ? 45.337 0.801 12.918 1.00 58.66 390 CYS A C 1
ATOM 2914 O O . CYS A 1 390 ? 44.744 -0.268 12.743 1.00 58.66 390 CYS A O 1
ATOM 2916 N N . PRO A 1 391 ? 46.619 0.841 13.328 1.00 64.00 391 PRO A N 1
ATOM 2917 C CA . PRO A 1 391 ? 47.366 -0.357 13.699 1.00 64.00 391 PRO A CA 1
ATOM 2918 C C . PRO A 1 391 ? 46.605 -1.199 14.730 1.00 64.00 391 PRO A C 1
ATOM 2920 O O . PRO A 1 391 ? 45.886 -0.654 15.573 1.00 64.00 391 PRO A O 1
ATOM 2923 N N . ALA A 1 392 ? 46.779 -2.523 14.683 1.00 50.84 392 ALA A N 1
ATOM 2924 C CA . ALA A 1 392 ? 46.098 -3.447 15.588 1.00 50.84 392 ALA A CA 1
ATOM 2925 C C . ALA A 1 392 ? 46.237 -3.004 17.061 1.00 50.84 392 ALA A C 1
ATOM 2927 O O . ALA A 1 392 ? 47.340 -2.746 17.542 1.00 50.84 392 ALA A O 1
ATOM 2928 N N . GLY A 1 393 ? 45.106 -2.896 17.768 1.00 54.50 393 GLY A N 1
ATOM 2929 C CA . GLY A 1 393 ? 45.050 -2.428 19.161 1.00 54.50 393 GLY A CA 1
ATOM 2930 C C . GLY A 1 393 ? 44.891 -0.912 19.348 1.00 54.50 393 GLY A C 1
ATOM 2931 O O . GLY A 1 393 ? 44.953 -0.436 20.484 1.00 54.50 393 GLY A O 1
ATOM 2932 N N . ARG A 1 394 ? 44.668 -0.144 18.273 1.00 65.62 394 ARG A N 1
ATOM 2933 C CA . ARG A 1 394 ? 44.358 1.295 18.328 1.00 65.62 394 ARG A CA 1
ATOM 2934 C C . ARG A 1 394 ? 43.019 1.622 17.663 1.00 65.62 394 ARG A C 1
ATOM 2936 O O . ARG A 1 394 ? 42.632 0.965 16.702 1.00 65.62 394 ARG A O 1
ATOM 2943 N N . ILE A 1 395 ? 42.325 2.643 18.164 1.00 59.56 395 ILE A N 1
ATOM 2944 C CA . ILE A 1 395 ? 41.077 3.171 17.583 1.00 59.56 395 ILE A CA 1
ATOM 2945 C C . ILE A 1 395 ? 41.328 4.497 16.881 1.00 59.56 395 ILE A C 1
ATOM 2947 O O . ILE A 1 395 ? 42.204 5.262 17.279 1.00 59.56 395 ILE A O 1
ATOM 2951 N N . LEU A 1 396 ? 40.531 4.777 15.854 1.00 65.69 396 LEU A N 1
ATOM 2952 C CA . LEU A 1 396 ? 40.560 6.052 15.152 1.00 65.69 396 LEU A CA 1
ATOM 2953 C C . LEU A 1 396 ? 40.041 7.169 16.065 1.00 65.69 396 LEU A C 1
ATOM 2955 O O . LEU A 1 396 ? 38.908 7.111 16.538 1.00 65.69 396 LEU A O 1
ATOM 2959 N N . ARG A 1 397 ? 40.872 8.185 16.291 1.00 61.78 397 ARG A N 1
ATOM 2960 C CA . ARG A 1 397 ? 40.543 9.397 17.050 1.00 61.78 397 ARG A CA 1
ATOM 2961 C C . ARG A 1 397 ? 40.138 10.557 16.134 1.00 61.78 397 ARG A C 1
ATOM 2963 O O . ARG A 1 397 ? 39.335 11.395 16.528 1.00 61.78 397 ARG A O 1
ATOM 2970 N N . GLY A 1 398 ? 40.675 10.603 14.918 1.00 58.12 398 GLY A N 1
ATOM 2971 C CA . GLY A 1 398 ? 40.387 11.648 13.935 1.00 58.12 398 GLY A CA 1
ATOM 2972 C C . GLY A 1 398 ? 41.316 11.576 12.727 1.00 58.12 398 GLY A C 1
ATOM 2973 O O . GLY A 1 398 ? 42.164 10.688 12.648 1.00 58.12 398 GLY A O 1
ATOM 2974 N N . VAL A 1 399 ? 41.194 12.528 11.809 1.00 59.06 399 VAL A N 1
ATOM 2975 C CA . VAL A 1 399 ? 42.072 12.665 10.639 1.00 59.06 399 VAL A CA 1
ATOM 2976 C C . VAL A 1 399 ? 42.821 13.988 10.772 1.00 59.06 399 VAL A C 1
ATOM 2978 O O . VAL A 1 399 ? 42.206 15.018 11.047 1.00 59.06 399 VAL A O 1
ATOM 2981 N N . ALA A 1 400 ? 44.146 13.954 10.667 1.00 57.22 400 ALA A N 1
ATOM 2982 C CA . ALA A 1 400 ? 44.981 15.145 10.715 1.00 57.22 400 ALA A CA 1
ATOM 2983 C C . ALA A 1 400 ? 44.802 15.993 9.443 1.00 57.22 400 ALA A C 1
ATOM 2985 O O . ALA A 1 400 ? 44.266 15.538 8.434 1.00 57.22 400 ALA A O 1
ATOM 2986 N N . ALA A 1 401 ? 45.251 17.250 9.491 1.00 45.44 401 ALA A N 1
ATOM 2987 C CA . ALA A 1 401 ? 45.109 18.201 8.383 1.00 45.44 401 ALA A CA 1
ATOM 2988 C C . ALA A 1 401 ? 45.841 17.770 7.094 1.00 45.44 401 ALA A C 1
ATOM 2990 O O . ALA A 1 401 ? 45.551 18.291 6.022 1.00 45.44 401 ALA A O 1
ATOM 2991 N N . ASP A 1 402 ? 46.770 16.820 7.198 1.00 50.88 402 ASP A N 1
ATOM 2992 C CA . ASP A 1 402 ? 47.497 16.200 6.088 1.00 50.88 402 ASP A CA 1
ATOM 2993 C C . ASP A 1 402 ? 46.807 14.936 5.532 1.00 50.88 402 ASP A C 1
ATOM 2995 O O . ASP A 1 402 ? 47.344 14.285 4.639 1.00 50.88 402 ASP A O 1
ATOM 2999 N N . GLY A 1 403 ? 45.625 14.581 6.048 1.00 49.19 403 GLY A N 1
ATOM 3000 C CA . GLY A 1 403 ? 44.862 13.406 5.627 1.00 49.19 403 GLY A CA 1
ATOM 3001 C C . GLY A 1 403 ? 45.254 12.098 6.323 1.00 49.19 403 GLY A C 1
ATOM 3002 O O . GLY A 1 403 ? 44.667 11.061 6.021 1.00 49.19 403 GLY A O 1
ATOM 3003 N N . THR A 1 404 ? 46.201 12.109 7.269 1.00 61.41 404 THR A N 1
ATOM 3004 C CA . THR A 1 404 ? 46.615 10.897 8.000 1.00 61.41 404 THR A CA 1
ATOM 3005 C C . THR A 1 404 ? 45.684 10.571 9.176 1.00 61.41 404 THR A C 1
ATOM 3007 O O . THR A 1 404 ? 45.116 11.462 9.811 1.00 61.41 404 THR A O 1
ATOM 3010 N N . LEU A 1 405 ? 45.503 9.283 9.508 1.00 63.06 405 LEU A N 1
ATOM 3011 C CA . LEU A 1 405 ? 44.699 8.888 10.674 1.00 63.06 405 LEU A CA 1
ATOM 3012 C C . LEU A 1 405 ? 45.450 9.158 11.981 1.00 63.06 405 LEU A C 1
ATOM 3014 O O . LEU A 1 405 ? 46.550 8.658 12.208 1.00 63.06 405 LEU A O 1
ATOM 3018 N N . THR A 1 406 ? 44.795 9.852 12.905 1.00 71.06 406 THR A N 1
ATOM 3019 C CA . THR A 1 406 ? 45.209 9.904 14.311 1.00 71.06 406 THR A CA 1
ATOM 3020 C C . THR A 1 406 ? 44.569 8.744 15.066 1.00 71.06 406 THR A C 1
ATOM 3022 O O . THR A 1 406 ? 43.346 8.641 15.137 1.00 71.06 406 THR A O 1
ATOM 3025 N N . CYS A 1 407 ? 45.392 7.854 15.622 1.00 71.69 407 CYS A N 1
ATOM 3026 C CA . CYS A 1 407 ? 44.949 6.622 16.278 1.00 71.69 407 CYS A CA 1
ATOM 3027 C C . CYS A 1 407 ? 45.384 6.579 17.750 1.00 71.69 407 CYS A C 1
ATOM 3029 O O . CYS A 1 407 ? 46.583 6.648 18.035 1.00 71.69 407 CYS A O 1
ATOM 3031 N N . ASP A 1 408 ? 44.438 6.377 18.667 1.00 68.50 408 ASP A N 1
ATOM 3032 C CA . ASP A 1 408 ? 44.691 6.266 20.108 1.00 68.50 408 ASP A CA 1
ATOM 3033 C C . ASP A 1 408 ? 44.781 4.805 20.565 1.00 68.50 408 ASP A C 1
ATOM 3035 O O . ASP A 1 408 ? 44.104 3.920 20.037 1.00 68.50 408 ASP A O 1
ATOM 3039 N N . ALA A 1 409 ? 45.617 4.545 21.575 1.00 61.50 409 ALA A N 1
ATOM 3040 C CA . ALA A 1 409 ? 45.682 3.243 22.234 1.00 61.50 409 ALA A CA 1
ATOM 3041 C C . ALA A 1 409 ? 44.407 2.998 23.051 1.00 61.50 409 ALA A C 1
ATOM 3043 O O . ALA A 1 409 ? 43.988 3.842 23.841 1.00 61.50 409 ALA A O 1
ATOM 3044 N N . VAL A 1 410 ? 43.795 1.831 22.865 1.00 57.56 410 VAL A N 1
ATOM 3045 C CA . VAL A 1 410 ? 42.562 1.472 23.569 1.00 57.56 410 VAL A CA 1
ATOM 3046 C C . VAL A 1 410 ? 42.909 0.821 24.906 1.00 57.56 410 VAL A C 1
ATOM 3048 O O . VAL A 1 410 ? 43.451 -0.281 24.932 1.00 57.56 410 VAL A O 1
ATOM 3051 N N . THR A 1 411 ? 42.524 1.426 26.028 1.00 63.53 411 THR A N 1
ATOM 3052 C CA . THR A 1 411 ? 42.342 0.689 27.291 1.00 63.53 411 THR A CA 1
ATOM 3053 C C . THR A 1 411 ? 40.954 0.036 27.252 1.00 63.53 411 THR A C 1
ATOM 3055 O O . THR A 1 411 ? 39.959 0.596 27.717 1.00 63.53 411 THR A O 1
ATOM 3058 N N . GLY A 1 412 ? 40.851 -1.121 26.593 1.00 70.62 412 GLY A N 1
ATOM 3059 C CA . GLY A 1 412 ? 39.569 -1.769 26.302 1.00 70.62 412 GLY A CA 1
ATOM 3060 C C . GLY A 1 412 ? 39.682 -3.263 25.997 1.00 70.62 412 GLY A C 1
ATOM 3061 O O . GLY A 1 412 ? 40.627 -3.918 26.425 1.00 70.62 412 GLY A O 1
ATOM 3062 N N . CYS A 1 413 ? 38.695 -3.815 25.295 1.00 80.31 413 CYS A N 1
ATOM 3063 C CA . CYS A 1 413 ? 38.589 -5.237 24.985 1.00 80.31 413 CYS A CA 1
ATOM 3064 C C . CYS A 1 413 ? 39.312 -5.609 23.688 1.00 80.31 413 CYS A C 1
ATOM 3066 O O . CYS A 1 413 ? 39.139 -4.949 22.660 1.00 80.31 413 CYS A O 1
ATOM 3068 N N . ALA A 1 414 ? 40.086 -6.696 23.731 1.00 79.56 414 ALA A N 1
ATOM 3069 C CA . ALA A 1 414 ? 40.732 -7.301 22.565 1.00 79.56 414 ALA A CA 1
ATOM 3070 C C . ALA A 1 414 ? 39.692 -7.881 21.577 1.00 79.56 414 ALA A C 1
ATOM 3072 O O . ALA A 1 414 ? 38.579 -8.208 21.998 1.00 79.56 414 ALA A O 1
ATOM 3073 N N . PRO A 1 415 ? 40.014 -8.012 20.275 1.00 80.50 415 PRO A N 1
ATOM 3074 C CA . PRO A 1 415 ? 39.084 -8.595 19.315 1.00 80.50 415 PRO A CA 1
ATOM 3075 C C . PRO A 1 415 ? 38.902 -10.094 19.591 1.00 80.50 415 PRO A C 1
ATOM 3077 O O . PRO A 1 415 ? 39.853 -10.778 19.973 1.00 80.50 415 PRO A O 1
ATOM 3080 N N . ILE A 1 416 ? 37.692 -10.616 19.389 1.00 85.62 416 ILE A N 1
ATOM 3081 C CA . ILE A 1 416 ? 37.369 -12.036 19.598 1.00 85.62 416 ILE A CA 1
ATOM 3082 C C . ILE A 1 416 ? 36.556 -12.599 18.433 1.00 85.62 416 ILE A C 1
ATOM 3084 O O . ILE A 1 416 ? 35.879 -11.865 17.722 1.00 85.62 416 ILE A O 1
ATOM 3088 N N . THR A 1 417 ? 36.588 -13.921 18.262 1.00 84.19 417 THR A N 1
ATOM 3089 C CA . THR A 1 417 ? 35.706 -14.642 17.331 1.00 84.19 417 THR A CA 1
ATOM 3090 C C . THR A 1 417 ? 34.710 -15.475 18.127 1.00 84.19 417 THR A C 1
ATOM 3092 O O . THR A 1 417 ? 35.098 -16.161 19.073 1.00 84.19 417 THR A O 1
ATOM 3095 N N . VAL A 1 418 ? 33.426 -15.410 17.772 1.00 85.62 418 VAL A N 1
ATOM 3096 C CA . VAL A 1 418 ? 32.340 -16.065 18.517 1.00 85.62 418 VAL A CA 1
ATOM 3097 C C . VAL A 1 418 ? 31.512 -16.982 17.620 1.00 85.62 418 VAL A C 1
ATOM 3099 O O . VAL A 1 418 ? 31.178 -16.624 16.494 1.00 85.62 418 VAL A O 1
ATOM 3102 N N . ASN A 1 419 ? 31.147 -18.165 18.124 1.00 87.19 419 ASN A N 1
ATOM 3103 C CA . ASN A 1 419 ? 30.297 -19.117 17.399 1.00 87.19 419 ASN A CA 1
ATOM 3104 C C . ASN A 1 419 ? 28.835 -18.651 17.397 1.00 87.19 419 ASN A C 1
ATOM 3106 O O . ASN A 1 419 ? 28.298 -18.302 18.450 1.00 87.19 419 ASN A O 1
ATOM 3110 N N . MET A 1 420 ? 28.193 -18.687 16.233 1.00 84.38 420 MET A N 1
ATOM 3111 C CA . MET A 1 420 ? 26.833 -18.210 15.975 1.00 84.38 420 MET A CA 1
ATOM 3112 C C . MET A 1 420 ? 25.872 -19.391 15.793 1.00 84.38 420 MET A C 1
ATOM 3114 O O . MET A 1 420 ? 25.502 -20.001 16.794 1.00 84.38 420 MET A O 1
ATOM 3118 N N . CYS A 1 421 ? 25.479 -19.730 14.561 1.00 78.06 421 CYS A N 1
ATOM 3119 C CA . CYS A 1 421 ? 24.602 -20.866 14.251 1.00 78.06 421 CYS A CA 1
ATOM 3120 C C . CYS A 1 421 ? 25.394 -22.071 13.727 1.00 78.06 421 CYS A C 1
ATOM 3122 O O . CYS A 1 421 ? 26.412 -21.899 13.059 1.00 78.06 421 CYS A O 1
ATOM 3124 N N . GLN A 1 422 ? 24.922 -23.289 14.007 1.00 79.12 422 GLN A N 1
ATOM 3125 C CA . GLN A 1 422 ? 25.521 -24.523 13.495 1.00 79.12 422 GLN A CA 1
ATOM 3126 C C . GLN A 1 422 ? 24.749 -25.009 12.264 1.00 79.12 422 GLN A C 1
ATOM 3128 O O . GLN A 1 422 ? 23.563 -25.317 12.357 1.00 79.12 422 GLN A O 1
ATOM 3133 N N . VAL A 1 423 ? 25.423 -25.092 11.119 1.00 59.53 423 VAL A N 1
ATOM 3134 C CA . VAL A 1 423 ? 24.859 -25.563 9.850 1.00 59.53 423 VAL A CA 1
ATOM 3135 C C . VAL A 1 423 ? 25.601 -26.832 9.452 1.00 59.53 423 VAL A C 1
ATOM 3137 O O . VAL A 1 423 ? 26.823 -26.822 9.319 1.00 59.53 423 VAL A O 1
ATOM 3140 N N . SER A 1 424 ? 24.879 -27.947 9.310 1.00 60.41 424 SER A N 1
ATOM 3141 C CA . SER A 1 424 ? 25.454 -29.242 8.902 1.00 60.41 424 SER A CA 1
ATOM 3142 C C . SER A 1 424 ? 26.658 -29.686 9.751 1.00 60.41 424 SER A C 1
ATOM 3144 O O . SER A 1 424 ? 27.632 -30.232 9.244 1.00 60.41 424 SER A O 1
ATOM 3146 N N . GLY A 1 425 ? 26.609 -29.415 11.059 1.00 64.25 425 GLY A N 1
ATOM 3147 C CA . GLY A 1 425 ? 27.678 -29.754 12.004 1.00 64.25 425 GLY A CA 1
ATOM 3148 C C . GLY A 1 425 ? 28.800 -28.713 12.128 1.00 64.25 425 GLY A C 1
ATOM 3149 O O . GLY A 1 425 ? 29.578 -28.801 13.076 1.00 64.25 425 GLY A O 1
ATOM 3150 N N . VAL A 1 426 ? 28.849 -27.688 11.269 1.00 67.00 426 VAL A N 1
ATOM 3151 C CA . VAL A 1 426 ? 29.879 -26.633 11.280 1.00 67.00 426 VAL A CA 1
ATOM 3152 C C . VAL A 1 426 ? 29.321 -25.333 11.865 1.00 67.00 426 VAL A C 1
ATOM 3154 O O . VAL A 1 426 ? 28.227 -24.900 11.509 1.00 67.00 426 VAL A O 1
ATOM 3157 N N . TRP A 1 427 ? 30.062 -24.693 12.774 1.00 76.19 427 TRP A N 1
ATOM 3158 C CA . TRP A 1 427 ? 29.668 -23.409 13.363 1.00 76.19 427 TRP A CA 1
ATOM 3159 C C . TRP A 1 427 ? 30.019 -22.244 12.442 1.00 76.19 427 TRP A C 1
ATOM 3161 O O . TRP A 1 427 ? 31.176 -22.064 12.071 1.00 76.19 427 TRP A O 1
ATOM 3171 N N . GLN A 1 428 ? 29.034 -21.405 12.144 1.00 76.81 428 GLN A N 1
ATOM 3172 C CA . GLN A 1 428 ? 29.271 -20.070 11.607 1.00 76.81 428 GLN A CA 1
ATOM 3173 C C . GLN A 1 428 ? 29.860 -19.189 12.711 1.00 76.81 428 GLN A C 1
ATOM 3175 O O . GLN A 1 428 ? 29.435 -19.280 13.864 1.00 76.81 428 GLN A O 1
ATOM 3180 N N . GLN A 1 429 ? 30.841 -18.353 12.380 1.00 81.38 429 GLN A N 1
ATOM 3181 C CA . GLN A 1 429 ? 31.562 -17.526 13.346 1.00 81.38 429 GLN A CA 1
ATOM 3182 C C . GLN A 1 429 ? 31.451 -16.043 12.988 1.00 81.38 429 GLN A C 1
ATOM 3184 O O . GLN A 1 429 ? 31.490 -15.688 11.814 1.00 81.38 429 GLN A O 1
ATOM 3189 N N . ALA A 1 430 ? 31.339 -15.185 14.003 1.00 79.06 430 ALA A N 1
ATOM 3190 C CA . ALA A 1 430 ? 31.358 -13.733 13.854 1.00 79.06 430 ALA A CA 1
ATOM 3191 C C . ALA A 1 430 ? 32.604 -13.138 14.508 1.00 79.06 430 ALA A C 1
ATOM 3193 O O . ALA A 1 430 ? 32.996 -13.549 15.605 1.00 79.06 430 ALA A O 1
ATOM 3194 N N . PHE A 1 431 ? 33.201 -12.150 13.844 1.00 82.19 431 PHE A N 1
ATOM 3195 C CA . PHE A 1 431 ? 34.342 -11.400 14.355 1.00 82.19 431 PHE A CA 1
ATOM 3196 C C . PHE A 1 431 ? 33.861 -10.152 15.096 1.00 82.19 431 PHE A C 1
ATOM 3198 O O . PHE A 1 431 ? 33.127 -9.337 14.544 1.00 82.19 431 PHE A O 1
ATOM 3205 N N . ILE A 1 432 ? 34.289 -9.997 16.345 1.00 81.94 432 ILE A N 1
ATOM 3206 C CA . ILE A 1 432 ? 34.042 -8.808 17.156 1.00 81.94 432 ILE A CA 1
ATOM 3207 C C . ILE A 1 432 ? 35.360 -8.027 17.229 1.00 81.94 432 ILE A C 1
ATOM 3209 O O . ILE A 1 432 ? 36.353 -8.575 17.720 1.00 81.94 432 ILE A O 1
ATOM 3213 N N . PRO A 1 433 ? 35.403 -6.769 16.756 1.00 77.19 433 PRO A N 1
ATOM 3214 C CA . PRO A 1 433 ? 36.619 -5.964 16.754 1.00 77.19 433 PRO A CA 1
ATOM 3215 C C . PRO A 1 433 ? 37.019 -5.530 18.172 1.00 77.19 433 PRO A C 1
ATOM 3217 O O . PRO A 1 433 ? 36.306 -5.761 19.149 1.00 77.19 433 PRO A O 1
ATOM 3220 N N . SER A 1 434 ? 38.175 -4.878 18.303 1.00 77.12 434 SER A N 1
ATOM 3221 C CA . SER A 1 434 ? 38.552 -4.217 19.555 1.00 77.12 434 SER A CA 1
ATOM 3222 C C . SER A 1 434 ? 37.535 -3.136 19.931 1.00 77.12 434 SER A C 1
ATOM 3224 O O . SER A 1 434 ? 37.029 -2.435 19.056 1.00 77.12 434 SER A O 1
ATOM 3226 N N . GLY A 1 435 ? 37.258 -2.975 21.225 1.00 72.12 435 GLY A N 1
ATOM 3227 C CA . GLY A 1 435 ? 36.296 -1.980 21.708 1.00 72.12 435 GLY A CA 1
ATOM 3228 C C . GLY A 1 435 ? 36.715 -1.318 23.013 1.00 72.12 435 GLY A C 1
ATOM 3229 O O . GLY A 1 435 ? 37.555 -1.843 23.737 1.00 72.12 435 GLY A O 1
ATOM 3230 N N . ILE A 1 436 ? 36.132 -0.164 23.327 1.00 74.81 436 ILE A N 1
ATOM 3231 C CA . ILE A 1 436 ? 36.367 0.561 24.588 1.00 74.81 436 ILE A CA 1
ATOM 3232 C C . ILE A 1 436 ? 35.459 0.047 25.711 1.00 74.81 436 ILE A C 1
ATOM 3234 O O . ILE A 1 436 ? 34.372 -0.475 25.461 1.00 74.81 436 ILE A O 1
ATOM 3238 N N . THR A 1 437 ? 35.877 0.217 26.967 1.00 77.00 437 THR A N 1
ATOM 3239 C CA . THR A 1 437 ? 35.069 -0.176 28.136 1.00 77.00 437 THR A CA 1
ATOM 3240 C C . THR A 1 437 ? 33.688 0.491 28.100 1.00 77.00 437 THR A C 1
ATOM 3242 O O . THR A 1 437 ? 33.582 1.704 27.954 1.00 77.00 437 THR A O 1
ATOM 3245 N N . GLY A 1 438 ? 32.625 -0.309 28.223 1.00 75.81 438 GLY A N 1
ATOM 3246 C CA . GLY A 1 438 ? 31.230 0.129 28.119 1.00 75.81 438 GLY A CA 1
ATOM 3247 C C . GLY A 1 438 ? 30.626 0.026 26.712 1.00 75.81 438 GLY A C 1
ATOM 3248 O O . GLY A 1 438 ? 29.401 0.060 26.587 1.00 75.81 438 GLY A O 1
ATOM 3249 N N . GLN A 1 439 ? 31.441 -0.167 25.667 1.00 77.81 439 GLN A N 1
ATOM 3250 C CA . GLN A 1 439 ? 30.958 -0.304 24.293 1.00 77.81 439 GLN A CA 1
ATOM 3251 C C . GLN A 1 439 ? 30.114 -1.568 24.126 1.00 77.81 439 GLN A C 1
ATOM 3253 O O . GLN A 1 439 ? 30.489 -2.649 24.584 1.00 77.81 439 GLN A O 1
ATOM 3258 N N . VAL A 1 440 ? 28.983 -1.428 23.438 1.00 83.62 440 VAL A N 1
ATOM 3259 C CA . VAL A 1 440 ? 28.117 -2.540 23.047 1.00 83.62 440 VAL A CA 1
ATOM 3260 C C . VAL A 1 440 ? 28.320 -2.816 21.562 1.00 83.62 440 VAL A C 1
ATOM 3262 O O . VAL A 1 440 ? 28.294 -1.893 20.753 1.00 83.62 440 VAL A O 1
ATOM 3265 N N . TYR A 1 441 ? 28.528 -4.080 21.214 1.00 78.50 441 TYR A N 1
ATOM 3266 C CA . TYR A 1 441 ? 28.692 -4.555 19.848 1.00 78.50 441 TYR A CA 1
ATOM 3267 C C . TYR A 1 441 ? 27.649 -5.631 19.557 1.00 78.50 441 TYR A C 1
ATOM 3269 O O . TYR A 1 441 ? 27.507 -6.587 20.321 1.00 78.50 441 TYR A O 1
ATOM 3277 N N . GLN A 1 442 ? 26.907 -5.476 18.466 1.00 85.75 442 GLN A N 1
ATOM 3278 C CA . GLN A 1 442 ? 25.971 -6.488 17.983 1.00 85.75 442 GLN A CA 1
ATOM 3279 C C . GLN A 1 442 ? 26.592 -7.192 16.784 1.00 85.75 442 GLN A C 1
ATOM 3281 O O . GLN A 1 442 ? 27.057 -6.527 15.865 1.00 85.75 442 GLN A O 1
ATOM 3286 N N . THR A 1 443 ? 26.617 -8.522 16.808 1.00 81.12 443 THR A N 1
ATOM 3287 C CA . THR A 1 443 ? 27.097 -9.319 15.675 1.00 81.12 443 THR A CA 1
ATOM 3288 C C . THR A 1 443 ? 26.158 -9.181 14.478 1.00 81.12 443 THR A C 1
ATOM 3290 O O . THR A 1 443 ? 24.963 -8.910 14.645 1.00 81.12 443 THR A O 1
ATOM 3293 N N . ASP A 1 444 ? 26.680 -9.474 13.289 1.00 73.88 444 ASP A N 1
ATOM 3294 C CA . ASP A 1 444 ? 25.874 -9.636 12.080 1.00 73.88 444 ASP A CA 1
ATOM 3295 C C . ASP A 1 444 ? 24.815 -10.740 12.235 1.00 73.88 444 ASP A C 1
ATOM 3297 O O . ASP A 1 444 ? 24.809 -11.513 13.203 1.00 73.88 444 ASP A O 1
ATOM 3301 N N . VAL A 1 445 ? 23.878 -10.783 11.288 1.00 63.22 445 VAL A N 1
ATOM 3302 C CA . VAL A 1 445 ? 22.796 -11.774 11.277 1.00 63.22 445 VAL A CA 1
ATOM 3303 C C . VAL A 1 445 ? 23.306 -13.093 10.720 1.00 63.22 445 VAL A C 1
ATOM 3305 O O . VAL A 1 445 ? 23.834 -13.128 9.613 1.00 63.22 445 VAL A O 1
ATOM 3308 N N . PHE A 1 446 ? 23.075 -14.180 11.453 1.00 60.25 446 PHE A N 1
ATOM 3309 C CA . PHE A 1 446 ? 23.327 -15.549 10.999 1.00 60.25 446 PHE A CA 1
ATOM 3310 C C . PHE A 1 446 ? 22.044 -16.390 11.120 1.00 60.25 446 PHE A C 1
ATOM 3312 O O . PHE A 1 446 ? 21.174 -16.102 11.946 1.00 60.25 446 PHE A O 1
ATOM 3319 N N . GLY A 1 447 ? 21.898 -17.436 10.303 1.00 64.25 447 GLY A N 1
ATOM 3320 C CA . GLY A 1 447 ? 20.658 -18.227 10.245 1.00 64.25 447 GLY A CA 1
ATOM 3321 C C . GLY A 1 447 ? 19.437 -17.410 9.786 1.00 64.25 447 GLY A C 1
ATOM 3322 O O . GLY A 1 447 ? 19.562 -16.521 8.949 1.00 64.25 447 GLY A O 1
ATOM 3323 N N . ALA A 1 448 ? 18.246 -17.707 10.326 1.00 57.44 448 ALA A N 1
ATOM 3324 C CA . ALA A 1 448 ? 16.997 -17.038 9.937 1.00 57.44 448 ALA A CA 1
ATOM 3325 C C . ALA A 1 448 ? 16.853 -15.622 10.530 1.00 57.44 448 ALA A C 1
ATOM 3327 O O . ALA A 1 448 ? 16.235 -14.759 9.911 1.00 57.44 448 ALA A O 1
ATOM 3328 N N . SER A 1 449 ? 17.402 -15.381 11.729 1.00 63.19 449 SER A N 1
ATOM 3329 C CA . SER A 1 449 ? 17.411 -14.055 12.379 1.00 63.19 449 SER A CA 1
ATOM 3330 C C . SER A 1 449 ? 18.354 -13.943 13.589 1.00 63.19 449 SER A C 1
ATOM 3332 O O . SER A 1 449 ? 18.224 -13.010 14.382 1.00 63.19 449 SER A O 1
ATOM 3334 N N . PHE A 1 450 ? 19.279 -14.890 13.785 1.00 75.06 450 PHE A N 1
ATOM 3335 C CA . PHE A 1 450 ? 20.058 -14.998 15.020 1.00 75.06 450 PHE A CA 1
ATOM 3336 C C . PHE A 1 450 ? 21.155 -13.927 15.117 1.00 75.06 450 PHE A C 1
ATOM 3338 O O . PHE A 1 450 ? 21.991 -13.790 14.222 1.00 75.06 450 PHE A O 1
ATOM 3345 N N . ARG A 1 451 ? 21.178 -13.190 16.233 1.00 81.44 451 ARG A N 1
ATOM 3346 C CA . ARG A 1 451 ? 22.184 -12.177 16.584 1.00 81.44 451 ARG A CA 1
ATOM 3347 C C . ARG A 1 451 ? 22.615 -12.324 18.036 1.00 81.44 451 ARG A C 1
ATOM 3349 O O . ARG A 1 451 ? 21.858 -12.793 18.888 1.00 81.44 451 ARG A O 1
ATOM 3356 N N . ARG A 1 452 ? 23.818 -11.843 18.342 1.00 85.75 452 ARG A N 1
ATOM 3357 C CA . ARG A 1 452 ? 24.324 -11.731 19.710 1.00 85.75 452 ARG A CA 1
ATOM 3358 C C . ARG A 1 452 ? 24.785 -10.317 20.004 1.00 85.75 452 ARG A C 1
ATOM 3360 O O . ARG A 1 452 ? 25.432 -9.676 19.184 1.00 85.75 452 ARG A O 1
ATOM 3367 N N . THR A 1 453 ? 24.466 -9.844 21.200 1.00 87.69 453 THR A N 1
ATOM 3368 C CA . THR A 1 453 ? 24.902 -8.540 21.700 1.00 87.69 453 THR A CA 1
ATOM 3369 C C . THR A 1 453 ? 25.966 -8.752 22.763 1.00 87.69 453 THR A C 1
ATOM 3371 O O . THR A 1 453 ? 25.708 -9.432 23.753 1.00 87.69 453 THR A O 1
ATOM 3374 N N . TYR A 1 454 ? 27.140 -8.154 22.592 1.00 88.31 454 TYR A N 1
ATOM 3375 C CA . TYR A 1 454 ? 28.248 -8.182 23.541 1.00 88.31 454 TYR A CA 1
ATOM 3376 C C . TYR A 1 454 ? 28.506 -6.786 24.103 1.00 88.31 454 TYR A C 1
ATOM 3378 O O . TYR A 1 454 ? 28.335 -5.790 23.408 1.00 88.31 454 TYR A O 1
ATOM 3386 N N . ARG A 1 455 ? 28.944 -6.695 25.357 1.00 88.81 455 ARG A N 1
ATOM 3387 C CA . ARG A 1 455 ? 29.409 -5.456 25.985 1.00 88.81 455 ARG A CA 1
ATOM 3388 C C . ARG A 1 455 ? 30.842 -5.629 26.464 1.00 88.81 455 ARG A C 1
ATOM 3390 O O . ARG A 1 455 ? 31.152 -6.600 27.154 1.00 88.81 455 ARG A O 1
ATOM 3397 N N . CYS A 1 456 ? 31.701 -4.675 26.138 1.00 84.69 456 CYS A N 1
ATOM 3398 C CA . CYS A 1 456 ? 33.063 -4.636 26.642 1.00 84.69 456 CYS A CA 1
ATOM 3399 C C . CYS A 1 456 ? 33.052 -4.238 28.124 1.00 84.69 456 CYS A C 1
ATOM 3401 O O . CYS A 1 456 ? 32.611 -3.145 28.478 1.00 84.69 456 CYS A O 1
ATOM 3403 N N . THR A 1 457 ? 33.481 -5.134 29.010 1.00 83.50 457 THR A N 1
ATOM 3404 C CA . THR A 1 457 ? 33.527 -4.913 30.464 1.00 83.50 457 THR A CA 1
ATOM 3405 C C . THR A 1 457 ? 34.856 -5.429 31.001 1.00 83.50 457 THR A C 1
ATOM 3407 O O . THR A 1 457 ? 35.212 -6.580 30.763 1.00 83.50 457 THR A O 1
ATOM 3410 N N . ASN A 1 458 ? 35.602 -4.581 31.716 1.00 80.00 458 ASN A N 1
ATOM 3411 C CA . ASN A 1 458 ? 36.897 -4.926 32.323 1.00 80.00 458 ASN A CA 1
ATOM 3412 C C . ASN A 1 458 ? 37.894 -5.574 31.338 1.00 80.00 458 ASN A C 1
ATOM 3414 O O . ASN A 1 458 ? 38.546 -6.561 31.668 1.00 80.00 458 ASN A O 1
ATOM 3418 N N . GLY A 1 459 ? 37.975 -5.055 30.109 1.00 78.19 459 GLY A N 1
ATOM 3419 C CA . GLY A 1 459 ? 38.901 -5.561 29.088 1.00 78.19 459 GLY A CA 1
ATOM 3420 C C . GLY A 1 459 ? 38.483 -6.868 28.400 1.00 78.19 459 GLY A C 1
ATOM 3421 O O . GLY A 1 459 ? 39.226 -7.354 27.553 1.00 78.19 459 GLY A O 1
ATOM 3422 N N . ASN A 1 460 ? 37.294 -7.415 28.691 1.00 85.94 460 ASN A N 1
ATOM 3423 C CA . ASN A 1 460 ? 36.746 -8.590 28.006 1.00 85.94 460 ASN A CA 1
ATOM 3424 C C . ASN A 1 460 ? 35.351 -8.337 27.411 1.00 85.94 460 ASN A C 1
ATOM 3426 O O . ASN A 1 460 ? 34.510 -7.646 27.993 1.00 85.94 460 ASN A O 1
ATOM 3430 N N . TRP A 1 461 ? 35.078 -8.931 26.249 1.00 87.00 461 TRP A N 1
ATOM 3431 C CA . TRP A 1 461 ? 33.743 -8.930 25.652 1.00 87.00 461 TRP A CA 1
ATOM 3432 C C . TRP A 1 461 ? 32.829 -9.910 26.392 1.00 87.00 461 TRP A C 1
ATOM 3434 O O . TRP A 1 461 ? 33.061 -11.116 26.400 1.00 87.00 461 TRP A O 1
ATOM 3444 N N . THR A 1 462 ? 31.760 -9.392 26.992 1.00 89.75 462 THR A N 1
ATOM 3445 C CA . THR A 1 462 ? 30.770 -10.180 27.739 1.00 89.75 462 THR A CA 1
ATOM 3446 C C . THR A 1 462 ? 29.459 -10.257 26.964 1.00 89.75 462 THR A C 1
ATOM 3448 O O . THR A 1 462 ? 28.940 -9.232 26.524 1.00 89.75 462 THR A O 1
ATOM 3451 N N . LEU A 1 463 ? 28.912 -11.460 26.769 1.00 90.62 463 LEU A N 1
ATOM 3452 C CA . LEU A 1 463 ? 27.614 -11.640 26.112 1.00 90.62 463 LEU A CA 1
ATOM 3453 C C . LEU A 1 463 ? 26.504 -11.046 26.991 1.00 90.62 463 LEU A C 1
ATOM 3455 O O . LEU A 1 463 ? 26.404 -11.379 28.166 1.00 90.62 463 LEU A O 1
ATOM 3459 N N . GLN A 1 464 ? 25.668 -10.189 26.413 1.00 89.31 464 GLN A N 1
ATOM 3460 C CA . GLN A 1 464 ? 24.524 -9.563 27.082 1.00 89.31 464 GLN A CA 1
ATOM 3461 C C . GLN A 1 464 ? 23.214 -10.263 26.721 1.00 89.31 464 GLN A C 1
ATOM 3463 O O . GLN A 1 464 ? 22.394 -10.541 27.589 1.00 89.31 464 GLN A O 1
ATOM 3468 N N . SER A 1 465 ? 23.009 -10.559 25.437 1.00 86.38 465 SER A N 1
ATOM 3469 C CA . SER A 1 465 ? 21.797 -11.224 24.959 1.00 86.38 465 SER A CA 1
ATOM 3470 C C . SER A 1 465 ? 22.033 -11.947 23.637 1.00 86.38 465 SER A C 1
ATOM 3472 O O . SER A 1 465 ? 22.934 -11.606 22.868 1.00 86.38 465 SER A O 1
ATOM 3474 N N . SER A 1 466 ? 21.206 -12.957 23.379 1.00 84.81 466 SER A N 1
ATOM 3475 C CA . SER A 1 466 ? 21.058 -13.592 22.067 1.00 84.81 466 SER A CA 1
ATOM 3476 C C . SER A 1 466 ? 19.596 -13.473 21.651 1.00 84.81 466 SER A C 1
ATOM 3478 O O . SER A 1 466 ? 18.715 -13.753 22.463 1.00 84.81 466 SER A O 1
ATOM 3480 N N . THR A 1 467 ? 19.329 -13.044 20.423 1.00 74.31 467 THR A N 1
ATOM 3481 C CA . THR A 1 467 ? 17.970 -12.877 19.886 1.00 74.31 467 THR A CA 1
ATOM 3482 C C . THR A 1 467 ? 17.869 -13.524 18.506 1.00 74.31 467 THR A C 1
ATOM 3484 O O . THR A 1 467 ? 18.856 -13.576 17.780 1.00 74.31 467 THR A O 1
ATOM 3487 N N . GLY A 1 468 ? 16.689 -14.037 18.143 1.00 71.06 468 GLY A N 1
ATOM 3488 C CA . GLY A 1 468 ? 16.430 -14.674 16.842 1.00 71.06 468 GLY A CA 1
ATOM 3489 C C . GLY A 1 468 ? 16.560 -16.204 16.819 1.00 71.06 468 GLY A C 1
ATOM 3490 O O . GLY A 1 468 ? 16.755 -16.838 17.855 1.00 71.06 468 GLY A O 1
ATOM 3491 N N . SER A 1 469 ? 16.415 -16.798 15.627 1.00 69.19 469 SER A N 1
ATOM 3492 C CA . SER A 1 469 ? 16.411 -18.256 15.396 1.00 69.19 469 SER A CA 1
ATOM 3493 C C . SER A 1 469 ? 17.485 -18.684 14.392 1.00 69.19 469 SER A C 1
ATOM 3495 O O . SER A 1 469 ? 17.703 -18.018 13.378 1.00 69.19 469 SER A O 1
ATOM 3497 N N . CYS A 1 470 ? 18.116 -19.836 14.644 1.00 68.06 470 CYS A N 1
ATOM 3498 C CA . CYS A 1 470 ? 19.048 -20.468 13.706 1.00 68.06 470 CYS A CA 1
ATOM 3499 C C . CYS A 1 470 ? 18.361 -21.329 12.628 1.00 68.06 470 CYS A C 1
ATOM 3501 O O . CYS A 1 470 ? 19.040 -21.753 11.701 1.00 68.06 470 CYS A O 1
ATOM 3503 N N . ASN A 1 471 ? 17.042 -21.552 12.706 1.00 62.78 471 ASN A N 1
ATOM 3504 C CA . ASN A 1 471 ? 16.295 -22.390 11.758 1.00 62.78 471 ASN A CA 1
ATOM 3505 C C . ASN A 1 471 ? 15.180 -21.606 11.043 1.00 62.78 471 ASN A C 1
ATOM 3507 O O . ASN A 1 471 ? 14.462 -20.832 11.684 1.00 62.78 471 ASN A O 1
ATOM 3511 N N . CYS A 1 472 ? 15.012 -21.862 9.739 1.00 56.69 472 CYS A N 1
ATOM 3512 C CA . CYS A 1 472 ? 13.833 -21.500 8.943 1.00 56.69 472 CYS A CA 1
ATOM 3513 C C . CYS A 1 472 ? 12.824 -22.660 8.881 1.00 56.69 472 CYS A C 1
ATOM 3515 O O . CYS A 1 472 ? 13.197 -23.820 9.053 1.00 56.69 472 CYS A O 1
ATOM 3517 N N . ALA A 1 473 ? 11.548 -22.361 8.619 1.00 58.88 473 ALA A N 1
ATOM 3518 C CA . ALA A 1 473 ? 10.570 -23.380 8.243 1.00 58.88 473 ALA A CA 1
ATOM 3519 C C . ALA A 1 473 ? 10.734 -23.704 6.749 1.00 58.88 473 ALA A C 1
ATOM 3521 O O . ALA A 1 473 ? 10.678 -22.797 5.919 1.00 58.88 473 ALA A O 1
ATOM 3522 N N . ALA A 1 474 ? 10.953 -24.978 6.412 1.00 58.97 474 ALA A N 1
ATOM 3523 C CA . ALA A 1 474 ? 11.000 -25.421 5.021 1.00 58.97 474 ALA A CA 1
ATOM 3524 C C . ALA A 1 474 ? 9.626 -25.230 4.366 1.00 58.97 474 ALA A C 1
ATOM 3526 O O . ALA A 1 474 ? 8.594 -25.504 4.982 1.00 58.97 474 ALA A O 1
ATOM 3527 N N . VAL A 1 475 ? 9.618 -24.776 3.114 1.00 64.25 475 VAL A N 1
ATOM 3528 C CA . VAL A 1 475 ? 8.389 -24.565 2.346 1.00 64.25 475 VAL A CA 1
ATOM 3529 C C . VAL A 1 475 ? 8.511 -25.368 1.064 1.00 64.25 475 VAL A C 1
ATOM 3531 O O . VAL A 1 475 ? 9.409 -25.113 0.270 1.00 64.25 475 VAL A O 1
ATOM 3534 N N . ASN A 1 476 ? 7.626 -26.343 0.868 1.00 68.81 476 ASN A N 1
ATOM 3535 C CA . ASN A 1 476 ? 7.608 -27.168 -0.335 1.00 68.81 476 ASN A CA 1
ATOM 3536 C C . ASN A 1 476 ? 6.392 -26.827 -1.187 1.00 68.81 476 ASN A C 1
ATOM 3538 O O . ASN A 1 476 ? 5.263 -26.867 -0.697 1.00 68.81 476 ASN A O 1
ATOM 3542 N N . ASN A 1 477 ? 6.641 -26.584 -2.473 1.00 64.50 477 ASN A N 1
ATOM 3543 C CA . ASN A 1 477 ? 5.625 -26.529 -3.518 1.00 64.50 477 ASN A CA 1
ATOM 3544 C C . ASN A 1 477 ? 4.504 -25.505 -3.268 1.00 64.50 477 ASN A C 1
ATOM 3546 O O . ASN A 1 477 ? 3.330 -25.779 -3.522 1.00 64.50 477 ASN A O 1
ATOM 3550 N N . GLN A 1 478 ? 4.854 -24.325 -2.755 1.00 75.12 478 GLN A N 1
ATOM 3551 C CA . GLN A 1 478 ? 3.899 -23.225 -2.663 1.00 75.12 478 GLN A CA 1
ATOM 3552 C C . GLN A 1 478 ? 3.799 -22.469 -3.975 1.00 75.12 478 GLN A C 1
ATOM 3554 O O . GLN A 1 478 ? 4.771 -22.335 -4.707 1.00 75.12 478 GLN A O 1
ATOM 3559 N N . ILE A 1 479 ? 2.601 -21.991 -4.284 1.00 77.50 479 ILE A N 1
ATOM 3560 C CA . ILE A 1 479 ? 2.337 -21.285 -5.529 1.00 77.50 479 ILE A CA 1
ATOM 3561 C C . ILE A 1 479 ? 2.582 -19.798 -5.297 1.00 77.50 479 ILE A C 1
ATOM 3563 O O . ILE A 1 479 ? 1.960 -19.194 -4.424 1.00 77.50 479 ILE A O 1
ATOM 3567 N N . VAL A 1 480 ? 3.475 -19.213 -6.091 1.00 78.62 480 VAL A N 1
ATOM 3568 C CA . VAL A 1 480 ? 3.698 -17.767 -6.120 1.00 78.62 480 VAL A CA 1
ATOM 3569 C C . VAL A 1 480 ? 3.140 -17.181 -7.411 1.00 78.62 480 VAL A C 1
ATOM 3571 O O . VAL A 1 480 ? 3.268 -17.770 -8.489 1.00 78.62 480 VAL A O 1
ATOM 3574 N N . ASN A 1 481 ? 2.508 -16.016 -7.291 1.00 81.44 481 ASN A N 1
ATOM 3575 C CA . ASN A 1 481 ? 1.940 -15.290 -8.421 1.00 81.44 481 ASN A CA 1
ATOM 3576 C C . ASN A 1 481 ? 3.008 -14.393 -9.046 1.00 81.44 481 ASN A C 1
ATOM 3578 O O . ASN A 1 481 ? 3.730 -13.687 -8.342 1.00 81.44 481 ASN A O 1
ATOM 3582 N N . VAL A 1 482 ? 3.080 -14.399 -10.371 1.00 80.94 482 VAL A N 1
ATOM 3583 C CA . VAL A 1 482 ? 4.010 -13.595 -11.160 1.00 80.94 482 VAL A CA 1
ATOM 3584 C C . VAL A 1 482 ? 3.209 -12.799 -12.185 1.00 80.94 482 VAL A C 1
ATOM 3586 O O . VAL A 1 482 ? 2.291 -13.321 -12.821 1.00 80.94 482 VAL A O 1
ATOM 3589 N N . ALA A 1 483 ? 3.528 -11.518 -12.350 1.00 78.75 483 ALA A N 1
ATOM 3590 C CA . ALA A 1 483 ? 2.826 -10.670 -13.305 1.00 78.75 483 ALA A CA 1
ATOM 3591 C C . ALA A 1 483 ? 3.093 -11.135 -14.744 1.00 78.75 483 ALA A C 1
ATOM 3593 O O . ALA A 1 483 ? 4.239 -11.384 -15.123 1.00 78.75 483 ALA A O 1
ATOM 3594 N N . CYS A 1 484 ? 2.048 -11.210 -15.569 1.00 78.44 484 CYS A N 1
ATOM 3595 C CA . CYS A 1 484 ? 2.148 -11.723 -16.939 1.00 78.44 484 CYS A CA 1
ATOM 3596 C C . CYS A 1 484 ? 3.123 -10.939 -17.835 1.00 78.44 484 CYS A C 1
ATOM 3598 O O . CYS A 1 484 ? 3.733 -11.518 -18.730 1.00 78.44 484 CYS A O 1
ATOM 3600 N N . ASN A 1 485 ? 3.347 -9.652 -17.559 1.00 78.56 485 ASN A N 1
ATOM 3601 C CA . ASN A 1 485 ? 4.316 -8.824 -18.284 1.00 78.56 485 ASN A CA 1
ATOM 3602 C C . ASN A 1 485 ? 5.788 -9.223 -18.065 1.00 78.56 485 ASN A C 1
ATOM 3604 O O . ASN A 1 485 ? 6.642 -8.872 -18.871 1.00 78.56 485 ASN A O 1
ATOM 3608 N N . SER A 1 486 ? 6.091 -9.947 -16.987 1.00 72.81 486 SER A N 1
ATOM 3609 C CA . SER A 1 486 ? 7.429 -10.480 -16.708 1.00 72.81 486 SER A CA 1
ATOM 3610 C C . SER A 1 486 ? 7.661 -11.846 -17.360 1.00 72.81 486 SER A C 1
ATOM 3612 O O . SER A 1 486 ? 8.791 -12.321 -17.424 1.00 72.81 486 SER A O 1
ATOM 3614 N N . VAL A 1 487 ? 6.585 -12.467 -17.856 1.00 77.19 487 VAL A N 1
ATOM 3615 C CA . VAL A 1 487 ? 6.593 -13.777 -18.518 1.00 77.19 487 VAL A CA 1
ATOM 3616 C C . VAL A 1 487 ? 6.731 -13.626 -20.031 1.00 77.19 487 VAL A C 1
ATOM 3618 O O . VAL A 1 487 ? 7.421 -14.417 -20.669 1.00 77.19 487 VAL A O 1
ATOM 3621 N N . PHE A 1 488 ? 6.101 -12.598 -20.604 1.00 74.94 488 PHE A N 1
ATOM 3622 C CA . PHE A 1 488 ? 6.062 -12.357 -22.043 1.00 74.94 488 PHE A CA 1
ATOM 3623 C C . PHE A 1 488 ? 6.697 -11.007 -22.401 1.00 74.94 488 PHE A C 1
ATOM 3625 O O . PHE A 1 488 ? 6.434 -9.994 -21.758 1.00 74.94 488 PHE A O 1
ATOM 3632 N N . GLY A 1 489 ? 7.517 -10.968 -23.456 1.00 66.31 489 GLY A N 1
ATOM 3633 C CA . GLY A 1 489 ? 8.143 -9.726 -23.921 1.00 66.31 489 GLY A CA 1
ATOM 3634 C C . GLY A 1 489 ? 7.113 -8.738 -24.481 1.00 66.31 489 GLY A C 1
ATOM 3635 O O . GLY A 1 489 ? 6.336 -9.091 -25.364 1.00 66.31 489 GLY A O 1
ATOM 3636 N N . GLY A 1 490 ? 7.098 -7.499 -23.982 1.00 71.00 490 GLY A N 1
ATOM 3637 C CA . GLY A 1 490 ? 6.171 -6.455 -24.430 1.00 71.00 490 GLY A CA 1
ATOM 3638 C C . GLY A 1 490 ? 6.055 -5.279 -23.449 1.00 71.00 490 GLY A C 1
ATOM 3639 O O . GLY A 1 490 ? 6.782 -5.227 -22.457 1.00 71.00 490 GLY A O 1
ATOM 3640 N N . PRO A 1 491 ? 5.167 -4.305 -23.717 1.00 72.25 491 PRO A N 1
ATOM 3641 C CA . PRO A 1 491 ? 4.874 -3.226 -22.777 1.00 72.25 491 PRO A CA 1
ATOM 3642 C C . PRO A 1 491 ? 4.166 -3.770 -21.531 1.00 72.25 491 PRO A C 1
ATOM 3644 O O . PRO A 1 491 ? 3.297 -4.633 -21.634 1.00 72.25 491 PRO A O 1
ATOM 3647 N N . ALA A 1 492 ? 4.487 -3.221 -20.355 1.00 71.38 492 ALA A N 1
ATOM 3648 C CA . ALA A 1 492 ? 3.954 -3.686 -19.071 1.00 71.38 492 ALA A CA 1
ATOM 3649 C C . ALA A 1 492 ? 2.415 -3.708 -19.000 1.00 71.38 492 ALA A C 1
ATOM 3651 O O . ALA A 1 492 ? 1.860 -4.581 -18.344 1.00 71.38 492 ALA A O 1
ATOM 3652 N N . ALA A 1 493 ? 1.744 -2.784 -19.692 1.00 74.00 493 ALA A N 1
ATOM 3653 C CA . ALA A 1 493 ? 0.286 -2.699 -19.758 1.00 74.00 493 ALA A CA 1
ATOM 3654 C C . ALA A 1 493 ? -0.342 -3.584 -20.861 1.00 74.00 493 ALA A C 1
ATOM 3656 O O . ALA A 1 493 ? -1.561 -3.682 -20.940 1.00 74.00 493 ALA A O 1
ATOM 3657 N N . GLY A 1 494 ? 0.464 -4.193 -21.745 1.00 79.00 494 GLY A N 1
ATOM 3658 C CA . GLY A 1 494 ? -0.010 -5.010 -22.875 1.00 79.00 494 GLY A CA 1
ATOM 3659 C C . GLY A 1 494 ? -0.405 -6.430 -22.470 1.00 79.00 494 GLY A C 1
ATOM 3660 O O . GLY A 1 494 ? -0.755 -7.251 -23.318 1.00 79.00 494 GLY A O 1
ATOM 3661 N N . TRP A 1 495 ? -0.330 -6.712 -21.170 1.00 81.12 495 TRP A N 1
ATOM 3662 C CA . TRP A 1 495 ? -0.568 -8.002 -20.548 1.00 81.12 495 TRP A CA 1
ATOM 3663 C C . TRP A 1 495 ? -1.416 -7.803 -19.296 1.00 81.12 495 TRP A C 1
ATOM 3665 O O . TRP A 1 495 ? -1.146 -6.919 -18.486 1.00 81.12 495 TRP A O 1
ATOM 3675 N N . SER A 1 496 ? -2.423 -8.650 -19.124 1.00 81.81 496 SER A N 1
ATOM 3676 C CA . SER A 1 496 ? -3.294 -8.677 -17.951 1.00 81.81 496 SER A CA 1
ATOM 3677 C C . SER A 1 496 ? -3.316 -10.072 -17.332 1.00 81.81 496 SER A C 1
ATOM 3679 O O . SER A 1 496 ? -3.008 -11.062 -18.001 1.00 81.81 496 SER A O 1
ATOM 3681 N N . GLY A 1 497 ? -3.668 -10.138 -16.049 1.00 82.00 497 GLY A N 1
ATOM 3682 C CA . GLY A 1 497 ? -3.714 -11.380 -15.282 1.00 82.00 497 GLY A CA 1
ATOM 3683 C C . GLY A 1 497 ? -2.403 -11.729 -14.575 1.00 82.00 497 GLY A C 1
ATOM 3684 O O . GLY A 1 497 ? -1.459 -10.934 -14.514 1.00 82.00 497 GLY A O 1
ATOM 3685 N N . THR A 1 498 ? -2.365 -12.934 -14.010 1.00 80.94 498 THR A N 1
ATOM 3686 C CA . THR A 1 498 ? -1.238 -13.457 -13.228 1.00 80.94 498 THR A CA 1
ATOM 3687 C C . THR A 1 498 ? -0.895 -14.866 -13.687 1.00 80.94 498 THR A C 1
ATOM 3689 O O . THR A 1 498 ? -1.767 -15.733 -13.730 1.00 80.94 498 THR A O 1
ATOM 3692 N N . ALA A 1 499 ? 0.380 -15.100 -13.983 1.00 81.44 499 ALA A N 1
ATOM 3693 C CA . ALA A 1 499 ? 0.927 -16.441 -14.105 1.00 81.44 499 ALA A CA 1
ATOM 3694 C C . ALA A 1 499 ? 1.233 -16.983 -12.708 1.00 81.44 499 ALA A C 1
ATOM 3696 O O . ALA A 1 499 ? 1.489 -16.219 -11.775 1.00 81.44 499 ALA A O 1
ATOM 3697 N N . THR A 1 500 ? 1.250 -18.297 -12.560 1.00 84.31 500 THR A N 1
ATOM 3698 C CA . THR A 1 500 ? 1.624 -18.933 -11.299 1.00 84.31 500 THR A CA 1
ATOM 3699 C C . THR A 1 500 ? 2.858 -19.793 -11.493 1.00 84.31 500 THR A C 1
ATOM 3701 O O . THR A 1 500 ? 3.099 -20.317 -12.580 1.00 84.31 500 THR A O 1
ATOM 3704 N N . ARG A 1 501 ? 3.687 -19.931 -10.459 1.00 84.75 501 ARG A N 1
ATOM 3705 C CA . ARG A 1 501 ? 4.756 -20.932 -10.476 1.00 84.75 501 ARG A CA 1
ATOM 3706 C C . ARG A 1 501 ? 4.962 -21.568 -9.106 1.00 84.75 501 ARG A C 1
ATOM 3708 O O . ARG A 1 501 ? 4.841 -20.872 -8.098 1.00 84.75 501 ARG A O 1
ATOM 3715 N N . PRO A 1 502 ? 5.293 -22.866 -9.051 1.00 81.31 502 PRO A N 1
ATOM 3716 C CA . PRO A 1 502 ? 5.627 -23.519 -7.802 1.00 81.31 502 PRO A CA 1
ATOM 3717 C C . PRO A 1 502 ? 7.008 -23.071 -7.311 1.00 81.31 502 PRO A C 1
ATOM 3719 O O . PRO A 1 502 ? 7.945 -22.879 -8.091 1.00 81.31 502 PRO A O 1
ATOM 3722 N N . PHE A 1 503 ? 7.103 -22.912 -5.999 1.00 81.50 503 PHE A N 1
ATOM 3723 C CA . PHE A 1 503 ? 8.242 -22.422 -5.242 1.00 81.50 503 PHE A CA 1
ATOM 3724 C C . PHE A 1 503 ? 8.546 -23.397 -4.104 1.00 81.50 503 PHE A C 1
ATOM 3726 O O . PHE A 1 503 ? 7.650 -23.787 -3.346 1.00 81.50 503 PHE A O 1
ATOM 3733 N N . SER A 1 504 ? 9.819 -23.757 -3.971 1.00 78.25 504 SER A N 1
ATOM 3734 C CA . SER A 1 504 ? 10.329 -24.548 -2.854 1.00 78.25 504 SER A CA 1
ATOM 3735 C C . SER A 1 504 ? 11.563 -23.881 -2.254 1.00 78.25 504 SER A C 1
ATOM 3737 O O . SER A 1 504 ? 12.435 -23.407 -2.984 1.00 78.25 504 SER A O 1
ATOM 3739 N N . ARG A 1 505 ? 11.648 -23.875 -0.922 1.00 71.62 505 ARG A N 1
ATOM 3740 C CA . ARG A 1 505 ? 12.795 -23.388 -0.151 1.00 71.62 505 ARG A CA 1
ATOM 3741 C C . ARG A 1 505 ? 13.323 -24.500 0.743 1.00 71.62 505 ARG A C 1
ATOM 3743 O O . ARG A 1 505 ? 12.611 -24.960 1.642 1.00 71.62 505 ARG A O 1
ATOM 3750 N N . THR A 1 506 ? 14.572 -24.901 0.518 1.00 61.31 506 THR A N 1
ATOM 3751 C CA . THR A 1 506 ? 15.268 -25.850 1.391 1.00 61.31 506 THR A CA 1
ATOM 3752 C C . THR A 1 506 ? 15.818 -25.130 2.623 1.00 61.31 506 THR A C 1
ATOM 3754 O O . THR A 1 506 ? 16.203 -23.963 2.574 1.00 61.31 506 THR A O 1
ATOM 3757 N N . CYS A 1 507 ? 15.797 -25.813 3.767 1.00 55.47 507 CYS A N 1
ATOM 3758 C CA . CYS A 1 507 ? 16.422 -25.357 5.007 1.00 55.47 507 CYS A CA 1
ATOM 3759 C C . CYS A 1 507 ? 17.496 -26.385 5.384 1.00 55.47 507 CYS A C 1
ATOM 3761 O O . CYS A 1 507 ? 17.239 -27.584 5.234 1.00 55.47 507 CYS A O 1
ATOM 3763 N N . PRO A 1 508 ? 18.668 -25.970 5.902 1.00 50.66 508 PRO A N 1
ATOM 3764 C CA . PRO A 1 508 ? 19.022 -24.642 6.441 1.00 50.66 508 PRO A CA 1
ATOM 3765 C C . PRO A 1 508 ? 19.758 -23.687 5.477 1.00 50.66 508 PRO A C 1
ATOM 3767 O O . PRO A 1 508 ? 20.090 -22.573 5.866 1.00 50.66 508 PRO A O 1
ATOM 3770 N N . ASP A 1 509 ? 20.041 -24.114 4.251 1.00 55.12 509 ASP A N 1
ATOM 3771 C CA . ASP A 1 509 ? 20.768 -23.357 3.220 1.00 55.12 509 ASP A CA 1
ATOM 3772 C C . ASP A 1 509 ? 19.950 -22.219 2.584 1.00 55.12 509 ASP A C 1
ATOM 3774 O O . ASP A 1 509 ? 20.525 -21.302 1.999 1.00 55.12 509 ASP A O 1
ATOM 3778 N N . GLY A 1 510 ? 18.621 -22.252 2.721 1.00 56.62 510 GLY A N 1
ATOM 3779 C CA . GLY A 1 510 ? 17.727 -21.221 2.199 1.00 56.62 510 GLY A CA 1
ATOM 3780 C C . GLY A 1 510 ? 17.621 -21.231 0.675 1.00 56.62 510 GLY A C 1
ATOM 3781 O O . GLY A 1 510 ? 17.152 -20.248 0.105 1.00 56.62 510 GLY A O 1
ATOM 3782 N N . ALA A 1 511 ? 18.062 -22.305 0.012 1.00 61.72 511 ALA A N 1
ATOM 3783 C CA . ALA A 1 511 ? 18.103 -22.360 -1.441 1.00 61.72 511 ALA A CA 1
ATOM 3784 C C . ALA A 1 511 ? 16.682 -22.384 -2.018 1.00 61.72 511 ALA A C 1
ATOM 3786 O O . ALA A 1 511 ? 15.839 -23.202 -1.639 1.00 61.72 511 ALA A O 1
ATOM 3787 N N . GLU A 1 512 ? 16.421 -21.460 -2.940 1.00 74.88 512 GLU A N 1
ATOM 3788 C CA . GLU A 1 512 ? 15.129 -21.313 -3.599 1.00 74.88 512 GLU A CA 1
ATOM 3789 C C . GLU A 1 512 ? 15.151 -22.003 -4.959 1.00 74.88 512 GLU A C 1
ATOM 3791 O O . GLU A 1 512 ? 16.018 -21.751 -5.797 1.00 74.88 512 GLU A O 1
ATOM 3796 N N . THR A 1 513 ? 14.172 -22.870 -5.193 1.00 75.94 513 THR A N 1
ATOM 3797 C CA . THR A 1 513 ? 13.959 -23.529 -6.481 1.00 75.94 513 THR A CA 1
ATOM 3798 C C . THR A 1 513 ? 12.579 -23.180 -7.011 1.00 75.94 513 THR A C 1
ATOM 3800 O O . THR A 1 513 ? 11.567 -23.313 -6.321 1.00 75.94 513 THR A O 1
ATOM 3803 N N . TYR A 1 514 ? 12.549 -22.720 -8.260 1.00 79.75 514 TYR A N 1
ATOM 3804 C CA . TYR A 1 514 ? 11.329 -22.339 -8.956 1.00 79.75 514 TYR A CA 1
ATOM 3805 C C . TYR A 1 514 ? 11.016 -23.367 -10.038 1.00 79.75 514 TYR A C 1
ATOM 3807 O O . TYR A 1 514 ? 11.851 -23.640 -10.900 1.00 79.75 514 TYR A O 1
ATOM 3815 N N . GLY A 1 515 ? 9.807 -23.918 -10.014 1.00 79.94 515 GLY A N 1
ATOM 3816 C CA . GLY A 1 515 ? 9.351 -24.845 -11.043 1.00 79.94 515 GLY A CA 1
ATOM 3817 C C . GLY A 1 515 ? 8.829 -24.147 -12.309 1.00 79.94 515 GLY A C 1
ATOM 3818 O O . GLY A 1 515 ? 8.960 -22.919 -12.459 1.00 79.94 515 GLY A O 1
ATOM 3819 N N . PRO A 1 516 ? 8.259 -24.927 -13.247 1.00 80.38 516 PRO A N 1
ATOM 3820 C CA . PRO A 1 516 ? 7.742 -24.415 -14.513 1.00 80.38 516 PRO A CA 1
ATOM 3821 C C . PRO A 1 516 ? 6.605 -23.414 -14.280 1.00 80.38 516 PRO A C 1
ATOM 3823 O O . PRO A 1 516 ? 5.820 -23.559 -13.346 1.00 80.38 516 PRO A O 1
ATOM 3826 N N . ILE A 1 517 ? 6.551 -22.377 -15.114 1.00 82.50 517 ILE A N 1
ATOM 3827 C CA . ILE A 1 517 ? 5.537 -21.326 -15.018 1.00 82.50 517 ILE A CA 1
ATOM 3828 C C . ILE A 1 517 ? 4.256 -21.750 -15.741 1.00 82.50 517 ILE A C 1
ATOM 3830 O O . ILE A 1 517 ? 4.307 -22.191 -16.888 1.00 82.50 517 ILE A O 1
ATOM 3834 N N . ASP A 1 518 ? 3.117 -21.606 -15.073 1.00 86.81 518 ASP A N 1
ATOM 3835 C CA . ASP A 1 518 ? 1.790 -21.741 -15.663 1.00 86.81 518 ASP A CA 1
ATOM 3836 C C . ASP A 1 518 ? 1.262 -20.348 -16.019 1.00 86.81 518 ASP A C 1
ATOM 3838 O O . ASP A 1 518 ? 0.938 -19.532 -15.152 1.00 86.81 518 ASP A O 1
ATOM 3842 N N . SER A 1 519 ? 1.213 -20.068 -17.318 1.00 83.25 519 SER A N 1
ATOM 3843 C CA . SER A 1 519 ? 0.790 -18.788 -17.880 1.00 83.25 519 SER A CA 1
ATOM 3844 C C . SER A 1 519 ? -0.673 -18.770 -18.331 1.00 83.25 519 SER A C 1
ATOM 3846 O O . SER A 1 519 ? -1.100 -17.796 -18.952 1.00 83.25 519 SER A O 1
ATOM 3848 N N . SER A 1 520 ? -1.458 -19.809 -18.027 1.00 82.69 520 SER A N 1
ATOM 3849 C CA . SER A 1 520 ? -2.875 -19.913 -18.418 1.00 82.69 520 SER A CA 1
ATOM 3850 C C . SER A 1 520 ? -3.744 -18.751 -17.918 1.00 82.69 520 SER A C 1
ATOM 3852 O O . SER A 1 520 ? -4.718 -18.387 -18.571 1.00 82.69 520 SER A O 1
ATOM 3854 N N . GLY A 1 521 ? -3.359 -18.117 -16.806 1.00 81.81 521 GLY A N 1
ATOM 3855 C CA . GLY A 1 521 ? -4.007 -16.922 -16.258 1.00 81.81 521 GLY A CA 1
ATOM 3856 C C . GLY A 1 521 ? -3.654 -15.602 -16.956 1.00 81.81 521 GLY A C 1
ATOM 3857 O O . GLY A 1 521 ? -4.097 -14.550 -16.498 1.00 81.81 521 GLY A O 1
ATOM 3858 N N . CYS A 1 522 ? -2.852 -15.626 -18.025 1.00 84.38 522 CYS A N 1
ATOM 3859 C CA . CYS A 1 522 ? -2.415 -14.435 -18.750 1.00 84.38 522 CYS A CA 1
ATOM 3860 C C . CYS A 1 522 ? -3.238 -14.168 -20.008 1.00 84.38 522 CYS A C 1
ATOM 3862 O O . CYS A 1 522 ? -3.443 -15.066 -20.824 1.00 84.38 522 CYS A O 1
ATOM 3864 N N . ALA A 1 523 ? -3.612 -12.904 -20.211 1.00 86.19 523 ALA A N 1
ATOM 3865 C CA . ALA A 1 523 ? -4.292 -12.443 -21.417 1.00 86.19 523 ALA A CA 1
ATOM 3866 C C . ALA A 1 523 ? -3.605 -11.204 -22.006 1.00 86.19 523 ALA A C 1
ATOM 3868 O O . ALA A 1 523 ? -3.329 -10.231 -21.295 1.00 86.19 523 ALA A O 1
ATOM 3869 N N . CYS A 1 524 ? -3.347 -11.231 -23.313 1.00 86.88 524 CYS A N 1
ATOM 3870 C CA . CYS A 1 524 ? -2.855 -10.075 -24.054 1.00 86.88 524 CYS A CA 1
ATOM 3871 C C . CYS A 1 524 ? -3.939 -8.989 -24.161 1.00 86.88 524 CYS A C 1
ATOM 3873 O O . CYS A 1 524 ? -5.105 -9.285 -24.431 1.00 86.88 524 CYS A O 1
ATOM 3875 N N . VAL A 1 525 ? -3.540 -7.726 -23.990 1.00 87.25 525 VAL A N 1
ATOM 3876 C CA . VAL A 1 525 ? -4.414 -6.553 -24.115 1.00 87.25 525 VAL A CA 1
ATOM 3877 C C . VAL A 1 525 ? -3.857 -5.597 -25.167 1.00 87.25 525 VAL A C 1
ATOM 3879 O O . VAL A 1 525 ? -2.689 -5.218 -25.108 1.00 87.25 525 VAL A O 1
ATOM 3882 N N . ASN A 1 526 ? -4.696 -5.183 -26.122 1.00 85.75 526 ASN A N 1
ATOM 3883 C CA . ASN A 1 526 ? -4.329 -4.158 -27.102 1.00 85.75 526 ASN A CA 1
ATOM 3884 C C . ASN A 1 526 ? -4.110 -2.813 -26.403 1.00 85.75 526 ASN A C 1
ATOM 3886 O O . ASN A 1 526 ? -4.931 -2.404 -25.582 1.00 85.75 526 ASN A O 1
ATOM 3890 N N . LEU A 1 527 ? -3.056 -2.092 -26.778 1.00 86.00 527 LEU A N 1
ATOM 3891 C CA . LEU A 1 527 ? -2.780 -0.757 -26.258 1.00 86.00 527 LEU A CA 1
ATOM 3892 C C . LEU A 1 527 ? -2.540 0.236 -27.380 1.00 86.00 527 LEU A C 1
ATOM 3894 O O . LEU A 1 527 ? -1.737 -0.014 -28.278 1.00 86.00 527 LEU A O 1
ATOM 3898 N N . ALA A 1 528 ? -3.154 1.406 -27.247 1.00 84.38 528 ALA A N 1
ATOM 3899 C CA . ALA A 1 528 ? -2.771 2.562 -28.036 1.00 84.38 528 ALA A CA 1
ATOM 3900 C C . ALA A 1 528 ? -1.386 3.066 -27.596 1.00 84.38 528 ALA A C 1
ATOM 3902 O O . ALA A 1 528 ? -1.093 3.180 -26.402 1.00 84.38 528 ALA A O 1
ATOM 3903 N N . GLY A 1 529 ? -0.533 3.368 -28.567 1.00 80.94 529 GLY A N 1
ATOM 3904 C CA . GLY A 1 529 ? 0.793 3.921 -28.353 1.00 80.94 529 GLY A CA 1
ATOM 3905 C C . GLY A 1 529 ? 0.748 5.351 -27.846 1.00 80.94 529 GLY A C 1
ATOM 3906 O O . GLY A 1 529 ? 0.035 6.194 -28.388 1.00 80.94 529 GLY A O 1
ATOM 3907 N N . ALA A 1 530 ? 1.578 5.661 -26.854 1.00 82.75 530 ALA A N 1
ATOM 3908 C CA . ALA A 1 530 ? 1.813 7.046 -26.475 1.00 82.75 530 ALA A CA 1
ATOM 3909 C C . ALA A 1 530 ? 2.632 7.775 -27.566 1.00 82.75 530 ALA A C 1
ATOM 3911 O O . ALA A 1 530 ? 3.554 7.179 -28.137 1.00 82.75 530 ALA A O 1
ATOM 3912 N N . PRO A 1 531 ? 2.344 9.060 -27.843 1.00 85.94 531 PRO A N 1
ATOM 3913 C CA . PRO A 1 531 ? 3.164 9.879 -28.727 1.00 85.94 531 PRO A CA 1
ATOM 3914 C C . PRO A 1 531 ? 4.600 10.013 -28.208 1.00 85.94 531 PRO A C 1
ATOM 3916 O O . PRO A 1 531 ? 4.818 10.453 -27.081 1.00 85.94 531 PRO A O 1
ATOM 3919 N N . GLU A 1 532 ? 5.582 9.716 -29.053 1.00 88.06 532 GLU A N 1
ATOM 3920 C CA . GLU A 1 532 ? 7.004 9.933 -28.795 1.00 88.06 532 GLU A CA 1
ATOM 3921 C C . GLU A 1 532 ? 7.601 10.969 -29.755 1.00 88.06 532 GLU A C 1
ATOM 3923 O O . GLU A 1 532 ? 7.276 11.015 -30.945 1.00 88.06 532 GLU A O 1
ATOM 3928 N N . THR A 1 533 ? 8.498 11.799 -29.229 1.00 89.06 533 THR A N 1
ATOM 3929 C CA . THR A 1 533 ? 9.177 12.866 -29.972 1.00 89.06 533 THR A CA 1
ATOM 3930 C C . THR A 1 533 ? 10.335 12.321 -30.809 1.00 89.06 533 THR A C 1
ATOM 3932 O O . THR A 1 533 ? 11.113 11.492 -30.328 1.00 89.06 533 THR A O 1
ATOM 3935 N N . ARG A 1 534 ? 10.482 12.786 -32.057 1.00 89.19 534 ARG A N 1
ATOM 3936 C CA . ARG A 1 534 ? 11.537 12.340 -32.988 1.00 89.19 534 ARG A CA 1
ATOM 3937 C C . ARG A 1 534 ? 12.148 13.482 -33.793 1.00 89.19 534 ARG A C 1
ATOM 3939 O O . ARG A 1 534 ? 11.684 14.611 -33.724 1.00 89.19 534 ARG A O 1
ATOM 3946 N N . THR A 1 535 ? 13.209 13.179 -34.541 1.00 87.38 535 THR A N 1
ATOM 3947 C CA . THR A 1 535 ? 13.805 14.106 -35.516 1.00 87.38 535 THR A CA 1
ATOM 3948 C C . THR A 1 535 ? 13.204 13.906 -36.909 1.00 87.38 535 THR A C 1
ATOM 3950 O O . THR A 1 535 ? 12.675 12.839 -37.221 1.00 87.38 535 THR A O 1
ATOM 3953 N N . CYS A 1 536 ? 13.311 14.924 -37.766 1.00 84.94 536 CYS A N 1
ATOM 3954 C CA . CYS A 1 536 ? 12.740 14.933 -39.119 1.00 84.94 536 CYS A CA 1
ATOM 3955 C C . CYS A 1 536 ? 13.263 13.806 -40.027 1.00 84.94 536 CYS A C 1
ATOM 3957 O O . CYS A 1 536 ? 12.571 13.359 -40.935 1.00 84.94 536 CYS A O 1
ATOM 3959 N N . GLN A 1 537 ? 14.469 13.313 -39.758 1.00 86.19 537 GLN A N 1
ATOM 3960 C CA . GLN A 1 537 ? 15.152 12.276 -40.528 1.00 86.19 537 GLN A CA 1
ATOM 3961 C C . GLN A 1 537 ? 14.735 10.857 -40.117 1.00 86.19 537 GLN A C 1
ATOM 3963 O O . GLN A 1 537 ? 15.084 9.891 -40.789 1.00 86.19 537 GLN A O 1
ATOM 3968 N N . GLN A 1 538 ? 14.026 10.703 -38.996 1.00 83.06 538 GLN A N 1
ATOM 3969 C CA . GLN A 1 538 ? 13.627 9.399 -38.477 1.00 83.06 538 GLN A CA 1
ATOM 3970 C C . GLN A 1 538 ? 12.255 8.989 -39.022 1.00 83.06 538 GLN A C 1
ATOM 3972 O O . GLN A 1 538 ? 11.339 9.803 -39.137 1.00 83.06 538 GLN A O 1
ATOM 3977 N N . SER A 1 539 ? 12.093 7.695 -39.314 1.00 78.56 539 SER A N 1
ATOM 3978 C CA . SER A 1 539 ? 10.807 7.111 -39.714 1.00 78.56 539 SER A CA 1
ATOM 3979 C C . SER A 1 539 ? 9.702 7.493 -38.719 1.00 78.56 539 SER A C 1
ATOM 3981 O O . SER A 1 539 ? 9.946 7.444 -37.511 1.00 78.56 539 SER A O 1
ATOM 3983 N N . PRO A 1 540 ? 8.478 7.814 -39.160 1.00 81.62 540 PRO A N 1
ATOM 3984 C CA . PRO A 1 540 ? 7.973 7.723 -40.535 1.00 81.62 540 PRO A CA 1
ATOM 3985 C C . PRO A 1 540 ? 8.208 8.971 -41.408 1.00 81.62 540 PRO A C 1
ATOM 3987 O O . PRO A 1 540 ? 7.791 8.967 -42.559 1.00 81.62 540 PRO A O 1
ATOM 3990 N N . PHE A 1 541 ? 8.861 10.019 -40.894 1.00 85.31 541 PHE A N 1
ATOM 3991 C CA . PHE A 1 541 ? 8.971 11.319 -41.572 1.00 85.31 541 PHE A CA 1
ATOM 3992 C C . PHE A 1 541 ? 10.015 11.338 -42.698 1.00 85.31 541 PHE A C 1
ATOM 3994 O O . PHE A 1 541 ? 9.746 11.865 -43.770 1.00 85.31 541 PHE A O 1
ATOM 4001 N N . ASN A 1 542 ? 11.180 10.715 -42.480 1.00 86.12 542 ASN A N 1
ATOM 4002 C CA . ASN A 1 542 ? 12.214 10.466 -43.498 1.00 86.12 542 ASN A CA 1
ATOM 4003 C C . ASN A 1 542 ? 12.634 11.697 -44.344 1.00 86.12 542 ASN A C 1
ATOM 4005 O O . ASN A 1 542 ? 12.969 11.552 -45.522 1.00 86.12 542 ASN A O 1
ATOM 4009 N N . TYR A 1 543 ? 12.650 12.905 -43.767 1.00 82.62 543 TYR A N 1
ATOM 4010 C CA . TYR A 1 543 ? 13.123 14.102 -44.468 1.00 82.62 543 TYR A CA 1
ATOM 4011 C C . TYR A 1 543 ? 14.650 14.075 -44.685 1.00 82.62 543 TYR A C 1
ATOM 4013 O O . TYR A 1 543 ? 15.386 13.550 -43.841 1.00 82.62 543 TYR A O 1
ATOM 4021 N N . PRO A 1 544 ? 15.161 14.675 -45.779 1.00 78.69 544 PRO A N 1
ATOM 4022 C CA . PRO A 1 544 ? 16.597 14.804 -46.021 1.00 78.69 544 PRO A CA 1
ATOM 4023 C C . PRO A 1 544 ? 17.332 15.594 -44.926 1.00 78.69 544 PRO A C 1
ATOM 4025 O O . PRO A 1 544 ? 16.748 16.401 -44.199 1.00 78.69 544 PRO A O 1
ATOM 4028 N N . ALA A 1 545 ? 18.654 15.415 -44.847 1.00 69.50 545 ALA A N 1
ATOM 4029 C CA . ALA A 1 545 ? 19.496 16.211 -43.957 1.00 69.50 545 ALA A CA 1
ATOM 4030 C C . ALA A 1 545 ? 19.370 17.719 -44.270 1.00 69.50 545 ALA A C 1
ATOM 4032 O O . ALA A 1 545 ? 19.413 18.120 -45.433 1.00 69.50 545 ALA A O 1
ATOM 4033 N N . GLY A 1 546 ? 19.206 18.538 -43.225 1.00 69.38 546 GLY A N 1
ATOM 4034 C CA . GLY A 1 546 ? 18.960 19.985 -43.327 1.00 69.38 546 GLY A CA 1
ATOM 4035 C C . GLY A 1 546 ? 17.537 20.418 -42.948 1.00 69.38 546 GLY A C 1
ATOM 4036 O O . GLY A 1 546 ? 17.317 21.600 -42.698 1.00 69.38 546 GLY A O 1
ATOM 4037 N N . TYR A 1 547 ? 16.591 19.479 -42.838 1.00 78.12 547 TYR A N 1
ATOM 4038 C CA . TYR A 1 547 ? 15.250 19.745 -42.312 1.00 78.12 547 TYR A CA 1
ATOM 4039 C C . TYR A 1 547 ? 15.246 19.676 -40.783 1.00 78.12 547 TYR A C 1
ATOM 4041 O O . TYR A 1 547 ? 15.702 18.693 -40.195 1.00 78.12 547 TYR A O 1
ATOM 4049 N N . ALA A 1 548 ? 14.715 20.714 -40.143 1.00 80.19 548 ALA A N 1
ATOM 4050 C CA . ALA A 1 548 ? 14.577 20.804 -38.696 1.00 80.19 548 ALA A CA 1
ATOM 4051 C C . ALA A 1 548 ? 13.260 21.497 -38.328 1.00 80.19 548 ALA A C 1
ATOM 4053 O O . ALA A 1 548 ? 12.664 22.215 -39.133 1.00 80.19 548 ALA A O 1
ATOM 4054 N N . CYS A 1 549 ? 12.804 21.279 -37.098 1.00 83.56 549 CYS A N 1
ATOM 4055 C CA . CYS A 1 549 ? 11.690 22.044 -36.558 1.00 83.56 549 CYS A CA 1
ATOM 4056 C C . CYS A 1 549 ? 12.170 23.355 -35.929 1.00 83.56 549 CYS A C 1
ATOM 4058 O O . CYS A 1 549 ? 13.319 23.439 -35.483 1.00 83.56 549 CYS A O 1
ATOM 4060 N N . PRO A 1 550 ? 11.290 24.366 -35.843 1.00 82.38 550 PRO A N 1
ATOM 4061 C CA . PRO A 1 550 ? 11.538 25.558 -35.045 1.00 82.38 550 PRO A CA 1
ATOM 4062 C C . PRO A 1 550 ? 11.894 25.211 -33.592 1.00 82.38 550 PRO A C 1
ATOM 4064 O O . PRO A 1 550 ? 11.445 24.195 -33.054 1.00 82.38 550 PRO A O 1
ATOM 4067 N N . ALA A 1 551 ? 12.676 26.077 -32.941 1.00 77.00 551 ALA A N 1
ATOM 4068 C CA . ALA A 1 551 ? 13.065 25.895 -31.545 1.00 77.00 551 ALA A CA 1
ATOM 4069 C C . ALA A 1 551 ? 11.827 25.690 -30.649 1.00 77.00 551 ALA A C 1
ATOM 4071 O O . ALA A 1 551 ? 10.885 26.479 -30.684 1.00 77.00 551 ALA A O 1
ATOM 4072 N N . GLY A 1 552 ? 11.828 24.609 -29.863 1.00 77.69 552 GLY A N 1
ATOM 4073 C CA . GLY A 1 552 ? 10.714 24.233 -28.985 1.00 77.69 552 GLY A CA 1
ATOM 4074 C C . GLY A 1 552 ? 9.623 23.368 -29.632 1.00 77.69 552 GLY A C 1
ATOM 4075 O O . GLY A 1 552 ? 8.689 22.974 -28.938 1.00 77.69 552 GLY A O 1
ATOM 4076 N N . GLN A 1 553 ? 9.733 23.029 -30.922 1.00 85.62 553 GLN A N 1
ATOM 4077 C CA . GLN A 1 553 ? 8.833 22.091 -31.600 1.00 85.62 553 GLN A CA 1
ATOM 4078 C C . GLN A 1 553 ? 9.562 20.817 -32.024 1.00 85.62 553 GLN A C 1
ATOM 4080 O O . GLN A 1 553 ? 10.773 20.807 -32.252 1.00 85.62 553 GLN A O 1
ATOM 4085 N N . SER A 1 554 ? 8.828 19.711 -32.130 1.00 83.81 554 SER A N 1
ATOM 4086 C CA . SER A 1 554 ? 9.364 18.443 -32.627 1.00 83.81 554 SER A CA 1
ATOM 4087 C C . SER A 1 554 ? 8.241 17.545 -33.154 1.00 83.81 554 SER A C 1
ATOM 4089 O O . SER A 1 554 ? 7.173 17.502 -32.530 1.00 83.81 554 SER A O 1
ATOM 4091 N N . PRO A 1 555 ? 8.469 16.802 -34.252 1.00 89.25 555 PRO A N 1
ATOM 4092 C CA . PRO A 1 555 ? 7.481 15.892 -34.797 1.00 89.25 555 PRO A CA 1
ATOM 4093 C C . PRO A 1 555 ? 7.275 14.708 -33.855 1.00 89.25 555 PRO A C 1
ATOM 4095 O O . PRO A 1 555 ? 8.199 14.264 -33.160 1.00 89.25 555 PRO A O 1
ATOM 4098 N N . LYS A 1 556 ? 6.042 14.197 -33.810 1.00 90.56 556 LYS A N 1
ATOM 4099 C CA . LYS A 1 556 ? 5.653 13.111 -32.905 1.00 90.56 556 LYS A CA 1
ATOM 4100 C C . LYS A 1 556 ? 5.182 11.901 -33.693 1.00 90.56 556 LYS A C 1
ATOM 4102 O O . LYS A 1 556 ? 4.401 12.029 -34.630 1.00 90.56 556 LYS A O 1
ATOM 4107 N N . ARG A 1 557 ? 5.604 10.708 -33.288 1.00 91.06 557 ARG A N 1
ATOM 4108 C CA . ARG A 1 557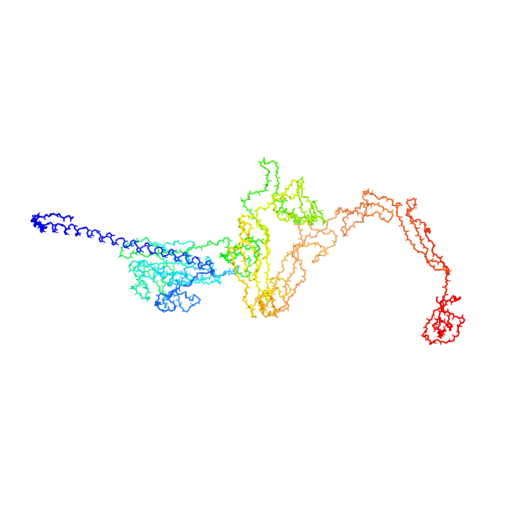 ? 5.108 9.436 -33.838 1.00 91.06 557 ARG A CA 1
ATOM 4109 C C . ARG A 1 557 ? 4.545 8.556 -32.730 1.00 91.06 557 ARG A C 1
ATOM 4111 O O . ARG A 1 557 ? 4.863 8.765 -31.567 1.00 91.06 557 ARG A O 1
ATOM 4118 N N . TYR A 1 558 ? 3.739 7.567 -33.078 1.00 89.06 558 TYR A N 1
ATOM 4119 C CA . TYR A 1 558 ? 3.231 6.559 -32.149 1.00 89.06 558 TYR A CA 1
ATOM 4120 C C . TYR A 1 558 ? 3.248 5.177 -32.815 1.00 89.06 558 TYR A C 1
ATOM 4122 O O . TYR A 1 558 ? 3.383 5.063 -34.036 1.00 89.06 558 TYR A O 1
ATOM 4130 N N . ARG A 1 559 ? 3.168 4.120 -32.009 1.00 88.81 559 ARG A N 1
ATOM 4131 C CA . ARG A 1 559 ? 2.928 2.749 -32.473 1.00 88.81 559 ARG A CA 1
ATOM 4132 C C . ARG A 1 559 ? 2.084 2.022 -31.441 1.00 88.81 559 ARG A C 1
ATOM 4134 O O . ARG A 1 559 ? 2.362 2.132 -30.248 1.00 88.81 559 ARG A O 1
ATOM 4141 N N . ASP A 1 560 ? 1.105 1.272 -31.898 1.00 88.81 560 ASP A N 1
ATOM 4142 C CA . ASP A 1 560 ? 0.194 0.554 -31.024 1.00 88.81 560 ASP A CA 1
ATOM 4143 C C . ASP A 1 560 ? 0.769 -0.828 -30.701 1.00 88.81 560 ASP A C 1
ATOM 4145 O O . ASP A 1 560 ? 1.596 -1.374 -31.438 1.00 88.81 560 ASP A O 1
ATOM 4149 N N . TRP A 1 561 ? 0.363 -1.393 -29.571 1.00 88.31 561 TRP A N 1
ATOM 4150 C CA . TRP A 1 561 ? 0.590 -2.796 -29.253 1.00 88.31 561 TRP A CA 1
ATOM 4151 C C . TRP A 1 561 ? -0.676 -3.575 -29.581 1.00 88.31 561 TRP A C 1
ATOM 4153 O O . TRP A 1 561 ? -1.748 -3.287 -29.047 1.00 88.31 561 TRP A O 1
ATOM 4163 N N . THR A 1 562 ? -0.544 -4.567 -30.452 1.00 88.44 562 THR A N 1
ATOM 4164 C CA . THR A 1 562 ? -1.654 -5.391 -30.928 1.00 88.44 562 THR A CA 1
ATOM 4165 C C . THR A 1 562 ? -1.428 -6.855 -30.602 1.00 88.44 562 THR A C 1
ATOM 4167 O O . THR A 1 562 ? -0.377 -7.420 -30.903 1.00 88.44 562 THR A O 1
ATOM 4170 N N . CYS A 1 563 ? -2.437 -7.483 -30.021 1.00 88.00 563 CYS A N 1
ATOM 4171 C CA . CYS A 1 563 ? -2.462 -8.893 -29.697 1.00 88.00 563 CYS A CA 1
ATOM 4172 C C . CYS A 1 563 ? -2.657 -9.724 -30.959 1.00 88.00 563 CYS A C 1
ATOM 4174 O O . CYS A 1 563 ? -3.627 -9.555 -31.695 1.00 88.00 563 CYS A O 1
ATOM 4176 N N . THR A 1 564 ? -1.725 -10.640 -31.190 1.00 86.88 564 THR A N 1
ATOM 4177 C CA . THR A 1 564 ? -1.760 -11.624 -32.278 1.00 86.88 564 THR A CA 1
ATOM 4178 C C . THR A 1 564 ? -2.286 -12.979 -31.805 1.00 86.88 564 THR A C 1
ATOM 4180 O O . THR A 1 564 ? -2.578 -13.843 -32.626 1.00 86.88 564 THR A O 1
ATOM 4183 N N . GLY A 1 565 ? -2.453 -13.157 -30.491 1.00 82.94 565 GLY A N 1
ATOM 4184 C CA . GLY A 1 565 ? -3.101 -14.306 -29.868 1.00 82.94 565 GLY A CA 1
ATOM 4185 C C . GLY A 1 565 ? -3.350 -14.086 -28.369 1.00 82.94 565 GLY A C 1
ATOM 4186 O O . GLY A 1 565 ? -2.995 -13.034 -27.837 1.00 82.94 565 GLY A O 1
ATOM 4187 N N . PRO A 1 566 ? -3.922 -15.077 -27.657 1.00 76.69 566 PRO A N 1
ATOM 4188 C CA . PRO A 1 566 ? -4.231 -14.963 -26.225 1.00 76.69 566 PRO A CA 1
ATOM 4189 C C . PRO A 1 566 ? -3.000 -14.650 -25.364 1.00 76.69 566 PRO A C 1
ATOM 4191 O O . PRO A 1 566 ? -3.090 -13.907 -24.391 1.00 76.69 566 PRO A O 1
ATOM 4194 N N . GLN A 1 567 ? -1.841 -15.179 -25.767 1.00 81.88 567 GLN A N 1
ATOM 4195 C CA . GLN A 1 567 ? -0.551 -15.037 -25.088 1.00 81.88 567 GLN A CA 1
ATOM 4196 C C . GLN A 1 567 ? 0.540 -14.483 -26.027 1.00 81.88 567 GLN A C 1
ATOM 4198 O O . GLN A 1 567 ? 1.724 -14.753 -25.844 1.00 81.88 567 GLN A O 1
ATOM 4203 N N . ALA A 1 568 ? 0.156 -13.740 -27.072 1.00 80.75 568 ALA A N 1
ATOM 4204 C CA . ALA A 1 568 ? 1.088 -13.196 -28.059 1.00 80.75 568 ALA A CA 1
ATOM 4205 C C . ALA A 1 568 ? 0.660 -11.796 -28.514 1.00 80.75 568 ALA A C 1
ATOM 4207 O O . ALA A 1 568 ? -0.519 -11.551 -28.770 1.00 80.75 568 ALA A O 1
ATOM 4208 N N . GLY A 1 569 ? 1.624 -10.887 -28.655 1.00 84.56 569 GLY A N 1
ATOM 4209 C CA . GLY A 1 569 ? 1.396 -9.543 -29.173 1.00 84.56 569 GLY A CA 1
ATOM 4210 C C . GLY A 1 569 ? 2.624 -8.987 -29.880 1.00 84.56 569 GLY A C 1
ATOM 4211 O O . GLY A 1 569 ? 3.739 -9.484 -29.711 1.00 84.56 569 GLY A O 1
ATOM 4212 N N . VAL A 1 570 ? 2.399 -7.981 -30.717 1.00 88.62 570 VAL A N 1
ATOM 4213 C CA . VAL A 1 570 ? 3.425 -7.303 -31.511 1.00 88.62 570 VAL A CA 1
ATOM 4214 C C . VAL A 1 570 ? 3.138 -5.808 -31.569 1.00 88.62 570 VAL A C 1
ATOM 4216 O O . VAL A 1 570 ? 1.986 -5.376 -31.518 1.00 88.62 570 VAL A O 1
ATOM 4219 N N . TYR A 1 571 ? 4.192 -5.011 -31.719 1.00 88.06 571 TYR A N 1
ATOM 4220 C CA . TYR A 1 571 ? 4.043 -3.591 -32.020 1.00 88.06 571 TYR A CA 1
ATOM 4221 C C . TYR A 1 571 ? 3.712 -3.376 -33.497 1.00 88.06 571 TYR A C 1
ATOM 4223 O O . TYR A 1 571 ? 4.321 -3.999 -34.369 1.00 88.06 571 TYR A O 1
ATOM 4231 N N . THR A 1 572 ? 2.809 -2.441 -33.782 1.00 88.50 572 THR A N 1
ATOM 4232 C CA . THR A 1 572 ? 2.553 -1.976 -35.146 1.00 88.50 572 THR A CA 1
ATOM 4233 C C . THR A 1 572 ? 3.738 -1.172 -35.690 1.00 88.50 572 THR A C 1
ATOM 4235 O O . THR A 1 572 ? 4.641 -0.749 -34.956 1.00 88.50 572 THR A O 1
ATOM 4238 N N . ALA A 1 573 ? 3.726 -0.913 -36.999 1.00 87.81 573 ALA A N 1
ATOM 4239 C CA . ALA A 1 573 ? 4.634 0.056 -37.598 1.00 87.81 573 ALA A CA 1
ATOM 4240 C C . ALA A 1 573 ? 4.407 1.460 -37.006 1.00 87.81 573 ALA A C 1
ATOM 4242 O O . ALA A 1 573 ? 3.299 1.813 -36.591 1.00 87.81 573 ALA A O 1
ATOM 4243 N N . TYR A 1 574 ? 5.471 2.262 -36.976 1.00 87.25 574 TYR A N 1
ATOM 4244 C CA . TYR A 1 574 ? 5.406 3.639 -36.500 1.00 87.25 574 TYR A CA 1
ATOM 4245 C C . TYR A 1 574 ? 4.588 4.521 -37.446 1.00 87.25 574 TYR A C 1
ATOM 4247 O O . TYR A 1 574 ? 4.874 4.578 -38.639 1.00 87.25 574 TYR A O 1
ATOM 4255 N N . SER A 1 575 ? 3.637 5.263 -36.882 1.00 87.31 575 SER A N 1
ATOM 4256 C CA . SER A 1 575 ? 2.777 6.216 -37.590 1.00 87.31 575 SER A CA 1
ATOM 4257 C C . SER A 1 575 ? 2.996 7.637 -37.072 1.00 87.31 575 SER A C 1
ATOM 4259 O O . SER A 1 575 ? 3.277 7.836 -35.889 1.00 87.31 575 SER A O 1
ATOM 4261 N N . ALA A 1 576 ? 2.906 8.638 -37.951 1.00 87.62 576 ALA A N 1
ATOM 4262 C CA . ALA A 1 576 ? 3.023 10.043 -37.563 1.00 87.62 576 ALA A CA 1
ATOM 4263 C C . ALA A 1 576 ? 1.758 10.490 -36.819 1.00 87.62 576 ALA A C 1
ATOM 4265 O O . ALA A 1 576 ? 0.649 10.131 -37.212 1.00 87.62 576 ALA A O 1
ATOM 4266 N N . VAL A 1 577 ? 1.909 11.299 -35.769 1.00 88.06 577 VAL A N 1
ATOM 4267 C CA . VAL A 1 577 ? 0.764 11.935 -35.110 1.00 88.06 577 VAL A CA 1
ATOM 4268 C C . VAL A 1 577 ? 0.248 13.051 -36.026 1.00 88.06 577 VAL A C 1
ATOM 4270 O O . VAL A 1 577 ? 1.032 13.949 -36.367 1.00 88.06 577 VAL A O 1
ATOM 4273 N N . PRO A 1 578 ? -1.037 13.034 -36.427 1.00 85.88 578 PRO A N 1
ATOM 4274 C CA . PRO A 1 578 ? -1.601 14.051 -37.311 1.00 85.88 578 PRO A CA 1
ATOM 4275 C C . PRO A 1 578 ? -1.378 15.471 -36.775 1.00 85.88 578 PRO A C 1
ATOM 4277 O O . PRO A 1 578 ? -1.595 15.736 -35.595 1.00 85.88 578 PRO A O 1
ATOM 4280 N N . GLY A 1 579 ? -0.918 16.382 -37.638 1.00 81.44 579 GLY A N 1
ATOM 4281 C CA . GLY A 1 579 ? -0.672 17.787 -37.283 1.00 81.44 579 GLY A CA 1
ATOM 4282 C C . GLY A 1 579 ? 0.599 18.057 -36.467 1.00 81.44 579 GLY A C 1
ATOM 4283 O O . GLY A 1 579 ? 0.828 19.200 -36.087 1.00 81.44 579 GLY A O 1
ATOM 4284 N N . SER A 1 580 ? 1.431 17.043 -36.199 1.00 85.31 580 SER A N 1
ATOM 4285 C CA . SER A 1 580 ? 2.701 17.226 -35.475 1.00 85.31 580 SER A CA 1
ATOM 4286 C C . SER A 1 580 ? 3.918 17.466 -36.374 1.00 85.31 580 SER A C 1
ATOM 4288 O O . SER A 1 580 ? 4.986 17.781 -35.858 1.00 85.31 580 SER A O 1
ATOM 4290 N N . ASP A 1 581 ? 3.789 17.314 -37.695 1.00 87.00 581 ASP A N 1
ATOM 4291 C CA . ASP A 1 581 ? 4.912 17.485 -38.619 1.00 87.00 581 ASP A CA 1
ATOM 4292 C C . ASP A 1 581 ? 5.286 18.970 -38.771 1.00 87.00 581 ASP A C 1
ATOM 4294 O O . ASP A 1 581 ? 4.593 19.740 -39.434 1.00 87.00 581 ASP A O 1
ATOM 4298 N N . CYS A 1 582 ? 6.375 19.368 -38.114 1.00 85.44 582 CYS A N 1
ATOM 4299 C CA . CYS A 1 582 ? 6.921 20.727 -38.115 1.00 85.44 582 CYS A CA 1
ATOM 4300 C C . CYS A 1 582 ? 8.190 20.866 -38.975 1.00 85.44 582 CYS A C 1
ATOM 4302 O O . CYS A 1 582 ? 8.883 21.885 -38.900 1.00 85.44 582 CYS A O 1
ATOM 4304 N N . CYS A 1 583 ? 8.546 19.833 -39.741 1.00 84.38 583 CYS A N 1
ATOM 4305 C CA . CYS A 1 583 ? 9.825 19.757 -40.429 1.00 84.38 583 CYS A CA 1
ATOM 4306 C C . CYS A 1 583 ? 9.891 20.732 -41.606 1.00 84.38 583 CYS A C 1
ATOM 4308 O O . CYS A 1 583 ? 9.159 20.613 -42.584 1.00 84.38 583 CYS A O 1
ATOM 4310 N N . SER A 1 584 ? 10.817 21.688 -41.531 1.00 81.19 584 SER A N 1
ATOM 4311 C CA . SER A 1 584 ? 11.034 22.692 -42.575 1.00 81.19 584 SER A CA 1
ATOM 4312 C C . SER A 1 584 ? 12.525 22.867 -42.857 1.00 81.19 584 SER A C 1
ATOM 4314 O O . SER A 1 584 ? 13.367 22.557 -42.012 1.00 81.19 584 SER A O 1
ATOM 4316 N N . CYS A 1 585 ? 12.869 23.311 -44.066 1.00 72.88 585 CYS A N 1
ATOM 4317 C CA . CYS A 1 585 ? 14.261 23.543 -44.445 1.00 72.88 585 CYS A CA 1
ATOM 4318 C C . CYS A 1 585 ? 14.597 25.031 -44.364 1.00 72.88 585 CYS A C 1
ATOM 4320 O O . CYS A 1 585 ? 13.930 25.850 -44.997 1.00 72.88 585 CYS A O 1
ATOM 4322 N N . THR A 1 586 ? 15.663 25.362 -43.636 1.00 64.06 586 THR A N 1
ATOM 4323 C CA . THR A 1 586 ? 16.194 26.727 -43.537 1.00 64.06 586 THR A CA 1
ATOM 4324 C C . THR A 1 586 ? 17.558 26.778 -44.218 1.00 64.06 586 THR A C 1
ATOM 4326 O O . THR A 1 586 ? 18.531 26.198 -43.732 1.00 64.06 586 THR A O 1
ATOM 4329 N N . ALA A 1 587 ? 17.640 27.454 -45.365 1.00 62.84 587 ALA A N 1
ATOM 4330 C CA . ALA A 1 587 ? 18.894 27.626 -46.098 1.00 62.84 587 ALA A CA 1
ATOM 4331 C C . ALA A 1 587 ? 19.835 28.616 -45.382 1.00 62.84 587 ALA A C 1
ATOM 4333 O O . ALA A 1 587 ? 19.379 29.573 -44.758 1.00 62.84 587 ALA A O 1
ATOM 4334 N N . GLY A 1 588 ? 21.151 28.405 -45.494 1.00 66.06 588 GLY A N 1
ATOM 4335 C CA . GLY A 1 588 ? 22.166 29.365 -45.028 1.00 66.06 588 GLY A CA 1
ATOM 4336 C C . GLY A 1 588 ? 22.709 29.158 -43.609 1.00 66.06 588 GLY A C 1
ATOM 4337 O O . GLY A 1 588 ? 23.511 29.965 -43.147 1.00 66.06 588 GLY A O 1
ATOM 4338 N N . VAL A 1 589 ? 22.344 28.075 -42.914 1.00 69.00 589 VAL A N 1
ATOM 4339 C CA . VAL A 1 589 ? 22.956 27.741 -41.613 1.00 69.00 589 VAL A CA 1
ATOM 4340 C C . VAL A 1 589 ? 24.408 27.287 -41.818 1.00 69.00 589 VAL A C 1
ATOM 4342 O O . VAL A 1 589 ? 24.647 26.332 -42.566 1.00 69.00 589 VAL A O 1
ATOM 4345 N N . ARG A 1 590 ? 25.354 27.974 -41.157 1.00 80.00 590 ARG A N 1
ATOM 4346 C CA . ARG A 1 590 ? 26.804 27.704 -41.170 1.00 80.00 590 ARG A CA 1
ATOM 4347 C C . ARG A 1 590 ? 27.143 26.537 -40.240 1.00 80.00 590 ARG A C 1
ATOM 4349 O O . ARG A 1 590 ? 26.744 26.533 -39.080 1.00 80.00 590 ARG A O 1
ATOM 4356 N N . SER A 1 591 ? 27.911 25.574 -40.735 1.00 79.44 591 SER A N 1
ATOM 4357 C CA . SER A 1 591 ? 28.494 24.481 -39.951 1.00 79.44 591 SER A CA 1
ATOM 4358 C C . SER A 1 591 ? 30.005 24.508 -40.127 1.00 79.44 591 SER A C 1
ATOM 4360 O O . SER A 1 591 ? 30.472 24.671 -41.253 1.00 79.44 591 SER A O 1
ATOM 4362 N N . THR A 1 592 ? 30.754 24.356 -39.032 1.00 83.00 592 THR A N 1
ATOM 4363 C CA . THR A 1 592 ? 32.218 24.270 -39.047 1.00 83.00 592 THR A CA 1
ATOM 4364 C C . THR A 1 592 ? 32.694 22.913 -38.534 1.00 83.00 592 THR A C 1
ATOM 4366 O O . THR A 1 592 ? 32.019 22.268 -37.729 1.00 83.00 592 THR A O 1
ATOM 4369 N N . GLN A 1 593 ? 33.844 22.458 -39.023 1.00 80.94 593 GLN A N 1
ATOM 4370 C CA . GLN A 1 593 ? 34.524 21.258 -38.538 1.00 80.94 593 GLN A CA 1
ATOM 4371 C C . GLN A 1 593 ? 36.040 21.454 -38.556 1.00 80.94 593 GLN A C 1
ATOM 4373 O O . GLN A 1 593 ? 36.564 22.187 -39.392 1.00 80.94 593 GLN A O 1
ATOM 4378 N N . TRP A 1 594 ? 36.740 20.733 -37.684 1.00 84.06 594 TRP A N 1
ATOM 4379 C CA . TRP A 1 594 ? 38.195 20.624 -37.713 1.00 84.06 594 TRP A CA 1
ATOM 4380 C C . TRP A 1 594 ? 38.590 19.307 -38.367 1.00 84.06 594 TRP A C 1
ATOM 4382 O O . TRP A 1 594 ? 38.161 18.242 -37.926 1.00 84.06 594 TRP A O 1
ATOM 4392 N N . VAL A 1 595 ? 39.414 19.372 -39.409 1.00 84.44 595 VAL A N 1
ATOM 4393 C CA . VAL A 1 595 ? 39.962 18.185 -40.074 1.00 84.44 595 VAL A CA 1
ATOM 4394 C C . VAL A 1 595 ? 41.480 18.175 -39.980 1.00 84.44 595 VAL A C 1
ATOM 4396 O O . VAL A 1 595 ? 42.135 19.220 -39.970 1.00 84.44 595 VAL A O 1
ATOM 4399 N N . SER A 1 596 ? 42.055 16.976 -39.910 1.00 83.44 596 SER A N 1
ATOM 4400 C CA . SER A 1 596 ? 43.502 16.795 -39.999 1.00 83.44 596 SER A CA 1
ATOM 4401 C C . SER A 1 596 ? 44.015 17.260 -41.359 1.00 83.44 596 SER A C 1
ATOM 4403 O O . SER A 1 596 ? 43.361 17.054 -42.381 1.00 83.44 596 SER A O 1
ATOM 4405 N N . CYS A 1 597 ? 45.226 17.802 -41.376 1.00 80.12 597 CYS A N 1
ATOM 4406 C CA . CYS A 1 597 ? 45.878 18.380 -42.552 1.00 80.12 597 CYS A CA 1
ATOM 4407 C C . CYS A 1 597 ? 46.182 17.414 -43.710 1.00 80.12 597 CYS A C 1
ATOM 4409 O O . CYS A 1 597 ? 46.656 17.852 -44.755 1.00 80.12 597 CYS A O 1
ATOM 4411 N N . GLY A 1 598 ? 45.884 16.123 -43.549 1.00 76.81 598 GLY A N 1
ATOM 4412 C CA . GLY A 1 598 ? 46.167 15.081 -44.531 1.00 76.81 598 GLY A CA 1
ATOM 4413 C C . GLY A 1 598 ? 47.574 14.500 -44.389 1.00 76.81 598 GLY A C 1
ATOM 4414 O O . GLY A 1 598 ? 48.329 14.837 -43.478 1.00 76.81 598 GLY A O 1
ATOM 4415 N N . SER A 1 599 ? 47.912 13.569 -45.278 1.00 72.62 599 SER A N 1
ATOM 4416 C CA . SER A 1 599 ? 49.179 12.833 -45.254 1.00 72.62 599 SER A CA 1
ATOM 4417 C C . SER A 1 599 ? 50.381 13.770 -45.409 1.00 72.62 599 SER A C 1
ATOM 4419 O O . SER A 1 599 ? 50.400 14.605 -46.308 1.00 72.62 599 SER A O 1
ATOM 4421 N N . GLY A 1 600 ? 51.388 13.621 -44.542 1.00 71.00 600 GLY A N 1
ATOM 4422 C CA . GLY A 1 600 ? 52.616 14.422 -44.605 1.00 71.00 600 GLY A CA 1
ATOM 4423 C C . GLY A 1 600 ? 52.573 15.767 -43.875 1.00 71.00 600 GLY A C 1
ATOM 4424 O O . GLY A 1 600 ? 53.584 16.465 -43.835 1.00 71.00 600 GLY A O 1
ATOM 4425 N N . TYR A 1 601 ? 51.440 16.120 -43.263 1.00 79.06 601 TYR A N 1
ATOM 4426 C CA . TYR A 1 601 ? 51.267 17.351 -42.492 1.00 79.06 601 TYR A CA 1
ATOM 4427 C C . TYR A 1 601 ? 50.765 17.048 -41.074 1.00 79.06 601 TYR A C 1
ATOM 4429 O O . TYR A 1 601 ? 49.991 16.119 -40.853 1.00 79.06 601 TYR A O 1
ATOM 4437 N N . THR A 1 602 ? 51.204 17.836 -40.099 1.00 76.19 602 THR A N 1
ATOM 4438 C CA . THR A 1 602 ? 50.717 17.853 -38.716 1.00 76.19 602 THR A CA 1
ATOM 4439 C C . THR A 1 602 ? 49.875 19.101 -38.473 1.00 76.19 602 THR A C 1
ATOM 4441 O O . THR A 1 602 ? 50.047 20.121 -39.135 1.00 76.19 602 THR A O 1
ATOM 4444 N N . GLY A 1 603 ? 48.947 19.015 -37.521 1.00 80.62 603 GLY A N 1
ATOM 4445 C CA . GLY A 1 603 ? 48.012 20.093 -37.201 1.00 80.62 603 GLY A CA 1
ATOM 4446 C C . GLY A 1 603 ? 46.605 19.843 -37.740 1.00 80.62 603 GLY A C 1
ATOM 4447 O O . GLY A 1 603 ? 46.265 18.751 -38.209 1.00 80.62 603 GLY A O 1
ATOM 4448 N N . THR A 1 604 ? 45.771 20.873 -37.642 1.00 82.50 604 THR A N 1
ATOM 4449 C CA . THR A 1 604 ? 44.371 20.851 -38.080 1.00 82.50 604 THR A CA 1
ATOM 4450 C C . THR A 1 604 ? 44.025 22.097 -38.886 1.00 82.50 604 THR A C 1
ATOM 4452 O O . THR A 1 604 ? 44.619 23.166 -38.703 1.00 82.50 604 THR A O 1
ATOM 4455 N N . LYS A 1 605 ? 43.047 21.959 -39.777 1.00 85.12 605 LYS A N 1
ATOM 4456 C CA . LYS A 1 605 ? 42.433 23.074 -40.491 1.00 85.12 605 LYS A CA 1
ATOM 4457 C C . LYS A 1 605 ? 40.933 23.087 -40.252 1.00 85.12 605 LYS A C 1
ATOM 4459 O O . LYS A 1 605 ? 40.295 22.031 -40.221 1.00 85.12 605 LYS A O 1
ATOM 4464 N N . GLU A 1 606 ? 40.387 24.278 -40.067 1.00 86.00 606 GLU A N 1
ATOM 4465 C CA . GLU A 1 606 ? 38.951 24.475 -39.942 1.00 86.00 606 GLU A CA 1
ATOM 4466 C C . GLU A 1 606 ? 38.327 24.633 -41.332 1.00 86.00 606 GLU A C 1
ATOM 4468 O O . GLU A 1 606 ? 38.830 25.354 -42.199 1.00 86.00 606 GLU A O 1
ATOM 4473 N N . GLN A 1 607 ? 37.219 23.935 -41.545 1.00 87.62 607 GLN A N 1
ATOM 4474 C CA . GLN A 1 607 ? 36.402 24.042 -42.743 1.00 87.62 607 GLN A CA 1
ATOM 4475 C C . GLN A 1 607 ? 34.998 24.489 -42.368 1.00 87.62 607 GLN A C 1
ATOM 4477 O O . GLN A 1 607 ? 34.483 24.110 -41.318 1.00 87.62 607 GLN A O 1
ATOM 4482 N N . GLU A 1 608 ? 34.351 25.239 -43.252 1.00 85.06 608 GLU A N 1
ATOM 4483 C CA . GLU A 1 608 ? 32.948 25.611 -43.168 1.00 85.06 608 GLU A CA 1
ATOM 4484 C C . GLU A 1 608 ? 32.153 25.124 -44.374 1.00 85.06 608 GLU A C 1
ATOM 4486 O O . GLU A 1 608 ? 32.674 24.947 -45.474 1.00 85.06 608 GLU A O 1
ATOM 4491 N N . ARG A 1 609 ? 30.858 24.925 -44.168 1.00 83.00 609 ARG A N 1
ATOM 4492 C CA . ARG A 1 609 ? 29.878 24.771 -45.240 1.00 83.00 609 ARG A CA 1
ATOM 4493 C C . ARG A 1 609 ? 28.551 25.382 -44.826 1.00 83.00 609 ARG A C 1
ATOM 4495 O O . ARG A 1 609 ? 28.276 25.557 -43.636 1.00 83.00 609 ARG A O 1
ATOM 4502 N N . PHE A 1 610 ? 27.699 25.631 -45.807 1.00 79.06 610 PHE A N 1
ATOM 4503 C CA . PHE A 1 610 ? 26.359 26.159 -45.611 1.00 79.06 610 PHE A CA 1
ATOM 4504 C C . PHE A 1 610 ? 25.310 25.111 -45.971 1.00 79.06 610 PHE A C 1
ATOM 4506 O O . PHE A 1 610 ? 25.513 24.259 -46.836 1.00 79.06 610 PHE A O 1
ATOM 4513 N N . THR A 1 611 ? 24.166 25.173 -45.300 1.00 71.81 611 THR A N 1
ATOM 4514 C CA . THR A 1 611 ? 23.009 24.332 -45.632 1.00 71.81 611 THR A CA 1
ATOM 4515 C C . THR A 1 611 ? 22.376 24.823 -46.939 1.00 71.81 611 THR A C 1
ATOM 4517 O O . THR A 1 611 ? 21.972 25.985 -47.026 1.00 71.81 611 THR A O 1
ATOM 4520 N N . SER A 1 612 ? 22.282 23.948 -47.945 1.00 67.25 612 SER A N 1
ATOM 4521 C CA . SER A 1 612 ? 21.691 24.216 -49.263 1.00 67.25 612 SER A CA 1
ATOM 4522 C C . SER A 1 612 ? 20.587 23.193 -49.525 1.00 67.25 612 SER A C 1
ATOM 4524 O O . SER A 1 612 ? 20.876 22.053 -49.860 1.00 67.25 612 SER A O 1
ATOM 4526 N N . CYS A 1 613 ? 19.323 23.563 -49.339 1.00 65.44 613 CYS A N 1
ATOM 4527 C CA . CYS A 1 613 ? 18.207 22.620 -49.439 1.00 65.44 613 CYS A CA 1
ATOM 4528 C C . CYS A 1 613 ? 18.027 22.103 -50.890 1.00 65.44 613 CYS A C 1
ATOM 4530 O O . CYS A 1 613 ? 17.751 22.935 -51.757 1.00 65.44 613 CYS A O 1
ATOM 4532 N N . PRO A 1 614 ? 18.122 20.780 -51.179 1.00 61.22 614 PRO A N 1
ATOM 4533 C CA . PRO A 1 614 ? 18.420 19.657 -50.278 1.00 61.22 614 PRO A CA 1
ATOM 4534 C C . PRO A 1 614 ? 19.931 19.357 -50.158 1.00 61.22 614 PRO A C 1
ATOM 4536 O O . PRO A 1 614 ? 20.599 19.087 -51.155 1.00 61.22 614 PRO A O 1
ATOM 4539 N N . GLY A 1 615 ? 20.460 19.343 -48.927 1.00 64.88 615 GLY A N 1
ATOM 4540 C CA . GLY A 1 615 ? 21.865 19.028 -48.642 1.00 64.88 615 GLY A CA 1
ATOM 4541 C C . GLY A 1 615 ? 22.708 20.197 -48.122 1.00 64.88 615 GLY A C 1
ATOM 4542 O O . GLY A 1 615 ? 22.231 21.093 -47.422 1.00 64.88 615 GLY A O 1
ATOM 4543 N N . TYR A 1 616 ? 24.003 20.147 -48.421 1.00 74.50 616 TYR A N 1
ATOM 4544 C CA . TYR A 1 616 ? 24.989 21.123 -47.968 1.00 74.50 616 TYR A CA 1
ATOM 4545 C C . TYR A 1 616 ? 25.895 21.526 -49.126 1.00 74.50 616 TYR A C 1
ATOM 4547 O O . TYR A 1 616 ? 26.171 20.715 -50.012 1.00 74.50 616 TYR A O 1
ATOM 4555 N N . THR A 1 617 ? 26.426 22.744 -49.071 1.00 78.81 617 THR A N 1
ATOM 4556 C CA . THR A 1 617 ? 27.539 23.132 -49.934 1.00 78.81 617 THR A CA 1
ATOM 4557 C C . THR A 1 617 ? 28.769 22.279 -49.614 1.00 78.81 617 THR A C 1
ATOM 4559 O O . THR A 1 617 ? 28.882 21.689 -48.532 1.00 78.81 617 THR A O 1
ATOM 4562 N N . ALA A 1 618 ? 29.715 22.218 -50.552 1.00 79.81 618 ALA A N 1
ATOM 4563 C CA . ALA A 1 618 ? 31.018 21.625 -50.282 1.00 79.81 618 ALA A CA 1
ATOM 4564 C C . ALA A 1 618 ? 31.698 22.333 -49.096 1.00 79.81 618 ALA A C 1
ATOM 4566 O O . ALA A 1 618 ? 31.463 23.519 -48.851 1.00 79.81 618 ALA A O 1
ATOM 4567 N N . TRP A 1 619 ? 32.526 21.587 -48.366 1.00 81.38 619 TRP A N 1
ATOM 4568 C CA . TRP A 1 619 ? 33.384 22.145 -47.328 1.00 81.38 619 TRP A CA 1
ATOM 4569 C C . TRP A 1 619 ? 34.438 23.062 -47.958 1.00 81.38 619 TRP A C 1
ATOM 4571 O O . TRP A 1 619 ? 35.129 22.656 -48.893 1.00 81.38 619 TRP A O 1
ATOM 4581 N N . ALA A 1 620 ? 34.560 24.276 -47.435 1.00 82.88 620 ALA A N 1
ATOM 4582 C CA . ALA A 1 620 ? 35.555 25.274 -47.806 1.00 82.88 620 ALA A CA 1
ATOM 4583 C C . ALA A 1 620 ? 36.413 25.625 -46.582 1.00 82.88 620 ALA A C 1
ATOM 4585 O O . ALA A 1 620 ? 35.899 25.691 -45.471 1.00 82.88 620 ALA A O 1
ATOM 4586 N N . ASP A 1 621 ? 37.717 25.836 -46.756 1.00 83.44 621 ASP A N 1
ATOM 4587 C CA . ASP A 1 621 ? 38.620 26.156 -45.640 1.00 83.44 621 ASP A CA 1
ATOM 4588 C C . ASP A 1 621 ? 38.358 27.599 -45.139 1.00 83.44 621 ASP A C 1
ATOM 4590 O O . ASP A 1 621 ? 38.282 28.528 -45.942 1.00 83.44 621 ASP A O 1
ATOM 4594 N N . THR A 1 622 ? 38.242 27.814 -43.820 1.00 76.62 622 THR A N 1
ATOM 4595 C CA . THR A 1 622 ? 37.884 29.127 -43.218 1.00 76.62 622 THR A CA 1
ATOM 4596 C C . THR A 1 622 ? 39.070 30.086 -43.068 1.00 76.62 622 THR A C 1
ATOM 4598 O O . THR A 1 622 ? 38.944 31.159 -42.479 1.00 76.62 622 THR A O 1
ATOM 4601 N N . GLY A 1 623 ? 40.250 29.692 -43.555 1.00 71.81 623 GLY A N 1
ATOM 4602 C CA . GLY A 1 623 ? 41.514 30.403 -43.346 1.00 71.81 623 GLY A CA 1
ATOM 4603 C C . GLY A 1 623 ? 42.180 30.127 -41.990 1.00 71.81 623 GLY A C 1
ATOM 4604 O O . GLY A 1 623 ? 43.341 30.488 -41.811 1.00 71.81 623 GLY A O 1
ATOM 4605 N N . ASN A 1 624 ? 41.505 29.441 -41.061 1.00 76.69 624 ASN A N 1
ATOM 4606 C CA . ASN A 1 624 ? 42.067 29.053 -39.768 1.00 76.69 624 ASN A CA 1
ATOM 4607 C C . ASN A 1 624 ? 42.806 27.709 -39.897 1.00 76.69 624 ASN A C 1
ATOM 4609 O O . ASN A 1 624 ? 42.209 26.629 -39.871 1.00 76.69 624 ASN A O 1
ATOM 4613 N N . ASN A 1 625 ? 44.114 27.791 -40.143 1.00 80.88 625 ASN A N 1
ATOM 4614 C CA . ASN A 1 625 ? 44.929 26.667 -40.588 1.00 80.88 625 ASN A CA 1
ATOM 4615 C C . ASN A 1 625 ? 46.241 26.569 -39.790 1.00 80.88 625 ASN A C 1
ATOM 4617 O O . ASN A 1 625 ? 47.069 27.475 -39.838 1.00 80.88 625 ASN A O 1
ATOM 4621 N N . SER A 1 626 ? 46.440 25.444 -39.097 1.00 80.69 626 SER A N 1
ATOM 4622 C CA . SER A 1 626 ? 47.670 25.119 -38.354 1.00 80.69 626 SER A CA 1
ATOM 4623 C C . SER A 1 626 ? 48.525 24.041 -39.035 1.00 80.69 626 SER A C 1
ATOM 4625 O O . SER A 1 626 ? 49.441 23.499 -38.419 1.00 80.69 626 SER A O 1
ATOM 4627 N N . CYS A 1 627 ? 48.229 23.708 -40.295 1.00 80.44 627 CYS A N 1
ATOM 4628 C CA . CYS A 1 627 ? 48.926 22.672 -41.044 1.00 80.44 627 CYS A CA 1
ATOM 4629 C C . CYS A 1 627 ? 50.396 23.022 -41.278 1.00 80.44 627 CYS A C 1
ATOM 4631 O O . CYS A 1 627 ? 50.719 23.910 -42.066 1.00 80.44 627 CYS A O 1
ATOM 4633 N N . ALA A 1 628 ? 51.284 22.258 -40.648 1.00 80.00 628 ALA A N 1
ATOM 4634 C CA . ALA A 1 628 ? 52.724 22.308 -40.852 1.00 80.00 628 ALA A CA 1
ATOM 4635 C C . ALA A 1 628 ? 53.201 20.987 -41.460 1.00 80.00 628 ALA A C 1
ATOM 4637 O O . ALA A 1 628 ? 52.685 19.924 -41.133 1.00 80.00 628 ALA A O 1
ATOM 4638 N N . CYS A 1 629 ? 54.172 21.024 -42.371 1.00 80.00 629 CYS A N 1
ATOM 4639 C CA . CYS A 1 629 ? 54.687 19.790 -42.961 1.00 80.00 629 CYS A CA 1
ATOM 4640 C C . CYS A 1 629 ? 55.485 18.983 -41.921 1.00 80.00 629 CYS A C 1
ATOM 4642 O O . CYS A 1 629 ? 56.328 19.537 -41.213 1.00 80.00 629 CYS A O 1
ATOM 4644 N N . ASN A 1 630 ? 55.219 17.678 -41.821 1.00 81.38 630 ASN A N 1
ATOM 4645 C CA . ASN A 1 630 ? 55.862 16.801 -40.848 1.00 81.38 630 ASN A CA 1
ATOM 4646 C C . ASN A 1 630 ? 57.184 16.257 -41.398 1.00 81.38 630 ASN A C 1
ATOM 4648 O O . ASN A 1 630 ? 57.216 15.242 -42.090 1.00 81.38 630 ASN A O 1
ATOM 4652 N N . THR A 1 631 ? 58.285 16.911 -41.039 1.00 77.62 631 THR A N 1
ATOM 4653 C CA . THR A 1 631 ? 59.645 16.515 -41.437 1.00 77.62 631 THR A CA 1
ATOM 4654 C C . THR A 1 631 ? 60.151 15.246 -40.746 1.00 77.62 631 THR A C 1
ATOM 4656 O O . THR A 1 631 ? 61.212 14.746 -41.099 1.00 77.62 631 THR A O 1
ATOM 4659 N N . SER A 1 632 ? 59.421 14.726 -39.756 1.00 74.25 632 SER A N 1
ATOM 4660 C CA . SER A 1 632 ? 59.791 13.527 -38.991 1.00 74.25 632 SER A CA 1
ATOM 4661 C C . SER A 1 632 ? 58.990 12.287 -39.400 1.00 74.25 632 SER A C 1
ATOM 4663 O O . SER A 1 632 ? 59.074 11.257 -38.734 1.00 74.25 632 SER A O 1
ATOM 4665 N N . LEU A 1 633 ? 58.185 12.374 -40.464 1.00 80.94 633 LEU A N 1
ATOM 4666 C CA . LEU A 1 633 ? 57.395 11.249 -40.950 1.00 80.94 633 LEU A CA 1
ATOM 4667 C C . LEU A 1 633 ? 58.277 10.296 -41.771 1.00 80.94 633 LEU A C 1
ATOM 4669 O O . LEU A 1 633 ? 58.882 10.695 -42.767 1.00 80.94 633 LEU A O 1
ATOM 4673 N N . ILE A 1 634 ? 58.330 9.035 -41.345 1.00 82.62 634 ILE A N 1
ATOM 4674 C CA . ILE A 1 634 ? 59.177 7.993 -41.933 1.00 82.62 634 ILE A CA 1
ATOM 4675 C C . ILE A 1 634 ? 58.328 6.776 -42.282 1.00 82.62 634 ILE A C 1
ATOM 4677 O O . ILE A 1 634 ? 57.369 6.461 -41.577 1.00 82.62 634 ILE A O 1
ATOM 4681 N N . GLU A 1 635 ? 58.698 6.075 -43.345 1.00 86.69 635 GLU A N 1
ATOM 4682 C CA . GLU A 1 635 ? 58.094 4.800 -43.724 1.00 86.69 635 GLU A CA 1
ATOM 4683 C C . GLU A 1 635 ? 59.194 3.753 -43.868 1.00 86.69 635 GLU A C 1
ATOM 4685 O O . GLU A 1 635 ? 60.239 4.009 -44.473 1.00 86.69 635 GLU A O 1
ATOM 4690 N N . THR A 1 636 ? 58.973 2.578 -43.287 1.00 87.19 636 THR A N 1
ATOM 4691 C CA . THR A 1 636 ? 59.875 1.430 -43.382 1.00 87.19 636 THR A CA 1
ATOM 4692 C C . THR A 1 636 ? 59.212 0.318 -44.183 1.00 87.19 636 THR A C 1
ATOM 4694 O O . THR A 1 636 ? 57.992 0.174 -44.187 1.00 87.19 636 THR A O 1
ATOM 4697 N N . GLY A 1 637 ? 60.016 -0.461 -44.896 1.00 86.06 637 GLY A N 1
ATOM 4698 C CA . GLY A 1 637 ? 59.534 -1.525 -45.766 1.00 86.06 637 GLY A CA 1
ATOM 4699 C C . GLY A 1 637 ? 60.588 -2.601 -45.964 1.00 86.06 637 GLY A C 1
ATOM 4700 O O . GLY A 1 637 ? 61.765 -2.400 -45.669 1.00 86.06 637 GLY A O 1
ATOM 4701 N N . THR A 1 638 ? 60.164 -3.751 -46.473 1.00 84.56 638 THR A N 1
ATOM 4702 C CA . THR A 1 638 ? 61.048 -4.875 -46.785 1.00 84.56 638 THR A CA 1
ATOM 4703 C C . THR A 1 638 ? 61.053 -5.156 -48.280 1.00 84.56 638 THR A C 1
ATOM 4705 O O . THR A 1 638 ? 60.037 -5.034 -48.962 1.00 84.56 638 THR A O 1
ATOM 4708 N N . GLN A 1 639 ? 62.214 -5.546 -48.798 1.00 86.50 639 GLN A N 1
ATOM 4709 C CA . GLN A 1 639 ? 62.397 -6.015 -50.164 1.00 86.50 639 GLN A CA 1
ATOM 4710 C C . GLN A 1 639 ? 63.018 -7.416 -50.142 1.00 86.50 639 GLN A C 1
ATOM 4712 O O . GLN A 1 639 ? 63.878 -7.715 -49.312 1.00 86.50 639 GLN A O 1
ATOM 4717 N N . ALA A 1 640 ? 62.557 -8.282 -51.046 1.00 82.88 640 ALA A N 1
ATOM 4718 C CA . ALA A 1 640 ? 63.110 -9.621 -51.214 1.00 82.88 640 ALA A CA 1
ATOM 4719 C C . ALA A 1 640 ? 64.557 -9.567 -51.730 1.00 82.88 640 ALA A C 1
ATOM 4721 O O . ALA A 1 640 ? 64.920 -8.668 -52.494 1.00 82.88 640 ALA A O 1
ATOM 4722 N N . CYS A 1 641 ? 65.363 -10.543 -51.316 1.00 79.94 641 CYS A N 1
ATOM 4723 C CA . CYS A 1 641 ? 66.719 -10.705 -51.823 1.00 79.94 641 CYS A CA 1
ATOM 4724 C C . CYS A 1 641 ? 66.730 -11.021 -53.327 1.00 79.94 641 CYS A C 1
ATOM 4726 O O . CYS A 1 641 ? 65.769 -11.607 -53.831 1.00 79.94 641 CYS A O 1
ATOM 4728 N N . PRO A 1 642 ? 67.812 -10.665 -54.042 1.00 81.31 642 PRO A N 1
ATOM 4729 C CA . PRO A 1 642 ? 68.015 -11.079 -55.425 1.00 81.31 642 PRO A CA 1
ATOM 4730 C C . PRO A 1 642 ? 68.012 -12.605 -55.586 1.00 81.31 642 PRO A C 1
ATOM 4732 O O . PRO A 1 642 ? 68.340 -13.345 -54.654 1.00 81.31 642 PRO A O 1
ATOM 4735 N N . ASP A 1 643 ? 67.687 -13.065 -56.794 1.00 71.88 643 ASP A N 1
ATOM 4736 C CA . ASP A 1 643 ? 67.618 -14.488 -57.129 1.00 71.88 643 ASP A CA 1
ATOM 4737 C C . ASP A 1 643 ? 68.911 -15.231 -56.740 1.00 71.88 643 ASP A C 1
ATOM 4739 O O . ASP A 1 643 ? 70.019 -14.835 -57.107 1.00 71.88 643 ASP A O 1
ATOM 4743 N N . GLY A 1 644 ? 68.766 -16.326 -55.987 1.00 67.19 644 GLY A N 1
ATOM 4744 C CA . GLY A 1 644 ? 69.885 -17.138 -55.489 1.00 67.19 644 GLY A CA 1
ATOM 4745 C C . GLY A 1 644 ? 70.362 -16.801 -54.070 1.00 67.19 644 GLY A C 1
ATOM 4746 O O . GLY A 1 644 ? 71.329 -17.409 -53.604 1.00 67.19 644 GLY A O 1
ATOM 4747 N N . GLN A 1 645 ? 69.687 -15.885 -53.368 1.00 76.50 645 GLN A N 1
ATOM 4748 C CA . GLN A 1 645 ? 69.934 -15.574 -51.957 1.00 76.50 645 GLN A CA 1
ATOM 4749 C C . GLN A 1 645 ? 68.650 -15.652 -51.114 1.00 76.50 645 GLN A C 1
ATOM 4751 O O . GLN A 1 645 ? 67.550 -15.418 -51.609 1.00 76.50 645 GLN A O 1
ATOM 4756 N N . VAL A 1 646 ? 68.787 -15.965 -49.824 1.00 70.50 646 VAL A N 1
ATOM 4757 C CA . VAL A 1 646 ? 67.699 -15.959 -48.829 1.00 70.50 646 VAL A CA 1
ATOM 4758 C C . VAL A 1 646 ? 67.972 -14.910 -47.752 1.00 70.50 646 VAL A C 1
ATOM 4760 O O . VAL A 1 646 ? 69.112 -14.727 -47.332 1.00 70.50 646 VAL A O 1
ATOM 4763 N N . GLY A 1 647 ? 66.925 -14.207 -47.319 1.00 77.94 647 GLY A N 1
ATOM 4764 C CA . GLY A 1 647 ? 66.999 -13.089 -46.374 1.00 77.94 647 GLY A CA 1
ATOM 4765 C C . GLY A 1 647 ? 65.974 -11.999 -46.705 1.00 77.94 647 GLY A C 1
ATOM 4766 O O . GLY A 1 647 ? 65.059 -12.220 -47.500 1.00 77.94 647 GLY A O 1
ATOM 4767 N N . VAL A 1 648 ? 66.138 -10.814 -46.113 1.00 82.81 648 VAL A N 1
ATOM 4768 C CA . VAL A 1 648 ? 65.351 -9.612 -46.439 1.00 82.81 648 VAL A CA 1
ATOM 4769 C C . VAL A 1 648 ? 66.239 -8.369 -46.429 1.00 82.81 648 VAL A C 1
ATOM 4771 O O . VAL A 1 648 ? 67.107 -8.226 -45.565 1.00 82.81 648 VAL A O 1
ATOM 4774 N N . ILE A 1 649 ? 65.976 -7.450 -47.355 1.00 86.31 649 ILE A N 1
ATOM 4775 C CA . ILE A 1 649 ? 66.551 -6.104 -47.372 1.00 86.31 649 ILE A CA 1
ATOM 4776 C C . ILE A 1 649 ? 65.563 -5.176 -46.663 1.00 86.31 649 ILE A C 1
ATOM 4778 O O . ILE A 1 649 ? 64.413 -5.049 -47.086 1.00 86.31 649 ILE A O 1
ATOM 4782 N N . GLN A 1 650 ? 65.991 -4.526 -45.585 1.00 87.00 650 GLN A N 1
ATOM 4783 C CA . GLN A 1 650 ? 65.208 -3.492 -44.909 1.00 87.00 650 GLN A CA 1
ATOM 4784 C C . GLN A 1 650 ? 65.439 -2.155 -45.611 1.00 87.00 650 GLN A C 1
ATOM 4786 O O . GLN A 1 650 ? 66.577 -1.783 -45.898 1.00 87.00 650 GLN A O 1
ATOM 4791 N N . ARG A 1 651 ? 64.366 -1.420 -45.897 1.00 88.56 651 ARG A N 1
ATOM 4792 C CA . ARG A 1 651 ? 64.402 -0.112 -46.557 1.00 88.56 651 ARG A CA 1
ATOM 4793 C C . ARG A 1 651 ? 63.640 0.920 -45.734 1.00 88.56 651 ARG A C 1
ATOM 4795 O O . ARG A 1 651 ? 62.717 0.587 -44.990 1.00 88.56 651 ARG A O 1
ATOM 4802 N N . ARG A 1 652 ? 64.018 2.186 -45.889 1.00 87.19 652 ARG A N 1
ATOM 4803 C CA . ARG A 1 652 ? 63.358 3.354 -45.303 1.00 87.19 652 ARG A CA 1
ATOM 4804 C C . ARG A 1 652 ? 63.238 4.468 -46.339 1.00 87.19 652 ARG A C 1
ATOM 4806 O O . ARG A 1 652 ? 64.101 4.598 -47.201 1.00 87.19 652 ARG A O 1
ATOM 4813 N N . ARG A 1 653 ? 62.181 5.271 -46.251 1.00 85.94 653 ARG A N 1
ATOM 4814 C CA . ARG A 1 653 ? 62.075 6.571 -46.923 1.00 85.94 653 ARG A CA 1
ATOM 4815 C C . ARG A 1 653 ? 61.523 7.616 -45.965 1.00 85.94 653 ARG A C 1
ATOM 4817 O O . ARG A 1 653 ? 60.733 7.292 -45.079 1.00 85.94 653 ARG A O 1
ATOM 4824 N N . ASP A 1 654 ? 61.936 8.859 -46.158 1.00 84.56 654 ASP A N 1
ATOM 4825 C CA . ASP A 1 654 ? 61.535 9.990 -45.322 1.00 84.56 654 ASP A CA 1
ATOM 4826 C C . ASP A 1 654 ? 60.629 10.943 -46.122 1.00 84.56 654 ASP A C 1
ATOM 4828 O O . ASP A 1 654 ? 60.768 11.080 -47.344 1.00 84.56 654 ASP A O 1
ATOM 4832 N N . TRP A 1 655 ? 59.669 11.582 -45.453 1.00 84.06 655 TRP A N 1
ATOM 4833 C CA . TRP A 1 655 ? 58.771 12.552 -46.082 1.00 84.06 655 TRP A CA 1
ATOM 4834 C C . TRP A 1 655 ? 59.496 13.879 -46.346 1.00 84.06 655 TRP A C 1
ATOM 4836 O O . TRP A 1 655 ? 59.984 14.532 -45.421 1.00 84.06 655 TRP A O 1
ATOM 4846 N N . ASN A 1 656 ? 59.569 14.303 -47.612 1.00 81.94 656 ASN A N 1
ATOM 4847 C CA . ASN A 1 656 ? 60.307 15.495 -48.016 1.00 81.94 656 ASN A CA 1
ATOM 4848 C C . ASN A 1 656 ? 59.391 16.721 -48.131 1.00 81.94 656 ASN A C 1
ATOM 4850 O O . ASN A 1 656 ? 58.707 16.931 -49.134 1.00 81.94 656 ASN A O 1
ATOM 4854 N N . CYS A 1 657 ? 59.459 17.580 -47.117 1.00 79.50 657 CYS A N 1
ATOM 4855 C CA . CYS A 1 657 ? 58.722 18.842 -47.055 1.00 79.50 657 CYS A CA 1
ATOM 4856 C C . CYS A 1 657 ? 59.221 19.941 -48.007 1.00 79.50 657 CYS A C 1
ATOM 4858 O O . CYS A 1 657 ? 58.518 20.930 -48.191 1.00 79.50 657 CYS A O 1
ATOM 4860 N N . ALA A 1 658 ? 60.413 19.798 -48.593 1.00 78.69 658 ALA A N 1
ATOM 4861 C CA . ALA A 1 658 ? 60.976 20.768 -49.534 1.00 78.69 658 ALA A CA 1
ATOM 4862 C C . ALA A 1 658 ? 60.632 20.456 -51.004 1.00 78.69 658 ALA A C 1
ATOM 4864 O O . ALA A 1 658 ? 60.882 21.284 -51.881 1.00 78.69 658 ALA A O 1
ATOM 4865 N N . ALA A 1 659 ? 60.060 19.281 -51.291 1.00 76.62 659 ALA A N 1
ATOM 4866 C CA . ALA A 1 659 ? 59.539 18.966 -52.618 1.00 76.62 659 ALA A CA 1
ATOM 4867 C C . ALA A 1 659 ? 58.282 19.807 -52.922 1.00 76.62 659 ALA A C 1
ATOM 4869 O O . ALA A 1 659 ? 57.549 20.201 -52.017 1.00 76.62 659 ALA A O 1
ATOM 4870 N N . THR A 1 660 ? 58.024 20.100 -54.199 1.00 75.00 660 THR A N 1
ATOM 4871 C CA . THR A 1 660 ? 56.844 20.863 -54.644 1.00 75.00 660 THR A CA 1
ATOM 4872 C C . THR A 1 660 ? 56.044 20.053 -55.673 1.00 75.00 660 THR A C 1
ATOM 4874 O O . THR A 1 660 ? 56.412 20.040 -56.847 1.00 75.00 660 THR A O 1
ATOM 4877 N N . PRO A 1 661 ? 54.949 19.371 -55.268 1.00 73.06 661 PRO A N 1
ATOM 4878 C CA . PRO A 1 661 ? 54.398 19.271 -53.906 1.00 73.06 661 PRO A CA 1
ATOM 4879 C C . PRO A 1 661 ? 55.231 18.359 -52.978 1.00 73.06 661 PRO A C 1
ATOM 4881 O O . PRO A 1 661 ? 55.957 17.498 -53.482 1.00 73.06 661 PRO A O 1
ATOM 4884 N N . PRO A 1 662 ? 55.128 18.514 -51.639 1.00 79.94 662 PRO A N 1
ATOM 4885 C CA . PRO A 1 662 ? 55.773 17.612 -50.690 1.00 79.94 662 PRO A CA 1
ATOM 4886 C C . PRO A 1 662 ? 55.404 16.161 -50.963 1.00 79.94 662 PRO A C 1
ATOM 4888 O O . PRO A 1 662 ? 54.239 15.840 -51.209 1.00 79.94 662 PRO A O 1
ATOM 4891 N N . ALA A 1 663 ? 56.406 15.294 -50.943 1.00 81.44 663 ALA A N 1
ATOM 4892 C CA . ALA A 1 663 ? 56.260 13.906 -51.342 1.00 81.44 663 ALA A CA 1
ATOM 4893 C C . ALA A 1 663 ? 57.229 13.021 -50.563 1.00 81.44 663 ALA A C 1
ATOM 4895 O O . ALA A 1 663 ? 58.215 13.486 -49.987 1.00 81.44 663 ALA A O 1
ATOM 4896 N N . TRP A 1 664 ? 56.961 11.720 -50.576 1.00 83.12 664 TRP A N 1
ATOM 4897 C CA . TRP A 1 664 ? 57.918 10.729 -50.112 1.00 83.12 664 TRP A CA 1
ATOM 4898 C C . TRP A 1 664 ? 59.213 10.813 -50.923 1.00 83.12 664 TRP A C 1
ATOM 4900 O O . TRP A 1 664 ? 59.169 10.824 -52.153 1.00 83.12 664 TRP A O 1
ATOM 4910 N N . GLY A 1 665 ? 60.353 10.847 -50.233 1.00 82.19 665 GLY A N 1
ATOM 4911 C CA . GLY A 1 665 ? 61.651 10.654 -50.868 1.00 82.19 665 GLY A CA 1
ATOM 4912 C C . GLY A 1 665 ? 61.846 9.219 -51.365 1.00 82.19 665 GLY A C 1
ATOM 4913 O O . GLY A 1 665 ? 61.018 8.330 -51.136 1.00 82.19 665 GLY A O 1
ATOM 4914 N N . ASP A 1 666 ? 62.975 8.990 -52.029 1.00 86.44 666 ASP A N 1
ATOM 4915 C CA . ASP A 1 666 ? 63.343 7.663 -52.507 1.00 86.44 666 ASP A CA 1
ATOM 4916 C C . ASP A 1 666 ? 63.647 6.701 -51.349 1.00 86.44 666 ASP A C 1
ATOM 4918 O O . ASP A 1 666 ? 64.144 7.078 -50.286 1.00 86.44 666 ASP A O 1
ATOM 4922 N N . TRP A 1 667 ? 63.357 5.422 -51.576 1.00 84.62 667 TRP A N 1
ATOM 4923 C CA . TRP A 1 667 ? 63.657 4.345 -50.638 1.00 84.62 667 TRP A CA 1
ATOM 4924 C C . TRP A 1 667 ? 65.154 4.028 -50.606 1.00 84.62 667 TRP A C 1
ATOM 4926 O O . TRP A 1 667 ? 65.702 3.544 -51.601 1.00 84.62 667 TRP A O 1
ATOM 4936 N N . TYR A 1 668 ? 65.780 4.157 -49.438 1.00 86.06 668 TYR A N 1
ATOM 4937 C CA . TYR A 1 668 ? 67.162 3.756 -49.182 1.00 86.06 668 TYR A CA 1
ATOM 4938 C C . TYR A 1 668 ? 67.240 2.529 -48.265 1.00 86.06 668 TYR A C 1
ATOM 4940 O O . TYR A 1 668 ? 66.374 2.303 -47.421 1.00 86.06 668 TYR A O 1
ATOM 4948 N N . THR A 1 669 ? 68.267 1.700 -48.452 1.00 85.69 669 THR A N 1
ATOM 4949 C CA . THR A 1 669 ? 68.475 0.471 -47.671 1.00 85.69 669 THR A CA 1
ATOM 4950 C C . THR A 1 669 ? 69.026 0.800 -46.287 1.00 85.69 669 THR A C 1
ATOM 4952 O O . THR A 1 669 ? 70.009 1.526 -46.167 1.00 85.69 669 THR A O 1
ATOM 4955 N N . THR A 1 670 ? 68.407 0.253 -45.243 1.00 83.06 670 THR A N 1
ATOM 4956 C CA . THR A 1 670 ? 68.842 0.403 -43.847 1.00 83.06 670 THR A CA 1
ATOM 4957 C C . THR A 1 670 ? 69.589 -0.822 -43.329 1.00 83.06 670 THR A C 1
ATOM 4959 O O . THR A 1 670 ? 70.490 -0.668 -42.509 1.00 83.06 670 THR A O 1
ATOM 4962 N N . SER A 1 671 ? 69.275 -2.024 -43.819 1.00 83.44 671 SER A N 1
ATOM 4963 C CA . SER A 1 671 ? 70.090 -3.225 -43.597 1.00 83.44 671 SER A CA 1
ATOM 4964 C C . SER A 1 671 ? 69.881 -4.257 -44.704 1.00 83.44 671 SER A C 1
ATOM 4966 O O . SER A 1 671 ? 68.804 -4.333 -45.294 1.00 83.44 671 SER A O 1
ATOM 4968 N N . ASP A 1 672 ? 70.901 -5.073 -44.961 1.00 85.31 672 ASP A N 1
ATOM 4969 C CA . ASP A 1 672 ? 70.877 -6.151 -45.950 1.00 85.31 672 ASP A CA 1
ATOM 4970 C C . ASP A 1 672 ? 71.393 -7.441 -45.303 1.00 85.31 672 ASP A C 1
ATOM 4972 O O . ASP A 1 672 ? 72.554 -7.518 -44.901 1.00 85.31 672 ASP A O 1
ATOM 4976 N N . ASN A 1 673 ? 70.503 -8.425 -45.162 1.00 79.81 673 ASN A N 1
ATOM 4977 C CA . ASN A 1 673 ? 70.801 -9.722 -44.556 1.00 79.81 673 ASN A CA 1
ATOM 4978 C C . ASN A 1 673 ? 70.690 -10.871 -45.575 1.00 79.81 673 ASN A C 1
ATOM 4980 O O . ASN A 1 673 ? 70.398 -12.004 -45.192 1.00 79.81 673 ASN A O 1
ATOM 4984 N N . CYS A 1 674 ? 70.854 -10.592 -46.869 1.00 79.19 674 CYS A N 1
ATOM 4985 C CA . CYS A 1 674 ? 70.795 -11.611 -47.910 1.00 79.19 674 CYS A CA 1
ATOM 4986 C C . CYS A 1 674 ? 72.058 -12.495 -47.920 1.00 79.19 674 CYS A C 1
ATOM 4988 O O . CYS A 1 674 ? 73.183 -11.995 -47.930 1.00 79.19 674 CYS A O 1
ATOM 4990 N N . GLY A 1 675 ? 71.880 -13.822 -47.921 1.00 72.00 675 GLY A N 1
ATOM 4991 C CA . GLY A 1 675 ? 72.967 -14.813 -47.946 1.00 72.00 675 GLY A CA 1
ATOM 4992 C C . GLY A 1 675 ? 72.726 -15.965 -48.936 1.00 72.00 675 GLY A C 1
ATOM 4993 O O . GLY A 1 675 ? 71.592 -16.162 -49.371 1.00 72.00 675 GLY A O 1
ATOM 4994 N N . PRO A 1 676 ? 73.766 -16.728 -49.333 1.00 69.31 676 PRO A N 1
ATOM 4995 C CA . PRO A 1 676 ? 73.653 -17.783 -50.345 1.00 69.31 676 PRO A CA 1
ATOM 4996 C C . PRO A 1 676 ? 72.793 -18.965 -49.875 1.00 69.31 676 PRO A C 1
ATOM 4998 O O . PRO A 1 676 ? 72.819 -19.344 -48.705 1.00 69.31 676 PRO A O 1
ATOM 5001 N N . VAL A 1 677 ? 72.066 -19.586 -50.809 1.00 63.00 677 VAL A N 1
ATOM 5002 C CA . VAL A 1 677 ? 71.251 -20.782 -50.542 1.00 63.00 677 VAL A CA 1
ATOM 5003 C C . VAL A 1 677 ? 72.142 -22.027 -50.495 1.00 63.00 677 VAL A C 1
ATOM 5005 O O . VAL A 1 677 ? 72.858 -22.313 -51.454 1.00 63.00 677 VAL A O 1
ATOM 5008 N N . SER A 1 678 ? 72.089 -22.792 -49.402 1.00 65.50 678 SER A N 1
ATOM 5009 C CA . SER A 1 678 ? 72.711 -24.120 -49.310 1.00 65.50 678 SER A CA 1
ATOM 5010 C C . SER A 1 678 ? 71.633 -25.170 -49.068 1.00 65.50 678 SER A C 1
ATOM 5012 O O . SER A 1 678 ? 70.866 -25.023 -48.119 1.00 65.50 678 SER A O 1
ATOM 5014 N N . TYR A 1 679 ? 71.587 -26.203 -49.910 1.00 70.50 679 TYR A N 1
ATOM 5015 C CA . TYR A 1 679 ? 70.623 -27.299 -49.809 1.00 70.50 679 TYR A CA 1
ATOM 5016 C C . TYR A 1 679 ? 71.252 -28.485 -49.081 1.00 70.50 679 TYR A C 1
ATOM 5018 O O . TYR A 1 679 ? 72.447 -28.746 -49.264 1.00 70.50 679 TYR A O 1
ATOM 5026 N N . GLN A 1 680 ? 70.474 -29.224 -48.293 1.00 79.62 680 GLN A N 1
ATOM 5027 C CA . GLN A 1 680 ? 70.930 -30.428 -47.594 1.00 79.62 680 GLN A CA 1
ATOM 5028 C C . GLN A 1 680 ? 70.036 -31.630 -47.899 1.00 79.62 680 GLN A C 1
ATOM 5030 O O . GLN A 1 680 ? 68.838 -31.508 -48.142 1.00 79.62 680 GLN A O 1
ATOM 5035 N N . TRP A 1 681 ? 70.615 -32.831 -47.882 1.00 81.31 681 TRP A N 1
ATOM 5036 C CA . TRP A 1 681 ? 69.832 -34.056 -48.041 1.00 81.31 681 TRP A CA 1
ATOM 5037 C C . TRP A 1 681 ? 68.955 -34.308 -46.810 1.00 81.31 681 TRP A C 1
ATOM 5039 O O . TRP A 1 681 ? 69.468 -34.483 -45.704 1.00 81.31 681 TRP A O 1
ATOM 5049 N N . VAL A 1 682 ? 67.639 -34.400 -47.012 1.00 81.44 682 VAL A N 1
ATOM 5050 C CA . VAL A 1 682 ? 66.650 -34.709 -45.971 1.00 81.44 682 VAL A CA 1
ATOM 5051 C C . VAL A 1 682 ? 65.949 -36.037 -46.294 1.00 81.44 682 VAL A C 1
ATOM 5053 O O . VAL A 1 682 ? 65.390 -36.174 -47.387 1.00 81.44 682 VAL A O 1
ATOM 5056 N N . PRO A 1 683 ? 65.923 -37.029 -45.384 1.00 80.06 683 PRO A N 1
ATOM 5057 C CA . PRO A 1 683 ? 65.194 -38.278 -45.601 1.00 80.06 683 PRO A CA 1
ATOM 5058 C C . PRO A 1 683 ? 63.681 -38.043 -45.678 1.00 80.06 683 PRO A C 1
ATOM 5060 O O . PRO A 1 683 ? 63.129 -37.310 -44.859 1.00 80.06 683 PRO A O 1
ATOM 5063 N N . LYS A 1 684 ? 62.995 -38.658 -46.650 1.00 82.44 684 LYS A N 1
ATOM 5064 C CA . LYS A 1 684 ? 61.537 -38.489 -46.853 1.00 82.44 684 LYS A CA 1
ATOM 5065 C C . LYS A 1 684 ? 60.723 -39.762 -46.695 1.00 82.44 684 LYS A C 1
ATOM 5067 O O . LYS A 1 684 ? 59.498 -39.711 -46.679 1.00 82.44 684 LYS A O 1
ATOM 5072 N N . THR A 1 685 ? 61.399 -40.890 -46.572 1.00 78.19 685 THR A N 1
ATOM 5073 C CA . THR A 1 685 ? 60.788 -42.204 -46.376 1.00 78.19 685 THR A CA 1
ATOM 5074 C C . THR A 1 685 ? 61.174 -42.752 -45.010 1.00 78.19 685 THR A C 1
ATOM 5076 O O . THR A 1 685 ? 62.083 -42.243 -44.356 1.00 78.19 685 THR A O 1
ATOM 5079 N N . THR A 1 686 ? 60.457 -43.761 -44.532 1.00 74.69 686 THR A N 1
ATOM 5080 C CA . THR A 1 686 ? 60.853 -44.499 -43.330 1.00 74.69 686 THR A CA 1
ATOM 5081 C C . THR A 1 686 ? 62.104 -45.307 -43.629 1.00 74.69 686 THR A C 1
ATOM 5083 O O . THR A 1 686 ? 62.110 -46.106 -44.562 1.00 74.69 686 THR A O 1
ATOM 5086 N N . GLY A 1 687 ? 63.158 -45.081 -42.847 1.00 67.62 687 GLY A N 1
ATOM 5087 C CA . GLY A 1 687 ? 64.413 -45.802 -42.993 1.00 67.62 687 GLY A CA 1
ATOM 5088 C C . GLY A 1 687 ? 64.225 -47.273 -42.658 1.00 67.62 687 GLY A C 1
ATOM 5089 O O . GLY A 1 687 ? 63.586 -47.620 -41.662 1.00 67.62 687 GLY A O 1
ATOM 5090 N N . HIS A 1 688 ? 64.809 -48.135 -43.476 1.00 70.88 688 HIS A N 1
ATOM 5091 C CA . HIS A 1 688 ? 64.944 -49.542 -43.131 1.00 70.88 688 HIS A CA 1
ATOM 5092 C C . HIS A 1 688 ? 66.181 -49.645 -42.226 1.00 70.88 688 HIS A C 1
ATOM 5094 O O . HIS A 1 688 ? 67.164 -48.964 -42.506 1.00 70.88 688 HIS A O 1
ATOM 5100 N N . GLY A 1 689 ? 66.112 -50.393 -41.113 1.00 68.06 689 GLY A N 1
ATOM 5101 C CA . GLY A 1 689 ? 67.135 -50.445 -40.039 1.00 68.06 689 GLY A CA 1
ATOM 5102 C C . GLY A 1 689 ? 68.598 -50.603 -40.512 1.00 68.06 689 GLY A C 1
ATOM 5103 O O . GLY A 1 689 ? 68.830 -50.801 -41.687 1.00 68.06 689 GLY A O 1
ATOM 5104 N N . PRO A 1 690 ? 69.626 -50.511 -39.651 1.00 71.94 690 PRO A N 1
ATOM 5105 C CA . PRO A 1 690 ? 71.010 -50.272 -40.091 1.00 71.94 690 PRO A CA 1
ATOM 5106 C C . PRO A 1 690 ? 71.506 -51.261 -41.172 1.00 71.94 690 PRO A C 1
ATOM 5108 O O . PRO A 1 690 ? 71.730 -52.439 -40.894 1.00 71.94 690 PRO A O 1
ATOM 5111 N N . TYR A 1 691 ? 71.711 -50.757 -42.396 1.00 66.31 691 TYR A N 1
ATOM 5112 C CA . TYR A 1 691 ? 72.227 -51.480 -43.560 1.00 66.31 691 TYR A CA 1
ATOM 5113 C C . TYR A 1 691 ? 73.622 -50.944 -43.912 1.00 66.31 691 TYR A C 1
ATOM 5115 O O . TYR A 1 691 ? 73.774 -49.960 -44.621 1.00 66.31 691 TYR A O 1
ATOM 5123 N N . GLY A 1 692 ? 74.676 -51.616 -43.451 1.00 70.31 692 GLY A N 1
ATOM 5124 C CA . GLY A 1 692 ? 76.025 -51.469 -44.016 1.00 70.31 692 GLY A CA 1
ATOM 5125 C C . GLY A 1 692 ? 76.669 -50.068 -43.963 1.00 70.31 692 GLY A C 1
ATOM 5126 O O . GLY A 1 692 ? 76.482 -49.302 -43.015 1.00 70.31 692 GLY A O 1
ATOM 5127 N N . ILE A 1 693 ? 77.526 -49.789 -44.956 1.00 78.88 693 ILE A N 1
ATOM 5128 C CA . ILE A 1 693 ? 78.363 -48.577 -45.072 1.00 78.88 693 ILE A CA 1
ATOM 5129 C C . ILE A 1 693 ? 77.570 -47.356 -45.573 1.00 78.88 693 ILE A C 1
ATOM 5131 O O . ILE A 1 693 ? 76.487 -47.501 -46.137 1.00 78.88 693 ILE A O 1
ATOM 5135 N N . ALA A 1 694 ? 78.119 -46.150 -45.385 1.00 77.25 694 ALA A N 1
ATOM 5136 C CA . ALA A 1 694 ? 77.509 -44.906 -45.857 1.00 77.25 694 ALA A CA 1
ATOM 5137 C C . ALA A 1 694 ? 77.302 -44.907 -47.380 1.00 77.25 694 ALA A C 1
ATOM 5139 O O . ALA A 1 694 ? 78.190 -45.304 -48.137 1.00 77.25 694 ALA A O 1
ATOM 5140 N N . LEU A 1 695 ? 76.147 -44.411 -47.818 1.00 81.81 695 LEU A N 1
ATOM 5141 C CA . LEU A 1 695 ? 75.883 -44.076 -49.212 1.00 81.81 695 LEU A CA 1
ATOM 5142 C C . LEU A 1 695 ? 76.550 -42.739 -49.565 1.00 81.81 695 LEU A C 1
ATOM 5144 O O . LEU A 1 695 ? 76.857 -41.919 -48.700 1.00 81.81 695 LEU A O 1
ATOM 5148 N N . SER A 1 696 ? 76.741 -42.502 -50.863 1.00 80.44 696 SER A N 1
ATOM 5149 C CA . SER A 1 696 ? 77.340 -41.268 -51.394 1.00 80.44 696 SER A CA 1
ATOM 5150 C C . SER A 1 696 ? 76.575 -40.001 -50.998 1.00 80.44 696 SER A C 1
ATOM 5152 O O . SER A 1 696 ? 77.185 -38.949 -50.832 1.00 80.44 696 SER A O 1
ATOM 5154 N N . ASN A 1 697 ? 75.260 -40.103 -50.799 1.00 79.81 697 ASN A N 1
ATOM 5155 C CA . ASN A 1 697 ? 74.439 -39.040 -50.232 1.00 79.81 697 ASN A CA 1
ATOM 5156 C C . ASN A 1 697 ? 74.197 -39.349 -48.753 1.00 79.81 697 ASN A C 1
ATOM 5158 O O . ASN A 1 697 ? 73.639 -40.397 -48.422 1.00 79.81 697 ASN A O 1
ATOM 5162 N N . THR A 1 698 ? 74.597 -38.444 -47.862 1.00 82.12 698 THR A N 1
ATOM 5163 C CA . THR A 1 698 ? 74.363 -38.576 -46.419 1.00 82.12 698 THR A CA 1
ATOM 5164 C C . THR A 1 698 ? 73.420 -37.475 -45.956 1.00 82.12 698 THR A C 1
ATOM 5166 O O . THR A 1 698 ? 73.583 -36.311 -46.313 1.00 82.12 698 THR A O 1
ATOM 5169 N N . ALA A 1 699 ? 72.399 -37.825 -45.179 1.00 77.38 699 ALA A N 1
ATOM 5170 C CA . ALA A 1 699 ? 71.452 -36.830 -44.691 1.00 77.38 699 ALA A CA 1
ATOM 5171 C C . ALA A 1 699 ? 72.153 -35.777 -43.808 1.00 77.38 699 ALA A C 1
ATOM 5173 O O . ALA A 1 699 ? 72.953 -36.116 -42.936 1.00 77.38 699 ALA A O 1
ATOM 5174 N N . GLY A 1 700 ? 71.870 -34.498 -44.073 1.00 73.12 700 GLY A N 1
ATOM 5175 C CA . GLY A 1 700 ? 72.547 -33.340 -43.476 1.00 73.12 700 GLY A CA 1
ATOM 5176 C C . GLY A 1 700 ? 73.796 -32.843 -44.221 1.00 73.12 700 GLY A C 1
ATOM 5177 O O . GLY A 1 700 ? 74.302 -31.773 -43.887 1.00 73.12 700 GLY A O 1
ATOM 5178 N N . THR A 1 701 ? 74.299 -33.549 -45.243 1.00 78.88 701 THR A N 1
ATOM 5179 C CA . THR A 1 701 ? 75.377 -33.019 -46.102 1.00 78.88 701 THR A CA 1
ATOM 5180 C C . THR A 1 701 ? 74.817 -32.187 -47.248 1.00 78.88 701 THR A C 1
ATOM 5182 O O . THR A 1 701 ? 73.674 -32.383 -47.672 1.00 78.88 701 THR A O 1
ATOM 5185 N N . THR A 1 702 ? 75.634 -31.271 -47.771 1.00 75.31 702 THR A N 1
ATOM 5186 C CA . THR A 1 702 ? 75.226 -30.369 -48.848 1.00 75.31 702 THR A CA 1
ATOM 5187 C C . THR A 1 702 ? 74.942 -31.115 -50.147 1.00 75.31 702 THR A C 1
ATOM 5189 O O . THR A 1 702 ? 75.601 -32.098 -50.491 1.00 75.31 702 THR A O 1
ATOM 5192 N N . CYS A 1 703 ? 73.949 -30.633 -50.882 1.00 72.44 703 CYS A N 1
ATOM 5193 C CA . CYS A 1 703 ? 73.560 -31.148 -52.183 1.00 72.44 703 CYS A CA 1
ATOM 5194 C C . CYS A 1 703 ? 73.433 -29.998 -53.184 1.00 72.44 703 CYS A C 1
ATOM 5196 O O . CYS A 1 703 ? 73.213 -28.843 -52.825 1.00 72.44 703 CYS A O 1
ATOM 5198 N N . SER A 1 704 ? 73.660 -30.301 -54.458 1.00 69.38 704 SER A N 1
ATOM 5199 C CA . SER A 1 704 ? 73.899 -29.289 -55.491 1.00 69.38 704 SER A CA 1
ATOM 5200 C C . SER A 1 704 ? 72.630 -28.762 -56.168 1.00 69.38 704 SER A C 1
ATOM 5202 O O . SER A 1 704 ? 72.707 -27.758 -56.871 1.00 69.38 704 SER A O 1
ATOM 5204 N N . SER A 1 705 ? 71.468 -29.404 -55.982 1.00 70.94 705 SER A N 1
ATOM 5205 C CA . SER A 1 705 ? 70.210 -28.982 -56.620 1.00 70.94 705 SER A CA 1
ATOM 5206 C C . SER A 1 705 ? 68.966 -29.315 -55.791 1.00 70.94 705 SER A C 1
ATOM 5208 O O . SER A 1 705 ? 68.701 -30.484 -55.494 1.00 70.94 705 SER A O 1
ATOM 5210 N N . ALA A 1 706 ? 68.178 -28.286 -55.465 1.00 70.25 706 ALA A N 1
ATOM 5211 C CA . ALA A 1 706 ? 66.905 -28.416 -54.761 1.00 70.25 706 ALA A CA 1
ATOM 5212 C C . ALA A 1 706 ? 65.961 -29.396 -55.468 1.00 70.25 706 ALA A C 1
ATOM 5214 O O . ALA A 1 706 ? 65.779 -29.354 -56.684 1.00 70.25 706 ALA A O 1
ATOM 5215 N N . GLY A 1 707 ? 65.330 -30.273 -54.697 1.00 71.19 707 GLY A N 1
ATOM 5216 C CA . GLY A 1 707 ? 64.354 -31.240 -55.175 1.00 71.19 707 GLY A CA 1
ATOM 5217 C C . GLY A 1 707 ? 64.938 -32.509 -55.793 1.00 71.19 707 GLY A C 1
ATOM 5218 O O . GLY A 1 707 ? 64.155 -33.418 -56.069 1.00 71.19 707 GLY A O 1
ATOM 5219 N N . SER A 1 708 ? 66.262 -32.612 -55.963 1.00 78.12 708 SER A N 1
ATOM 5220 C CA . SER A 1 708 ? 66.896 -33.867 -56.377 1.00 78.12 708 SER A CA 1
ATOM 5221 C C . SER A 1 708 ? 66.581 -34.979 -55.375 1.00 78.12 708 SER A C 1
ATOM 5223 O O . SER A 1 708 ? 66.529 -34.747 -54.165 1.00 78.12 708 SER A O 1
ATOM 5225 N N . GLN A 1 709 ? 66.303 -36.174 -55.894 1.00 81.69 709 GLN A N 1
ATOM 5226 C CA . GLN A 1 709 ? 65.955 -37.345 -55.099 1.00 81.69 709 GLN A CA 1
ATOM 5227 C C . GLN A 1 709 ? 66.982 -38.443 -55.324 1.00 81.69 709 GLN A C 1
ATOM 5229 O O . GLN A 1 709 ? 67.302 -38.781 -56.462 1.00 81.69 709 GLN A O 1
ATOM 5234 N N . ALA A 1 710 ? 67.488 -39.001 -54.235 1.00 81.75 710 ALA A N 1
ATOM 5235 C CA . ALA A 1 710 ? 68.396 -40.132 -54.269 1.00 81.75 710 ALA A CA 1
ATOM 5236 C C . ALA A 1 710 ? 68.247 -40.953 -52.989 1.00 81.75 710 ALA A C 1
ATOM 5238 O O . ALA A 1 710 ? 67.810 -40.434 -51.959 1.00 81.75 710 ALA A O 1
ATOM 5239 N N . ALA A 1 711 ? 68.647 -42.223 -53.042 1.00 83.12 711 ALA A N 1
ATOM 5240 C CA . ALA A 1 711 ? 68.850 -42.987 -51.822 1.00 83.12 711 ALA A CA 1
ATOM 5241 C C . ALA A 1 711 ? 69.953 -42.312 -50.993 1.00 83.12 711 ALA A C 1
ATOM 5243 O O . ALA A 1 711 ? 70.978 -41.882 -51.543 1.00 83.12 711 ALA A O 1
ATOM 5244 N N . CYS A 1 712 ? 69.737 -42.187 -49.685 1.00 83.44 712 CYS A N 1
ATOM 5245 C CA . CYS A 1 712 ? 70.720 -41.596 -48.786 1.00 83.44 712 CYS A CA 1
ATOM 5246 C C . CYS A 1 712 ? 70.838 -42.378 -47.485 1.00 83.44 712 CYS A C 1
ATOM 5248 O O . CYS A 1 712 ? 69.937 -43.115 -47.083 1.00 83.44 712 CYS A O 1
ATOM 5250 N N . SER A 1 713 ? 71.982 -42.233 -46.831 1.00 85.00 713 SER A N 1
ATOM 5251 C CA . SER A 1 713 ? 72.247 -42.859 -45.543 1.00 85.00 713 SER A CA 1
ATOM 5252 C C . SER A 1 713 ? 72.208 -41.848 -44.406 1.00 85.00 713 SER A C 1
ATOM 5254 O O . SER A 1 713 ? 72.623 -40.702 -44.573 1.00 85.00 713 SER A O 1
ATOM 5256 N N . TYR A 1 714 ? 71.781 -42.285 -43.225 1.00 81.44 714 TYR A N 1
ATOM 5257 C CA . TYR A 1 714 ? 71.900 -41.526 -41.981 1.00 81.44 714 TYR A CA 1
ATOM 5258 C C . TYR A 1 714 ? 72.729 -42.320 -40.958 1.00 81.44 714 TYR A C 1
ATOM 5260 O O . TYR A 1 714 ? 72.514 -43.530 -40.836 1.00 81.44 714 TYR A O 1
ATOM 5268 N N . PRO A 1 715 ? 73.668 -41.694 -40.224 1.00 78.88 715 PRO A N 1
ATOM 5269 C CA . PRO A 1 715 ? 74.470 -42.389 -39.218 1.00 78.88 715 PRO A CA 1
ATOM 5270 C C . PRO A 1 715 ? 73.592 -42.987 -38.109 1.00 78.88 715 PRO A C 1
ATOM 5272 O O . PRO A 1 715 ? 72.765 -42.287 -37.527 1.00 78.88 715 PRO A O 1
ATOM 5275 N N . ALA A 1 716 ? 73.784 -44.266 -37.787 1.00 74.81 716 ALA A N 1
ATOM 5276 C CA . ALA A 1 716 ? 73.072 -44.950 -36.708 1.00 74.81 716 ALA A CA 1
ATOM 5277 C C . ALA A 1 716 ? 74.031 -45.810 -35.870 1.00 74.81 716 ALA A C 1
ATOM 5279 O O . ALA A 1 716 ? 75.164 -46.094 -36.260 1.00 74.81 716 ALA A O 1
ATOM 5280 N N . THR A 1 717 ? 73.608 -46.224 -34.678 1.00 71.88 717 THR A N 1
ATOM 5281 C CA . THR A 1 717 ? 74.468 -46.992 -33.769 1.00 71.88 717 THR A CA 1
AT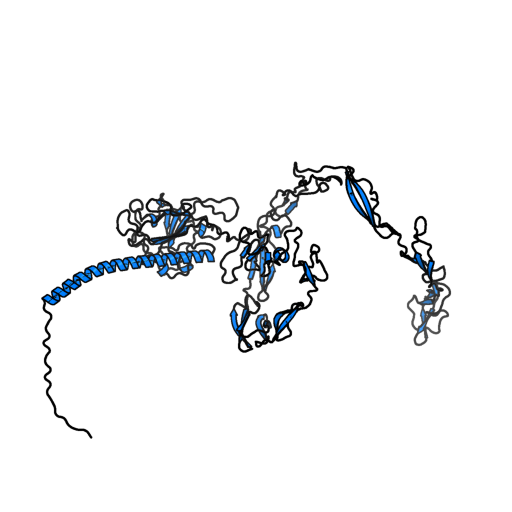OM 5282 C C . THR A 1 717 ? 74.781 -48.367 -34.373 1.00 71.88 717 THR A C 1
ATOM 5284 O O . THR A 1 717 ? 73.904 -49.221 -34.463 1.00 71.88 717 THR A O 1
ATOM 5287 N N . GLY A 1 718 ? 76.030 -48.573 -34.804 1.00 70.69 718 GLY A N 1
ATOM 5288 C CA . GLY A 1 718 ? 76.496 -49.822 -35.422 1.00 70.69 718 GLY A CA 1
ATOM 5289 C C . GLY A 1 718 ? 76.510 -49.850 -36.958 1.00 70.69 718 GLY A C 1
ATOM 5290 O O . GLY A 1 718 ? 76.826 -50.896 -37.519 1.00 70.69 718 GLY A O 1
ATOM 5291 N N . GLY A 1 719 ? 76.212 -48.738 -37.647 1.00 80.75 719 GLY A N 1
ATOM 5292 C CA . GLY A 1 719 ? 76.267 -48.656 -39.114 1.00 80.75 719 GLY A CA 1
ATOM 5293 C C . GLY A 1 719 ? 75.559 -47.423 -39.678 1.00 80.75 719 GLY A C 1
ATOM 5294 O O . GLY A 1 719 ? 75.514 -46.371 -39.044 1.00 80.75 719 GLY A O 1
ATOM 5295 N N . TYR A 1 720 ? 74.981 -47.547 -40.870 1.00 83.56 720 TYR A N 1
ATOM 5296 C CA . TYR A 1 720 ? 74.166 -46.496 -41.475 1.00 83.56 720 TYR A CA 1
ATOM 5297 C C . TYR A 1 720 ? 72.752 -47.000 -41.760 1.00 83.56 720 TYR A C 1
ATOM 5299 O O . TYR A 1 720 ? 72.568 -48.080 -42.311 1.00 83.56 720 TYR A O 1
ATOM 5307 N N . THR A 1 721 ? 71.738 -46.214 -41.408 1.00 82.56 721 THR A N 1
ATOM 5308 C CA . THR A 1 721 ? 70.350 -46.466 -41.819 1.00 82.56 721 THR A CA 1
ATOM 5309 C C . THR A 1 721 ? 70.183 -45.975 -43.248 1.00 82.56 721 THR A C 1
ATOM 5311 O O . THR A 1 721 ? 70.492 -44.815 -43.533 1.00 82.56 721 THR A O 1
ATOM 5314 N N . HIS A 1 722 ? 69.721 -46.837 -44.150 1.00 84.56 722 HIS A N 1
ATOM 5315 C CA . HIS A 1 722 ? 69.495 -46.475 -45.549 1.00 84.56 722 HIS A CA 1
ATOM 5316 C C . HIS A 1 722 ? 68.038 -46.074 -45.763 1.00 84.56 722 HIS A C 1
ATOM 5318 O O . HIS A 1 722 ? 67.112 -46.691 -45.235 1.00 84.56 722 HIS A O 1
ATOM 5324 N N . TYR A 1 723 ? 67.857 -45.013 -46.539 1.00 82.12 723 TYR A N 1
ATOM 5325 C CA . TYR A 1 723 ? 66.567 -44.460 -46.909 1.00 82.12 723 TYR A CA 1
ATOM 5326 C C . TYR A 1 723 ? 66.415 -44.544 -48.421 1.00 82.12 723 TYR A C 1
ATOM 5328 O O . TYR A 1 723 ? 67.260 -44.030 -49.158 1.00 82.12 723 TYR A O 1
ATOM 5336 N N . ASP A 1 724 ? 65.317 -45.152 -48.869 1.00 78.19 724 ASP A N 1
ATOM 5337 C CA . ASP A 1 724 ? 65.033 -45.370 -50.294 1.00 78.19 724 ASP A CA 1
ATOM 5338 C C . ASP A 1 724 ? 64.853 -44.053 -51.056 1.00 78.19 724 ASP A C 1
ATOM 5340 O O . ASP A 1 724 ? 65.119 -43.967 -52.254 1.00 78.19 724 ASP A O 1
ATOM 5344 N N . SER A 1 725 ? 64.412 -43.005 -50.358 1.00 79.44 725 SER A N 1
ATOM 5345 C CA . SER A 1 725 ? 64.284 -41.669 -50.923 1.00 79.44 725 SER A CA 1
ATOM 5346 C C . SER A 1 725 ? 64.601 -40.593 -49.893 1.00 79.44 725 SER A C 1
ATOM 5348 O O . SER A 1 725 ? 63.909 -40.438 -48.876 1.00 79.44 725 SER A O 1
ATOM 5350 N N . CYS A 1 726 ? 65.639 -39.823 -50.201 1.00 80.94 726 CYS A N 1
ATOM 5351 C CA . CYS A 1 726 ? 65.943 -38.539 -49.599 1.00 80.94 726 CYS A CA 1
ATOM 5352 C C . CYS A 1 726 ? 65.809 -37.455 -50.655 1.00 80.94 726 CYS A C 1
ATOM 5354 O O . CYS A 1 726 ? 66.059 -37.691 -51.838 1.00 80.94 726 CYS A O 1
ATOM 5356 N N . ARG A 1 727 ? 65.419 -36.263 -50.218 1.00 82.62 727 ARG A N 1
ATOM 5357 C CA . ARG A 1 727 ? 65.247 -35.102 -51.078 1.00 82.62 727 ARG A CA 1
ATOM 5358 C C . ARG A 1 727 ? 66.206 -34.009 -50.642 1.00 82.62 727 ARG A C 1
ATOM 5360 O O . ARG A 1 727 ? 66.321 -33.740 -49.452 1.00 82.62 727 ARG A O 1
ATOM 5367 N N . CYS A 1 728 ? 66.897 -33.420 -51.604 1.00 78.81 728 CYS A N 1
ATOM 5368 C CA . CYS A 1 728 ? 67.713 -32.237 -51.396 1.00 78.81 728 CYS A CA 1
ATOM 5369 C C . CYS A 1 728 ? 66.786 -31.036 -51.169 1.00 78.81 728 CYS A C 1
ATOM 5371 O O . CYS A 1 728 ? 66.015 -30.695 -52.069 1.00 78.81 728 CYS A O 1
ATOM 5373 N N . GLU A 1 729 ? 66.799 -30.447 -49.977 1.00 76.06 729 GLU A N 1
ATOM 5374 C CA . GLU A 1 729 ? 65.919 -29.332 -49.591 1.00 76.06 729 GLU A CA 1
ATOM 5375 C C . GLU A 1 729 ? 66.689 -28.149 -49.018 1.00 76.06 729 GLU A C 1
ATOM 5377 O O . GLU A 1 729 ? 67.772 -28.364 -48.421 1.00 76.06 729 GLU A O 1
#

Foldseek 3Di:
DDDDDDDDDDDPPPPPPPPDDPVNVVVVVVVVVVVVVVVVVVVVVVLQVQLVVQQVVLQVVLVVLQVVCCLVPVFGFAAQALQAFPPDPSQLAGDDLVDCVADQLDDDRRKHKFWFPAWFFQQPDPDDTDTDGFIKMKGFHSQVSSVHDPSSQAGSVQFGKMKIFGSLRHDNRRNDLQGARAFEAEPVRHGPAPPGRQWGMKIKDLADVQALTRHNRSDRPHHQDDCVQAVQSLQNAGGPDPPRSHNYHYDYDADPDPHSDHHGMDMDTDGDPDDPPADDDDDPDQHWDDRPPVPPQQAIEGSDPDGPDSYHYDDDDDDPDDDPDQWDDDPVRPRIDGPCCCPFDPDVVTGNNQFLCDPPFPNNDVQFGGFLDDDPSHTDTHNPPDPQDDPAQWDFPDADPVRHTDTHHAPWAAKDKDFWAADPNRTDIFIGHTDHQQDKDKTDAAWPGWIWIWGIHNHHTHTDDIDDDNKDDWDFFDKDWDFLCVVDPDDSVQKDFTKIWTWTADPDVRDIDIHDIGCVRMFGHKFWWDKDFDFCCDPPNNDAPQWGADPPATWIKTWIWAAPDRSRIDIDDIDTDPPRDRIDHDWFDKDKDWDAPDPQWGDIFIWIWICDVVGIDDTDTPPRDPIDGDQADKDKDWDADPPQWHDIWIWMWTFAVPDVNTDIDDIDTPDDDIDGDWWFWAADADWDPFDAAFDPHEGGDTDDDFFDWAWGWYDDDPHTTIGRIITTD

Secondary structure (DSSP, 8-state):
------------------PPPHHHHHHHHHHHHHHHHHHHHHHHHHHHHHHHHHHHHHHHHHHHHHHHHHHHHSSPPPPBPSS--TTSTTTT----TT---S-TT-EETTEEEEE-SS-EE---SSSS--EE--EEEEEE--TTTTT--GGGSB-TTSBBPEEEEEGGGGSTTT--TT---BEEE-TTS-BSSSSTT-EEEEEEE-TTT-BT-BBTTS-BSB----TTT-GGGGGT---SSTTTTB-EEE------S-STT----EEEEEE-----SS----TTS--------TTTT--EEES-SS-SSSEEE-S-----S--S-SEEE-TTSSSEEETHHHH-BS-SS-B-TT-TT-TTSTT--TT--EEEEEETTEEEEE-------PPTTEEEEEE-TTSPEEEEEPSEEPPEEEEEEEETTEEEEEEE--EETT-EEEPPPBTTTBEEEEEEETTEEEEEEEES-S-PPPEEEEEEEEEGGGTSSS-TTSEEEEEEEEEEE-TTT--EEE---B-TTEEE--BPPPPEE--TTSTTT-PPTTEEPPTT---EEE--EEEEETTEEEEPPPEEPTT----EE-TT-EEEEEEE--TTEESEEEEEEEB-SSSBPPPEEEEEE--EE-TT-EEEEEEEPPTTEESEEEEEEEEETTSSS-EE---EEEEE--EE--EEEEE-SPPBS--SSPPSSBTTSEESSTT-EEEEEEEETTEEEEEEEEEE-